Protein AF-A0A956PW01-F1 (afdb_monomer_lite)

Foldseek 3Di:
DPDPVVVVVVVVVVCVVVVVVLVVDPVNVVQQQWWKKKWKWKKKWKDLDPFKIKIKIKTKIKIDSGPFKIKMKIWIKIWMTGHPDIDIWTAWIKIKIKGKDADVPHNQKIKIKMKMKTHQPWAADDDVPDDTRGPNFIKIWMKIKIWGHDPFKIKIKIWTWMATPVNPWIKTKIKIKMWGDDDDPFKIKIWMWMWIATPNPRWIKIKIWIWMWGQDPQQKIKIWGWMWIQTPNRTMIMIMIMMMHMDGPNPPVVVVVVVVVVVVVVVVVVCVVDPDDDDDDDDDDDPDDDPDPPPQDAAEEEEAFEAEPPPDPLRVVLSVLLVVVQVPDPNYHYDDPVLLVVLCVVVVHDRNDDDDLVRQLVSCVVRVGQKYKYKYWPDWDQWDWDFDDDDQFATQTKTKTKTKMWMWIAGNVVSDTPDTDIFMFMFMDGGDGDDDRDDPVVCVPDPCPVVSVVNSVVRSNVRSVVVCCVSCVVVVVVVVVD

pLDDT: mean 70.24, std 18.87, range [26.05, 94.0]

Sequence (482 aa):
MRSCAPLLLLGIAAVLPARERLLNDPVFLNDLHGQRWEFIAQSSQFALSETHTRMEGAAGLTYGLSDHLHFGFGFPFISETIGSQAKAGQGDLEASLCWKSAVPGKSNMSWGARQTLLFPTGFREDLEGFSAFSNQSTRSETLLLLELDQTRFTMDGHVGFSTDDRRTNTYSVWGVGVRGRLWKEWVMLEMELGQELDLGDKLYDYQFYGGLRSNLPFGLTFKAGAEQRLVDNLDHFGVYAGLTWHLQHRDPVTIRSRNLRESIRHTLELRNQNPGYSVEPGNELAPTPQASSWDFEPVRLVILPFADPAGMPVSDVLWDTCLNRFDTDSSLAVIPRLLVDQTRERLGLPLNLQLNAEQQRQLGASLGADFVVSGRILSSEPARRTGLDLAPLLSRTRLSSSLEAQILMLEVGSGALHYKGVISAEARTEPSLRLFNVKQAHRDALLLAPARSRLLTSTLEQWTQQALDELFYEYSVQMVVR

Structure (mmCIF, N/CA/C/O backbone):
data_AF-A0A956PW01-F1
#
_entry.id   AF-A0A956PW01-F1
#
loop_
_atom_site.group_PDB
_atom_site.id
_atom_site.type_symbol
_atom_site.label_atom_id
_atom_site.label_alt_id
_atom_site.label_comp_id
_atom_site.label_asym_id
_atom_site.label_entity_id
_atom_site.label_seq_id
_atom_site.pdbx_PDB_ins_code
_atom_site.Cartn_x
_atom_site.Cartn_y
_atom_site.Cartn_z
_atom_site.occupancy
_atom_site.B_iso_or_equiv
_atom_site.auth_seq_id
_atom_site.auth_comp_id
_atom_site.auth_asym_id
_atom_site.auth_atom_id
_atom_site.pdbx_PDB_model_num
ATOM 1 N N . MET A 1 1 ? 0.919 25.731 -22.236 1.00 29.66 1 MET A N 1
ATOM 2 C CA . MET A 1 1 ? 0.652 24.595 -21.328 1.00 29.66 1 MET A CA 1
ATOM 3 C C . MET A 1 1 ? -0.852 24.356 -21.292 1.00 29.66 1 MET A C 1
ATOM 5 O O . MET A 1 1 ? -1.556 25.077 -20.600 1.00 29.66 1 MET A O 1
ATOM 9 N N . ARG A 1 2 ? -1.378 23.441 -22.116 1.00 26.05 2 ARG A N 1
ATOM 10 C CA . ARG A 1 2 ? -2.767 22.970 -21.984 1.00 26.05 2 ARG A CA 1
ATOM 11 C C . ARG A 1 2 ? -2.710 21.736 -21.085 1.00 26.05 2 ARG A C 1
ATOM 13 O O . ARG A 1 2 ? -1.904 20.851 -21.340 1.00 26.05 2 ARG A O 1
ATOM 20 N N . SER A 1 3 ? -3.443 21.774 -19.980 1.00 28.88 3 SER A N 1
ATOM 21 C CA . SER A 1 3 ? -3.307 20.856 -18.851 1.00 28.88 3 SER A CA 1
ATOM 22 C C . SER A 1 3 ? -3.683 19.418 -19.218 1.00 28.88 3 SER A C 1
ATOM 24 O O . SER A 1 3 ? -4.620 19.191 -19.977 1.00 28.88 3 SER A O 1
ATOM 26 N N . CYS A 1 4 ? -3.014 18.442 -18.596 1.00 29.73 4 CYS A N 1
ATOM 27 C CA . CYS A 1 4 ? -3.424 17.029 -18.554 1.00 29.73 4 CYS A CA 1
ATOM 28 C C . CYS A 1 4 ? -4.706 16.800 -17.721 1.00 29.73 4 CYS A C 1
ATOM 30 O O . CYS A 1 4 ? -5.127 15.664 -17.513 1.00 29.73 4 CYS A O 1
ATOM 32 N N . ALA A 1 5 ? -5.362 17.878 -17.274 1.00 30.36 5 ALA A N 1
ATOM 33 C CA . ALA A 1 5 ? -6.605 17.844 -16.515 1.00 30.36 5 ALA A CA 1
ATOM 34 C C . ALA A 1 5 ? -7.747 17.076 -17.214 1.00 30.36 5 ALA A C 1
ATOM 36 O O . ALA A 1 5 ? -8.450 16.377 -16.500 1.00 30.36 5 ALA A O 1
ATOM 37 N N . PRO A 1 6 ? -7.941 17.106 -18.553 1.00 32.62 6 PRO A N 1
ATOM 38 C CA . PRO A 1 6 ? -9.037 16.378 -19.200 1.00 32.62 6 PRO A CA 1
ATOM 39 C C . PRO A 1 6 ? -8.887 14.850 -19.155 1.00 32.62 6 PRO A C 1
ATOM 41 O O . PRO A 1 6 ? -9.887 14.150 -19.056 1.00 32.62 6 PRO A O 1
ATOM 44 N N . LEU A 1 7 ? -7.655 14.325 -19.201 1.00 35.72 7 LEU A N 1
ATOM 45 C CA . LEU A 1 7 ? -7.381 12.879 -19.136 1.00 35.72 7 LEU A CA 1
ATOM 46 C C . LEU A 1 7 ? -7.424 12.366 -17.694 1.00 35.72 7 LEU A C 1
ATOM 48 O O . LEU A 1 7 ? -7.991 11.311 -17.425 1.00 35.72 7 LEU A O 1
ATOM 52 N N . LEU A 1 8 ? -6.926 13.173 -16.754 1.00 30.91 8 LEU A N 1
ATOM 53 C CA . LEU A 1 8 ? -7.063 12.924 -15.320 1.00 30.91 8 LEU A CA 1
ATOM 54 C C . LEU A 1 8 ? -8.543 13.008 -14.889 1.00 30.91 8 LEU A C 1
ATOM 56 O O . LEU A 1 8 ? -8.995 12.202 -14.083 1.00 30.91 8 LEU A O 1
ATOM 60 N N . LEU A 1 9 ? -9.329 13.901 -15.505 1.00 33.97 9 LEU A N 1
ATOM 61 C CA . LEU A 1 9 ? -10.787 13.976 -15.360 1.00 33.97 9 LEU A CA 1
ATOM 62 C C . LEU A 1 9 ? -11.516 12.800 -16.015 1.00 33.97 9 LEU A C 1
ATOM 64 O O . LEU A 1 9 ? -12.538 12.410 -15.480 1.00 33.97 9 LEU A O 1
ATOM 68 N N . LEU A 1 10 ? -11.020 12.209 -17.107 1.00 37.84 10 LEU A N 1
ATOM 69 C CA . LEU A 1 10 ? -11.588 10.987 -17.702 1.00 37.84 10 LEU A CA 1
ATOM 70 C C . LEU A 1 10 ? -11.324 9.750 -16.832 1.00 37.84 10 LEU A C 1
ATOM 72 O O . LEU A 1 10 ? -12.239 8.959 -16.621 1.00 37.84 10 LEU A O 1
ATOM 76 N N . GLY A 1 11 ? -10.124 9.626 -16.253 1.00 31.61 11 GLY A N 1
ATOM 77 C CA . GLY A 1 11 ? -9.819 8.602 -15.248 1.00 31.61 11 GLY A CA 1
ATOM 78 C C . GLY A 1 11 ? -10.659 8.771 -13.977 1.00 31.61 11 GLY A C 1
ATOM 79 O O . GLY A 1 11 ? -11.277 7.822 -13.506 1.00 31.61 11 GLY A O 1
ATOM 80 N N . ILE A 1 12 ? -10.787 10.002 -13.469 1.00 35.50 12 ILE A N 1
ATOM 81 C CA . ILE A 1 12 ? -11.659 10.323 -12.327 1.00 35.50 12 ILE A CA 1
ATOM 82 C C . ILE A 1 12 ? -13.149 10.133 -12.678 1.00 35.50 12 ILE A C 1
ATOM 84 O O . ILE A 1 12 ? -13.904 9.642 -11.844 1.00 35.50 12 ILE A O 1
ATOM 88 N N . ALA A 1 13 ? -13.586 10.452 -13.900 1.00 35.25 13 ALA A N 1
ATOM 89 C CA . ALA A 1 13 ? -14.971 10.294 -14.361 1.00 35.25 13 ALA A CA 1
ATOM 90 C C . ALA A 1 13 ? -15.344 8.842 -14.689 1.00 35.25 13 ALA A C 1
ATOM 92 O O . ALA A 1 13 ? -16.522 8.510 -14.633 1.00 35.25 13 ALA A O 1
ATOM 93 N N . ALA A 1 14 ? -14.378 7.966 -14.977 1.00 39.19 14 ALA A N 1
ATOM 94 C CA . ALA A 1 14 ? -14.595 6.520 -15.025 1.00 39.19 14 ALA A CA 1
ATOM 95 C C . ALA A 1 14 ? -14.693 5.913 -13.610 1.00 39.19 14 ALA A C 1
ATOM 97 O O . ALA A 1 14 ? -15.450 4.971 -13.385 1.00 39.19 14 ALA A O 1
ATOM 98 N N . VAL A 1 15 ? -13.980 6.496 -12.637 1.00 32.84 15 VAL A N 1
ATOM 99 C CA . VAL A 1 15 ? -13.964 6.066 -11.227 1.00 32.84 15 VAL A CA 1
ATOM 100 C C . VAL A 1 15 ? -15.150 6.622 -10.419 1.00 32.84 15 VAL A C 1
ATOM 102 O O . VAL A 1 15 ? -15.598 5.981 -9.475 1.00 32.84 15 VAL A O 1
ATOM 105 N N . LEU A 1 16 ? -15.715 7.779 -10.774 1.00 34.06 16 LEU A N 1
ATOM 106 C CA . LEU A 1 16 ? -16.807 8.436 -10.032 1.00 34.06 16 LEU A CA 1
ATOM 107 C C . LEU A 1 16 ? -18.151 7.671 -10.040 1.00 34.06 16 LEU A C 1
ATOM 109 O O . LEU A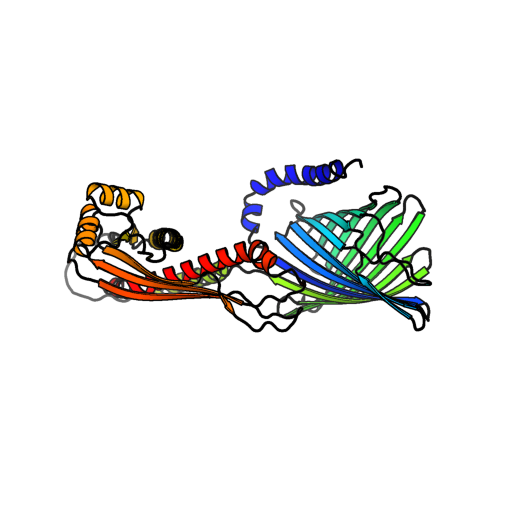 1 16 ? -18.730 7.517 -8.964 1.00 34.06 16 LEU A O 1
ATOM 113 N N . PRO A 1 17 ? -18.639 7.125 -11.172 1.00 38.12 17 PRO A N 1
ATOM 114 C CA . PRO A 1 17 ? -19.832 6.276 -11.194 1.00 38.12 17 PRO A CA 1
ATOM 115 C C . PRO A 1 17 ? -19.612 4.954 -10.449 1.00 38.12 17 PRO A C 1
ATOM 117 O O . PRO A 1 17 ? -20.543 4.404 -9.860 1.00 38.12 17 PRO A O 1
ATOM 120 N N . ALA A 1 18 ? -18.369 4.455 -10.445 1.00 40.69 18 ALA A N 1
ATOM 121 C CA . ALA A 1 18 ? -17.975 3.314 -9.631 1.00 40.69 18 ALA A CA 1
ATOM 122 C C . ALA A 1 18 ? -17.955 3.690 -8.143 1.00 40.69 18 ALA A C 1
ATOM 124 O O . ALA A 1 18 ? -18.453 2.922 -7.343 1.00 40.69 18 ALA A O 1
ATOM 125 N N . ARG A 1 19 ? -17.491 4.884 -7.756 1.00 36.62 19 ARG A N 1
ATOM 126 C CA . ARG A 1 19 ? -17.457 5.366 -6.363 1.00 36.62 19 ARG A CA 1
ATOM 127 C C . ARG A 1 19 ? -18.845 5.440 -5.724 1.00 36.62 19 ARG A C 1
ATOM 129 O O . ARG A 1 19 ? -18.993 4.987 -4.598 1.00 36.62 19 ARG A O 1
ATOM 136 N N . GLU A 1 20 ? -19.856 5.976 -6.409 1.00 36.94 20 GLU A N 1
ATOM 137 C CA . GLU A 1 20 ? -21.224 6.039 -5.856 1.00 36.94 20 GLU A CA 1
ATOM 138 C C . GLU A 1 20 ? -21.896 4.663 -5.756 1.00 36.94 20 GLU A C 1
ATOM 140 O O . GLU A 1 20 ? -22.709 4.447 -4.860 1.00 36.94 20 GLU A O 1
ATOM 145 N N . ARG A 1 21 ? -21.535 3.703 -6.618 1.00 43.41 21 ARG A N 1
ATOM 146 C CA . ARG A 1 21 ? -21.965 2.304 -6.466 1.00 43.41 21 ARG A CA 1
ATOM 147 C C . ARG A 1 21 ? -21.172 1.556 -5.394 1.00 43.41 21 ARG A C 1
ATOM 149 O O . ARG A 1 21 ? -21.783 0.866 -4.597 1.00 43.41 21 ARG A O 1
ATOM 156 N N . LEU A 1 22 ? -19.853 1.732 -5.331 1.00 40.06 22 LEU A N 1
ATOM 157 C CA . LEU A 1 22 ? -18.936 1.068 -4.395 1.00 40.06 22 LEU A CA 1
ATOM 158 C C . LEU A 1 22 ? -19.138 1.550 -2.951 1.00 40.06 22 LEU A C 1
ATOM 160 O O . LEU A 1 22 ? -19.078 0.748 -2.032 1.00 40.06 22 LEU A O 1
ATOM 164 N N . LEU A 1 23 ? -19.435 2.836 -2.731 1.00 39.31 23 LEU A N 1
ATOM 165 C CA . LEU A 1 23 ? -19.757 3.360 -1.394 1.00 39.31 23 LEU A CA 1
ATOM 166 C C . LEU A 1 23 ? -21.134 2.915 -0.882 1.00 39.31 23 LEU A C 1
ATOM 168 O O . LEU A 1 23 ? -21.386 3.010 0.314 1.00 39.31 23 LEU A O 1
ATOM 172 N N . ASN A 1 24 ? -22.009 2.441 -1.772 1.00 39.50 24 ASN A N 1
ATOM 173 C CA . ASN A 1 24 ? -23.339 1.936 -1.432 1.00 39.50 24 ASN A CA 1
ATOM 174 C C . ASN A 1 24 ? -23.435 0.404 -1.527 1.00 39.50 24 ASN A C 1
ATOM 176 O O . ASN A 1 24 ? -24.502 -0.149 -1.264 1.00 39.50 24 ASN A O 1
ATOM 180 N N . ASP A 1 25 ? -22.348 -0.283 -1.898 1.00 44.25 25 ASP A N 1
ATOM 181 C CA . ASP A 1 25 ? -22.297 -1.740 -1.962 1.00 44.25 25 ASP A CA 1
ATOM 182 C C . ASP A 1 25 ? -21.830 -2.295 -0.601 1.00 44.25 25 ASP A C 1
ATOM 184 O O . ASP A 1 25 ? -20.669 -2.105 -0.217 1.00 44.25 25 ASP A O 1
ATOM 188 N N . PRO A 1 26 ? -22.704 -2.980 0.161 1.00 39.62 26 PRO A N 1
ATOM 189 C CA . PRO A 1 26 ? -22.352 -3.540 1.463 1.00 39.62 26 PRO A CA 1
ATOM 190 C C . PRO A 1 26 ? -21.259 -4.619 1.381 1.00 39.62 26 PRO A C 1
ATOM 192 O O . PRO A 1 26 ? -20.664 -4.948 2.406 1.00 39.62 26 PRO A O 1
ATOM 195 N N . VAL A 1 27 ? -20.958 -5.158 0.192 1.00 42.97 27 VAL A N 1
ATOM 196 C CA . VAL A 1 27 ? -19.817 -6.064 -0.021 1.00 42.97 27 VAL A CA 1
ATOM 197 C C . VAL A 1 27 ? -18.499 -5.284 -0.017 1.00 42.97 27 VAL A C 1
ATOM 199 O O . VAL A 1 27 ? -17.562 -5.670 0.672 1.00 42.97 27 VAL A O 1
ATOM 202 N N . PHE A 1 28 ? -18.444 -4.129 -0.687 1.00 38.28 28 PHE A N 1
ATOM 203 C CA . PHE A 1 28 ? -17.231 -3.307 -0.776 1.00 38.28 28 PHE A CA 1
ATOM 204 C C . PHE A 1 28 ? -16.843 -2.667 0.566 1.00 38.28 28 PHE A C 1
ATOM 206 O O . PHE A 1 28 ? -15.663 -2.574 0.898 1.00 38.28 28 PHE A O 1
ATOM 213 N N . LEU A 1 29 ? -17.831 -2.267 1.374 1.00 39.22 29 LEU A N 1
ATOM 214 C CA . LEU A 1 29 ? -17.589 -1.729 2.718 1.00 39.22 29 LEU A CA 1
ATOM 215 C C . LEU A 1 29 ? -17.106 -2.797 3.715 1.00 39.22 29 LEU A C 1
ATOM 217 O O . LEU A 1 29 ? 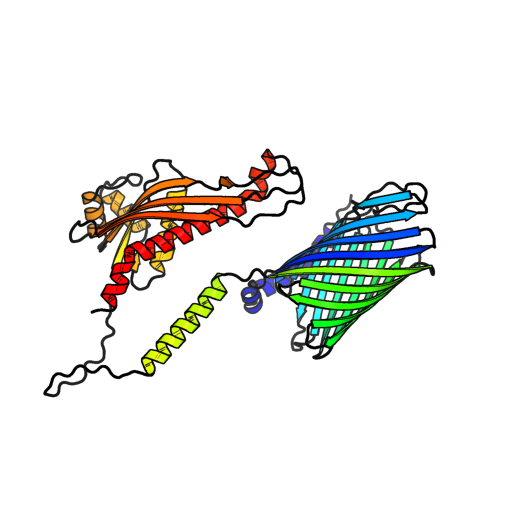-16.366 -2.463 4.638 1.00 39.22 29 LEU A O 1
ATOM 221 N N . ASN A 1 30 ? -17.468 -4.068 3.506 1.00 40.31 30 ASN A N 1
ATOM 222 C CA . ASN A 1 30 ? -16.968 -5.194 4.300 1.00 40.31 30 ASN A CA 1
ATOM 223 C C . ASN A 1 30 ? -15.575 -5.690 3.848 1.00 40.31 30 ASN A C 1
ATOM 225 O O . ASN A 1 30 ? -14.924 -6.397 4.610 1.00 40.31 30 ASN A O 1
ATOM 229 N N . ASP A 1 31 ? -15.082 -5.292 2.668 1.00 42.59 31 ASP A N 1
ATOM 230 C CA . ASP A 1 31 ? -13.766 -5.692 2.127 1.00 42.59 31 ASP A CA 1
ATOM 231 C C . ASP A 1 31 ? -12.637 -4.666 2.365 1.00 42.59 31 ASP A C 1
ATOM 233 O O . ASP A 1 31 ? -11.480 -4.896 2.005 1.00 42.59 31 ASP A O 1
ATOM 237 N N . LEU A 1 32 ? -12.911 -3.557 3.067 1.00 43.41 32 LEU A N 1
ATOM 238 C CA . LEU A 1 32 ? -11.884 -2.597 3.519 1.00 43.41 32 LEU A CA 1
ATOM 239 C C . LEU A 1 32 ? -10.888 -3.187 4.547 1.00 43.41 32 LEU A C 1
ATOM 241 O O . LEU A 1 32 ? -9.939 -2.517 4.959 1.00 43.41 32 LEU A O 1
ATOM 245 N N . HIS A 1 33 ? -11.074 -4.448 4.944 1.00 47.12 33 HIS A N 1
ATOM 246 C CA . HIS A 1 33 ? -10.227 -5.191 5.881 1.00 47.12 33 HIS A CA 1
ATOM 247 C C . HIS A 1 33 ? -8.961 -5.808 5.245 1.00 47.12 33 HIS A C 1
ATOM 249 O O . HIS A 1 33 ? -8.184 -6.464 5.938 1.00 47.12 33 HIS A O 1
ATOM 255 N N . GLY A 1 34 ? -8.732 -5.597 3.944 1.00 51.03 34 GLY A N 1
ATOM 256 C CA . GLY A 1 34 ? -7.655 -6.218 3.163 1.00 51.03 34 GLY A CA 1
ATOM 257 C C . GLY A 1 34 ? -6.400 -5.369 2.931 1.00 51.03 34 GLY A C 1
ATOM 258 O O . GLY A 1 34 ? -5.728 -5.571 1.921 1.00 51.03 34 GLY A O 1
ATOM 259 N N . GLN A 1 35 ? -6.062 -4.411 3.805 1.00 63.44 35 GLN A N 1
ATOM 260 C CA . GLN A 1 35 ? -4.898 -3.544 3.567 1.00 63.44 35 GLN A CA 1
ATOM 261 C C . GLN A 1 35 ? -3.597 -4.355 3.474 1.00 63.44 35 GLN A C 1
ATOM 263 O O . GLN A 1 35 ? -3.172 -5.026 4.424 1.00 63.44 35 GLN A O 1
ATOM 268 N N . ARG A 1 36 ? -2.935 -4.264 2.318 1.00 70.19 36 ARG A N 1
ATOM 269 C CA . ARG A 1 36 ? -1.703 -4.999 2.022 1.00 70.19 36 ARG A CA 1
ATOM 270 C C . ARG A 1 36 ? -0.634 -4.048 1.521 1.00 70.19 36 ARG A C 1
ATOM 272 O O . ARG A 1 36 ? -0.875 -3.254 0.618 1.00 70.19 36 ARG A O 1
ATOM 279 N N . TRP A 1 37 ? 0.558 -4.174 2.087 1.00 72.12 37 TRP A N 1
ATOM 280 C CA . TRP A 1 37 ? 1.762 -3.572 1.535 1.00 72.12 37 TRP A CA 1
ATOM 281 C C . TRP A 1 37 ? 2.553 -4.635 0.791 1.00 72.12 37 TRP A C 1
ATOM 283 O O . TRP A 1 37 ? 2.777 -5.734 1.305 1.00 72.12 37 TRP A O 1
ATOM 293 N N . GLU A 1 38 ? 2.991 -4.305 -0.414 1.00 75.50 38 GLU A N 1
ATOM 294 C CA . GLU A 1 38 ? 3.881 -5.145 -1.200 1.00 75.50 38 GLU A CA 1
ATOM 295 C C . GLU A 1 38 ? 5.148 -4.368 -1.518 1.00 75.50 38 GLU A C 1
ATOM 297 O O . GLU A 1 38 ? 5.108 -3.310 -2.144 1.00 75.50 38 GLU A O 1
ATOM 302 N N . PHE A 1 39 ? 6.277 -4.904 -1.074 1.00 71.31 39 PHE A N 1
ATOM 303 C CA . PHE A 1 39 ? 7.593 -4.413 -1.443 1.00 71.31 39 PHE A CA 1
ATOM 304 C C . PHE A 1 39 ? 8.108 -5.293 -2.562 1.00 71.31 39 PHE A C 1
ATOM 306 O O . PHE A 1 39 ? 8.193 -6.506 -2.394 1.00 71.31 39 PHE A O 1
ATOM 313 N N . ILE A 1 40 ? 8.435 -4.698 -3.697 1.00 74.38 40 ILE A N 1
ATOM 314 C CA . ILE A 1 40 ? 8.926 -5.413 -4.870 1.00 74.38 40 ILE A CA 1
ATOM 315 C C . ILE A 1 40 ? 10.368 -4.978 -5.085 1.00 74.38 40 ILE A C 1
ATOM 317 O O . ILE A 1 40 ? 10.665 -3.790 -5.056 1.00 74.38 40 ILE A O 1
ATOM 321 N N . ALA A 1 41 ? 11.269 -5.927 -5.277 1.00 67.62 41 ALA A N 1
ATOM 322 C CA . ALA A 1 41 ? 12.620 -5.669 -5.740 1.00 67.62 41 ALA A CA 1
ATOM 323 C C . ALA A 1 41 ? 12.919 -6.667 -6.850 1.00 67.62 41 ALA A C 1
ATOM 325 O O . ALA A 1 41 ? 12.940 -7.867 -6.601 1.00 67.62 41 ALA A O 1
ATOM 326 N N . GLN A 1 42 ? 13.126 -6.191 -8.067 1.00 73.62 42 GLN A N 1
ATOM 327 C CA . GLN A 1 42 ? 13.461 -7.021 -9.216 1.00 73.62 42 GLN A CA 1
ATOM 328 C C . GLN A 1 42 ? 14.690 -6.452 -9.901 1.00 73.62 42 GLN A C 1
ATOM 330 O O . GLN A 1 42 ? 14.913 -5.247 -9.892 1.00 73.62 42 GLN A O 1
ATOM 335 N N . SER A 1 43 ? 15.494 -7.327 -10.481 1.00 60.53 43 SER A N 1
ATOM 336 C CA . SER A 1 43 ? 16.607 -6.966 -11.338 1.00 60.53 43 SER A CA 1
ATOM 337 C C . SER A 1 43 ? 16.615 -7.865 -12.560 1.00 60.53 43 SER A C 1
ATOM 339 O O . SER A 1 43 ? 16.522 -9.083 -12.411 1.00 60.53 43 SER A O 1
ATOM 341 N N . SER A 1 44 ? 16.771 -7.264 -13.728 1.00 68.88 44 SER A N 1
ATOM 342 C CA . SER A 1 44 ? 17.016 -7.900 -15.012 1.00 68.88 44 SER A CA 1
ATOM 343 C C . SER A 1 44 ? 18.416 -7.513 -15.492 1.00 68.88 44 SER A C 1
ATOM 345 O O . SER A 1 44 ? 18.849 -6.375 -15.324 1.00 68.88 44 SER A O 1
ATOM 347 N N . GLN A 1 45 ? 19.150 -8.454 -16.070 1.00 73.62 45 GLN A N 1
ATOM 348 C CA . GLN A 1 45 ? 20.435 -8.220 -16.719 1.00 73.62 45 GLN A CA 1
ATOM 349 C C . GLN A 1 45 ? 20.322 -8.650 -18.174 1.00 73.62 45 GLN A C 1
ATOM 351 O O . GLN A 1 45 ? 20.032 -9.811 -18.438 1.00 73.62 45 GLN A O 1
ATOM 356 N N . PHE A 1 46 ? 20.609 -7.732 -19.088 1.00 72.06 46 PHE A N 1
ATOM 357 C CA . PHE A 1 46 ? 20.572 -7.904 -20.531 1.00 72.06 46 PHE A CA 1
ATOM 358 C C . PHE A 1 46 ? 21.987 -7.848 -21.105 1.00 72.06 46 PHE A C 1
ATOM 360 O O . PHE A 1 46 ? 22.751 -6.913 -20.836 1.00 72.06 46 PHE A O 1
ATOM 367 N N . ALA A 1 47 ? 22.333 -8.842 -21.920 1.00 71.12 47 ALA A N 1
ATOM 368 C CA . ALA A 1 47 ? 23.526 -8.796 -22.755 1.00 71.12 47 ALA A CA 1
ATOM 369 C C . ALA A 1 47 ? 23.134 -8.186 -24.107 1.00 71.12 47 ALA A C 1
ATOM 371 O O . ALA A 1 47 ? 22.429 -8.816 -24.891 1.00 71.12 47 ALA A O 1
ATOM 372 N N . LEU A 1 48 ? 23.552 -6.943 -24.357 1.00 67.44 48 LEU A N 1
ATOM 373 C CA . LEU A 1 48 ? 23.219 -6.215 -25.587 1.00 67.44 48 LEU A CA 1
ATOM 374 C C . LEU A 1 48 ? 24.264 -6.465 -26.687 1.00 67.44 48 LEU A C 1
ATOM 376 O O . LEU A 1 48 ? 23.945 -6.424 -27.872 1.00 67.44 48 LEU A O 1
ATOM 380 N N . SER A 1 49 ? 25.514 -6.732 -26.298 1.00 69.50 49 SER A N 1
ATOM 381 C CA . SER A 1 49 ? 26.600 -7.215 -27.159 1.00 69.50 49 SER A CA 1
ATOM 382 C C . SER A 1 49 ? 27.692 -7.885 -26.307 1.00 69.50 49 SER A C 1
ATOM 384 O O . SER A 1 49 ? 27.583 -7.924 -25.082 1.00 69.50 49 SER A O 1
ATOM 386 N N . GLU A 1 50 ? 28.779 -8.372 -26.920 1.00 68.50 50 GLU A N 1
ATOM 387 C CA . GLU A 1 50 ? 29.929 -8.945 -26.188 1.00 68.50 50 GLU A CA 1
ATOM 388 C C . GLU A 1 50 ? 30.570 -7.972 -25.185 1.00 68.50 50 GLU A C 1
ATOM 390 O O . GLU A 1 50 ? 31.152 -8.395 -24.188 1.00 68.50 50 GLU A O 1
ATOM 395 N N . THR A 1 51 ? 30.473 -6.666 -25.438 1.00 72.25 51 THR A N 1
ATOM 396 C CA . THR A 1 51 ? 31.104 -5.619 -24.622 1.00 72.25 51 THR A CA 1
ATOM 397 C C . THR A 1 51 ? 30.099 -4.684 -23.962 1.00 72.25 51 THR A C 1
ATOM 399 O O . THR A 1 51 ? 30.522 -3.804 -23.213 1.00 72.25 51 THR A O 1
ATOM 402 N N . HIS A 1 52 ? 28.797 -4.863 -24.213 1.00 78.88 52 HIS A N 1
ATOM 403 C CA . HIS A 1 52 ? 27.730 -4.020 -23.684 1.00 78.88 52 HIS A CA 1
ATOM 404 C C . HIS A 1 52 ? 26.753 -4.846 -22.846 1.00 78.88 52 HIS A C 1
ATOM 406 O O . HIS A 1 52 ? 26.006 -5.682 -23.355 1.00 78.88 52 HIS A O 1
ATOM 412 N N . THR A 1 53 ? 26.744 -4.582 -21.542 1.00 77.62 53 THR A N 1
ATOM 413 C CA . THR A 1 53 ? 25.791 -5.163 -20.592 1.00 77.62 53 THR A CA 1
ATOM 414 C C . THR A 1 53 ? 24.945 -4.062 -19.975 1.00 77.62 53 THR A C 1
ATOM 416 O O . THR A 1 53 ? 25.475 -3.034 -19.552 1.00 77.62 53 THR A O 1
ATOM 419 N N . ARG A 1 54 ? 23.640 -4.301 -19.869 1.00 80.44 54 ARG A N 1
ATOM 420 C CA . ARG A 1 54 ? 22.699 -3.408 -19.199 1.00 80.44 54 ARG A CA 1
ATOM 421 C C . ARG A 1 54 ? 21.975 -4.162 -18.098 1.00 80.44 54 ARG A C 1
ATOM 423 O O . ARG A 1 54 ? 21.411 -5.221 -18.329 1.00 80.44 54 ARG A O 1
ATOM 430 N N . MET A 1 55 ? 22.006 -3.628 -16.892 1.00 77.50 55 MET A N 1
ATOM 431 C CA . MET A 1 55 ? 21.276 -4.131 -15.741 1.00 77.50 55 MET A CA 1
ATOM 432 C C . MET A 1 55 ? 20.187 -3.129 -15.381 1.00 77.50 55 MET A C 1
ATOM 434 O O . MET A 1 55 ? 20.462 -1.955 -15.144 1.00 77.50 55 MET A O 1
ATOM 438 N N . GLU A 1 56 ? 18.954 -3.602 -15.314 1.00 79.81 56 GLU A N 1
ATOM 439 C CA . GLU A 1 56 ? 17.786 -2.822 -14.933 1.00 79.81 56 GLU A CA 1
ATOM 440 C C . GLU A 1 56 ? 17.211 -3.403 -13.648 1.00 79.81 56 GLU A C 1
ATOM 442 O O . GLU A 1 56 ? 16.747 -4.534 -13.603 1.00 79.81 56 GLU A O 1
ATOM 447 N N . GLY A 1 57 ? 17.283 -2.642 -12.568 1.00 75.06 57 GLY A N 1
ATOM 448 C CA . GLY A 1 57 ? 16.620 -2.921 -11.308 1.00 75.06 57 GLY A CA 1
ATOM 449 C C . GLY A 1 57 ? 15.365 -2.077 -11.152 1.00 75.06 57 GLY A C 1
ATOM 450 O O . GLY A 1 57 ? 15.307 -0.944 -11.614 1.00 75.06 57 GLY A O 1
ATOM 451 N N . ALA A 1 58 ? 14.379 -2.586 -10.432 1.00 74.44 58 ALA A N 1
ATOM 452 C CA . ALA A 1 58 ? 13.245 -1.819 -9.955 1.00 74.44 58 ALA A CA 1
ATOM 453 C C . ALA A 1 58 ? 12.971 -2.186 -8.501 1.00 74.44 58 ALA A C 1
ATOM 455 O O . ALA A 1 58 ? 12.788 -3.356 -8.164 1.00 74.44 58 ALA A O 1
ATOM 456 N N . ALA A 1 59 ? 12.940 -1.176 -7.636 1.00 74.38 59 ALA A N 1
ATOM 457 C CA . ALA A 1 59 ? 12.334 -1.289 -6.319 1.00 74.38 59 ALA A CA 1
ATOM 458 C C . ALA A 1 59 ? 10.946 -0.653 -6.378 1.00 74.38 59 ALA A C 1
ATOM 460 O O . ALA A 1 59 ? 10.775 0.381 -7.009 1.00 74.38 59 ALA A O 1
ATOM 461 N N . GLY A 1 60 ? 9.952 -1.233 -5.724 1.00 75.81 60 GLY A N 1
ATOM 462 C CA . GLY A 1 60 ? 8.591 -0.729 -5.762 1.00 75.81 60 GLY A CA 1
ATOM 463 C C . GLY A 1 60 ? 7.858 -0.925 -4.450 1.00 75.81 60 GLY A C 1
ATOM 464 O O . GLY A 1 60 ? 8.163 -1.830 -3.671 1.00 75.81 60 GLY A O 1
ATOM 465 N N . LEU A 1 61 ? 6.886 -0.053 -4.217 1.00 78.94 61 LEU A N 1
ATOM 466 C CA . LEU A 1 61 ? 5.967 -0.119 -3.095 1.00 78.94 61 LEU A CA 1
ATOM 467 C C . LEU A 1 61 ? 4.545 -0.089 -3.633 1.00 78.94 61 LEU A C 1
ATOM 469 O O . LEU A 1 61 ? 4.148 0.896 -4.247 1.00 78.94 61 LEU A O 1
ATOM 473 N N . THR A 1 62 ? 3.778 -1.137 -3.361 1.00 83.19 62 THR A N 1
ATOM 474 C CA . THR A 1 62 ? 2.354 -1.196 -3.692 1.00 83.19 62 THR A CA 1
ATOM 475 C C . THR A 1 62 ? 1.530 -1.236 -2.418 1.00 83.19 62 THR A C 1
ATOM 477 O O . THR A 1 62 ? 1.853 -1.953 -1.472 1.00 83.19 62 THR A O 1
ATOM 480 N N . TYR A 1 63 ? 0.465 -0.450 -2.396 1.00 76.94 63 TYR A N 1
ATOM 481 C CA . TYR A 1 63 ? -0.535 -0.410 -1.349 1.00 76.94 63 TYR A CA 1
ATOM 482 C C . TYR A 1 63 ? -1.887 -0.837 -1.918 1.00 76.94 63 TYR A C 1
ATOM 484 O O . TYR A 1 63 ? -2.452 -0.166 -2.784 1.00 76.94 63 TYR A O 1
ATOM 492 N N . GLY A 1 64 ? -2.400 -1.959 -1.425 1.00 79.00 64 GLY A N 1
ATOM 493 C CA . GLY A 1 64 ? -3.755 -2.420 -1.694 1.00 79.00 64 GLY A CA 1
ATOM 494 C C . GLY A 1 64 ? -4.733 -1.766 -0.725 1.00 79.00 64 GLY A C 1
ATOM 495 O O . GLY A 1 64 ? -4.641 -1.985 0.483 1.00 79.00 64 GLY A O 1
ATOM 496 N N . LEU A 1 65 ? -5.667 -0.971 -1.253 1.00 73.31 65 LEU A N 1
ATOM 497 C CA . LEU A 1 65 ? -6.810 -0.440 -0.496 1.00 73.31 65 LEU A CA 1
ATOM 498 C C . LEU A 1 65 ? -7.882 -1.517 -0.281 1.00 73.31 65 LEU A C 1
ATOM 500 O O . LEU A 1 65 ? -8.591 -1.501 0.718 1.00 73.31 65 LEU A O 1
ATOM 504 N N . SER A 1 66 ? -7.997 -2.430 -1.243 1.00 76.50 66 SER A N 1
ATOM 505 C CA . SER A 1 66 ? -8.846 -3.623 -1.224 1.00 76.50 66 SER A CA 1
ATOM 506 C C . SER A 1 66 ? -8.240 -4.657 -2.174 1.00 76.50 66 SER A C 1
ATOM 508 O O . SER A 1 66 ? -7.310 -4.336 -2.920 1.00 76.50 66 SER A O 1
ATOM 510 N N . ASP A 1 67 ? -8.817 -5.854 -2.248 1.00 70.12 67 ASP A N 1
ATOM 511 C CA . ASP A 1 67 ? -8.450 -6.837 -3.278 1.00 70.12 67 ASP A CA 1
ATOM 512 C C . ASP A 1 67 ? -8.671 -6.296 -4.706 1.00 70.12 67 ASP A C 1
ATOM 514 O O . ASP A 1 67 ? -8.035 -6.741 -5.666 1.00 70.12 67 ASP A O 1
ATOM 518 N N . HIS A 1 68 ? -9.511 -5.266 -4.839 1.00 80.12 68 HIS A N 1
ATOM 519 C CA . HIS A 1 68 ? -9.915 -4.671 -6.105 1.00 80.12 68 HIS A CA 1
ATOM 520 C C . HIS A 1 68 ? -9.158 -3.410 -6.503 1.00 80.12 68 HIS A C 1
ATOM 522 O O . HIS A 1 68 ? -9.255 -3.016 -7.660 1.00 80.12 68 HIS A O 1
ATOM 528 N N . LEU A 1 69 ? -8.452 -2.741 -5.591 1.00 84.56 69 LEU A N 1
ATOM 529 C CA . LEU A 1 69 ? -7.845 -1.437 -5.863 1.00 84.56 69 LEU A CA 1
ATOM 530 C C . LEU A 1 69 ? -6.457 -1.335 -5.241 1.00 84.56 69 LEU A C 1
ATOM 532 O O . LEU A 1 69 ? -6.308 -1.389 -4.020 1.00 84.56 69 LEU A O 1
ATOM 536 N N . HIS A 1 70 ? -5.469 -1.102 -6.098 1.00 85.56 70 HIS A N 1
ATOM 537 C CA . HIS A 1 70 ? -4.053 -1.072 -5.759 1.00 85.56 70 HIS A CA 1
ATOM 538 C C . HIS A 1 70 ? -3.415 0.207 -6.272 1.00 85.56 70 HIS A C 1
ATOM 540 O O . HIS A 1 70 ? -3.708 0.665 -7.378 1.00 85.56 70 HIS A O 1
ATOM 546 N N . PHE A 1 71 ? -2.515 0.762 -5.476 1.00 87.38 71 PHE A N 1
ATOM 547 C CA . PHE A 1 71 ? -1.729 1.930 -5.826 1.00 87.38 71 PHE A CA 1
ATOM 548 C C . PHE A 1 71 ? -0.246 1.623 -5.655 1.00 87.38 71 PHE A C 1
ATOM 550 O O . PHE A 1 71 ? 0.163 1.175 -4.588 1.00 87.38 71 PHE A O 1
ATOM 557 N N . GLY A 1 72 ? 0.550 1.835 -6.696 1.00 86.94 72 GLY A N 1
ATOM 558 C CA . GLY A 1 72 ? 1.957 1.462 -6.746 1.00 86.94 72 GLY A CA 1
ATOM 559 C C . GLY A 1 72 ? 2.873 2.641 -7.032 1.00 86.94 72 GLY A C 1
ATOM 560 O O . GLY A 1 72 ? 2.504 3.570 -7.748 1.00 86.94 72 GLY A O 1
ATOM 561 N N . PHE A 1 73 ? 4.091 2.570 -6.505 1.00 85.38 73 PHE A N 1
ATOM 562 C CA . PHE A 1 73 ? 5.216 3.400 -6.918 1.00 85.38 73 PHE A CA 1
ATOM 563 C C . PHE A 1 73 ? 6.411 2.532 -7.275 1.00 85.38 73 PHE A C 1
ATOM 565 O O . PHE A 1 73 ? 6.742 1.612 -6.526 1.00 85.38 73 PHE A O 1
ATOM 572 N N . GLY A 1 74 ? 7.076 2.865 -8.375 1.00 83.62 74 GLY A N 1
ATOM 573 C CA . GLY A 1 74 ? 8.288 2.214 -8.854 1.00 83.62 74 GLY A CA 1
ATOM 574 C C . GLY A 1 74 ? 9.474 3.174 -8.875 1.00 83.62 74 GLY A C 1
ATOM 575 O O . GLY A 1 74 ? 9.366 4.338 -9.262 1.00 83.62 74 GLY A O 1
ATOM 576 N N . PHE A 1 75 ? 10.620 2.657 -8.457 1.00 84.75 75 PHE A N 1
ATOM 577 C CA . PHE A 1 75 ? 11.913 3.320 -8.385 1.00 84.75 75 PHE A CA 1
ATOM 578 C C . PHE A 1 75 ? 12.912 2.485 -9.193 1.00 84.75 75 PHE A C 1
ATOM 580 O O . PHE A 1 75 ? 13.598 1.625 -8.626 1.00 84.75 75 PHE A O 1
ATOM 587 N N . PRO A 1 76 ? 12.973 2.678 -10.519 1.00 83.56 76 PRO A N 1
ATOM 588 C CA . PRO A 1 76 ? 13.938 1.972 -11.335 1.00 83.56 76 PRO A CA 1
ATOM 589 C C . PRO A 1 76 ? 15.353 2.501 -11.102 1.00 83.56 76 PRO A C 1
ATOM 591 O O . PRO A 1 76 ? 15.590 3.695 -10.895 1.00 83.56 76 PRO A O 1
ATOM 594 N N . PHE A 1 77 ? 16.303 1.586 -11.162 1.00 81.31 77 PHE A N 1
ATOM 595 C CA . PHE A 1 77 ? 17.733 1.818 -11.119 1.00 81.31 77 PHE A CA 1
ATOM 596 C C . PHE A 1 77 ? 18.352 1.123 -12.323 1.00 81.31 77 PHE A C 1
ATOM 598 O O . PHE A 1 77 ? 18.125 -0.060 -12.534 1.00 81.31 77 PHE A O 1
ATOM 605 N N . ILE A 1 78 ? 19.140 1.840 -13.108 1.00 82.56 78 ILE A N 1
ATOM 606 C CA . ILE A 1 78 ? 19.750 1.311 -14.323 1.00 82.56 78 ILE A CA 1
ATOM 607 C C . ILE A 1 78 ? 21.262 1.406 -14.165 1.00 82.56 78 ILE A C 1
ATOM 609 O O . ILE A 1 78 ? 21.792 2.410 -13.685 1.00 82.56 78 ILE A O 1
ATOM 613 N N . SER A 1 79 ? 21.954 0.346 -14.562 1.00 82.44 79 SER A N 1
ATOM 614 C CA . SER A 1 79 ? 23.403 0.307 -14.676 1.00 82.44 79 SER A CA 1
ATOM 615 C C . SER A 1 79 ? 23.787 -0.219 -16.050 1.00 82.44 79 SER A C 1
ATOM 617 O O . SER A 1 79 ? 23.387 -1.307 -16.437 1.00 82.44 79 SER A O 1
ATOM 619 N N . GLU A 1 80 ? 24.609 0.522 -16.772 1.00 83.44 80 GLU A N 1
ATOM 620 C CA . GLU A 1 80 ? 25.173 0.125 -18.058 1.00 83.44 80 GLU A CA 1
ATOM 621 C C . GLU A 1 80 ? 26.682 -0.030 -17.932 1.00 83.44 80 GLU A C 1
ATOM 623 O O . GLU A 1 80 ? 27.348 0.699 -17.195 1.00 83.44 80 GLU A O 1
ATOM 628 N N . THR A 1 81 ? 27.234 -1.005 -18.642 1.00 82.38 81 THR A N 1
ATOM 629 C CA . THR A 1 81 ? 28.674 -1.242 -18.736 1.00 82.38 81 THR A CA 1
ATOM 630 C C . THR A 1 81 ? 29.043 -1.454 -20.193 1.00 82.38 81 THR A C 1
ATOM 632 O O . THR A 1 81 ? 28.487 -2.340 -20.843 1.00 82.38 81 THR A O 1
ATOM 635 N N . ILE A 1 82 ? 29.973 -0.638 -20.693 1.00 83.88 82 ILE A N 1
ATOM 636 C CA . ILE A 1 82 ? 30.471 -0.672 -22.071 1.00 83.88 82 ILE A CA 1
ATOM 637 C C . ILE A 1 82 ? 31.995 -0.751 -22.022 1.00 83.88 82 ILE A C 1
ATOM 639 O O . ILE A 1 82 ? 32.675 0.194 -21.613 1.00 83.88 82 ILE A O 1
ATOM 643 N N . GLY A 1 83 ? 32.548 -1.900 -22.409 1.00 83.62 83 GLY A N 1
ATOM 644 C CA . GLY A 1 83 ? 33.977 -2.174 -22.269 1.00 83.62 83 GLY A CA 1
ATOM 645 C C . GLY A 1 83 ? 34.427 -2.068 -20.806 1.00 83.62 83 GLY A C 1
ATOM 646 O O . GLY A 1 83 ? 34.033 -2.879 -19.975 1.00 83.62 83 GLY A O 1
ATOM 647 N N . SER A 1 84 ? 35.264 -1.074 -20.490 1.00 80.50 84 SER A N 1
ATOM 648 C CA . SER A 1 84 ? 35.761 -0.804 -19.128 1.00 80.50 84 SER A CA 1
ATOM 649 C C . SER A 1 84 ? 35.023 0.321 -18.394 1.00 80.50 84 SER A C 1
ATOM 651 O O . SER A 1 84 ? 35.339 0.603 -17.237 1.00 80.50 84 SER A O 1
ATOM 653 N N . GLN A 1 85 ? 34.072 0.988 -19.049 1.00 80.88 85 GLN A N 1
ATOM 654 C CA . GLN A 1 85 ? 33.329 2.105 -18.475 1.00 80.88 85 GLN A CA 1
ATOM 655 C C . GLN A 1 85 ? 31.988 1.619 -17.918 1.00 80.88 85 GLN A C 1
ATOM 657 O O . GLN A 1 85 ? 31.339 0.761 -18.515 1.00 80.88 85 GLN A O 1
ATOM 662 N N . ALA A 1 86 ? 31.549 2.198 -16.797 1.00 82.56 86 ALA A N 1
ATOM 663 C CA . ALA A 1 86 ? 30.259 1.898 -16.185 1.00 82.56 86 ALA A CA 1
ATOM 664 C C . ALA A 1 86 ? 29.520 3.182 -15.793 1.00 82.56 86 ALA A C 1
ATOM 666 O O . ALA A 1 86 ? 30.121 4.127 -15.277 1.00 82.56 86 ALA A O 1
ATOM 667 N N . LYS A 1 87 ? 28.205 3.186 -16.004 1.00 82.44 87 LYS A N 1
ATOM 668 C CA . LYS A 1 87 ? 27.282 4.261 -15.636 1.00 82.44 87 LYS A CA 1
ATOM 669 C C . LYS A 1 87 ? 26.144 3.649 -14.841 1.00 82.44 87 LYS A C 1
ATOM 671 O O . LYS A 1 87 ? 25.529 2.698 -15.301 1.00 82.44 87 LYS A O 1
ATOM 676 N N . ALA A 1 88 ? 25.841 4.206 -13.677 1.00 82.19 88 ALA A N 1
ATOM 677 C CA . ALA A 1 88 ? 24.748 3.745 -12.834 1.00 82.19 88 ALA A CA 1
ATOM 678 C C . ALA A 1 88 ? 23.934 4.933 -12.333 1.00 82.19 88 ALA A C 1
ATOM 680 O O . ALA A 1 88 ? 24.491 5.985 -12.014 1.00 82.19 88 ALA A O 1
ATOM 681 N N . GLY A 1 89 ? 22.616 4.784 -12.269 1.00 81.62 89 GLY A N 1
ATOM 682 C CA . GLY A 1 89 ? 21.744 5.896 -11.939 1.00 81.62 89 GLY A CA 1
ATOM 683 C C . GLY A 1 89 ? 20.285 5.503 -11.808 1.00 81.62 89 GLY A C 1
ATOM 684 O O . GLY A 1 89 ? 19.889 4.359 -12.006 1.00 81.62 89 GLY A O 1
ATOM 685 N N . GLN A 1 90 ? 19.480 6.487 -11.435 1.00 84.19 90 GLN A N 1
ATOM 686 C CA . GLN A 1 90 ? 18.039 6.326 -11.338 1.00 84.19 90 GLN A CA 1
ATOM 687 C C . GLN A 1 90 ? 17.408 6.387 -12.735 1.00 84.19 90 GLN A C 1
ATOM 689 O O . GLN A 1 90 ? 17.834 7.196 -13.566 1.00 84.19 90 GLN A O 1
ATOM 694 N N . GLY A 1 91 ? 16.392 5.556 -12.961 1.00 85.44 91 GLY A N 1
ATOM 695 C CA . GLY A 1 91 ? 15.487 5.677 -14.101 1.00 85.44 91 GLY A CA 1
ATOM 696 C C . GLY A 1 91 ? 14.304 6.613 -13.821 1.00 85.44 91 GLY A C 1
ATOM 697 O O . GLY A 1 91 ? 14.259 7.335 -12.817 1.00 85.44 91 GLY A O 1
ATOM 698 N N . ASP A 1 92 ? 13.318 6.590 -14.708 1.00 87.31 92 ASP A N 1
ATOM 699 C CA . ASP A 1 92 ? 12.081 7.361 -14.562 1.00 87.31 92 ASP A CA 1
ATOM 700 C C . ASP A 1 92 ? 11.160 6.770 -13.485 1.00 87.31 92 ASP A C 1
ATOM 702 O O . ASP A 1 92 ? 10.859 5.581 -13.492 1.00 87.31 92 ASP A O 1
ATOM 706 N N . LEU A 1 93 ? 10.712 7.592 -12.532 1.00 86.88 93 LEU A N 1
ATOM 707 C CA . LEU A 1 93 ? 9.809 7.142 -11.469 1.00 86.88 93 LEU A CA 1
ATOM 708 C C . LEU A 1 93 ? 8.465 6.700 -12.039 1.00 86.88 93 LEU A C 1
ATOM 710 O O . LEU A 1 93 ? 7.902 7.372 -12.897 1.00 86.88 93 LEU A O 1
ATOM 714 N N . GLU A 1 94 ? 7.900 5.642 -11.474 1.00 91.19 94 GLU A N 1
ATOM 715 C CA . GLU A 1 94 ? 6.588 5.131 -11.857 1.00 91.19 94 GLU A CA 1
ATOM 716 C C . GLU A 1 94 ? 5.571 5.374 -10.737 1.00 91.19 94 GLU A C 1
ATOM 718 O O . GLU A 1 94 ? 5.867 5.154 -9.562 1.00 91.19 94 GLU A O 1
ATOM 723 N N . ALA A 1 95 ? 4.357 5.792 -11.090 1.00 89.88 95 ALA A N 1
ATOM 724 C CA . ALA A 1 95 ? 3.186 5.696 -10.228 1.00 89.88 95 ALA A CA 1
ATOM 725 C C . ALA A 1 95 ? 2.062 4.978 -10.971 1.00 89.88 95 ALA A C 1
ATOM 727 O O . ALA A 1 95 ? 1.744 5.335 -12.104 1.00 89.88 95 ALA A O 1
ATOM 728 N N . SER A 1 96 ? 1.427 4.003 -10.332 1.00 93.00 96 SER A N 1
ATOM 729 C CA . SER A 1 96 ? 0.376 3.202 -10.948 1.00 93.00 96 SER A CA 1
ATOM 730 C C . SER A 1 96 ? -0.863 3.101 -10.067 1.00 93.00 96 SER A C 1
ATOM 732 O O . SER A 1 96 ? -0.795 3.065 -8.842 1.00 93.00 96 SER A O 1
ATOM 734 N N . LEU A 1 97 ? -2.026 3.067 -10.706 1.00 92.19 97 LEU A N 1
ATOM 735 C CA . LEU A 1 97 ? -3.318 2.793 -10.098 1.00 92.19 97 LEU A CA 1
ATOM 736 C C . LEU A 1 97 ? -3.934 1.623 -10.854 1.00 92.19 97 LEU A C 1
ATOM 738 O O . LEU A 1 97 ? -4.175 1.719 -12.056 1.00 92.19 97 LEU A O 1
ATOM 742 N N . CYS A 1 98 ? -4.193 0.523 -10.163 1.00 93.25 98 CYS A N 1
ATOM 743 C CA . CYS A 1 98 ? -4.797 -0.665 -10.743 1.00 93.25 98 CYS A CA 1
ATOM 744 C C . CYS A 1 98 ? -6.118 -0.967 -10.049 1.00 93.25 98 CYS A C 1
ATOM 746 O O . CYS A 1 98 ? -6.175 -1.084 -8.828 1.00 93.25 98 CYS A O 1
ATOM 748 N N . TRP A 1 99 ? -7.169 -1.122 -10.842 1.00 92.50 99 TRP A N 1
ATOM 749 C CA . TRP A 1 99 ? -8.463 -1.605 -10.400 1.00 92.50 99 TRP A CA 1
ATOM 750 C C . TRP A 1 99 ? -8.780 -2.936 -11.086 1.00 92.50 99 TRP A C 1
ATOM 752 O O . TRP A 1 99 ? -8.606 -3.054 -12.297 1.00 92.50 99 TRP A O 1
ATOM 762 N N . LYS A 1 100 ? -9.250 -3.933 -10.338 1.00 89.38 100 LYS A N 1
ATOM 763 C CA . LYS A 1 100 ? -9.693 -5.239 -10.846 1.00 89.38 100 LYS A CA 1
ATOM 764 C C . LYS A 1 100 ? -10.954 -5.679 -10.113 1.00 89.38 100 LYS A C 1
ATOM 766 O O . LYS A 1 100 ? -11.049 -5.518 -8.905 1.00 89.38 100 LYS A O 1
ATOM 771 N N . SER A 1 101 ? -11.903 -6.295 -10.804 1.00 87.00 101 SER A N 1
ATOM 772 C CA . SER A 1 101 ? -13.128 -6.832 -10.209 1.00 87.00 101 SER A CA 1
ATOM 773 C C . SER A 1 101 ? -13.533 -8.148 -10.865 1.00 87.00 101 SER A C 1
ATOM 775 O O . SER A 1 101 ? -13.241 -8.389 -12.039 1.00 87.00 101 SER A O 1
ATOM 777 N N . ALA A 1 102 ? -14.201 -9.017 -10.106 1.00 87.25 102 ALA A N 1
ATOM 778 C CA . ALA A 1 102 ? -14.757 -10.253 -10.640 1.00 87.25 102 ALA A CA 1
ATOM 779 C C . ALA A 1 102 ? -15.858 -9.948 -11.669 1.00 87.25 102 ALA A C 1
ATOM 781 O O . ALA A 1 102 ? -16.629 -8.996 -11.533 1.00 87.25 102 ALA A O 1
ATOM 782 N N . VAL A 1 103 ? -15.955 -10.770 -12.711 1.00 85.81 103 VAL A N 1
ATOM 783 C CA . VAL A 1 103 ? -17.043 -10.669 -13.685 1.00 85.81 103 VAL A CA 1
ATOM 784 C C . VAL A 1 103 ? -18.328 -11.209 -13.038 1.00 85.81 103 VAL A C 1
ATOM 786 O O . VAL A 1 103 ? -18.327 -12.344 -12.551 1.00 85.81 103 VAL A O 1
ATOM 789 N N . PRO A 1 104 ? -19.446 -10.455 -13.037 1.00 78.25 104 PRO A N 1
ATOM 790 C CA . PRO A 1 104 ? -20.700 -10.919 -12.447 1.00 78.25 104 PRO A CA 1
ATOM 791 C C . PRO A 1 104 ? -21.124 -12.290 -12.988 1.00 78.25 104 PRO A C 1
ATOM 793 O O . PRO A 1 104 ? -21.179 -12.508 -14.198 1.00 78.25 104 PRO A O 1
ATOM 796 N N . GLY A 1 105 ? -21.403 -13.230 -12.082 1.00 82.62 105 GLY A N 1
ATOM 797 C CA . GLY A 1 105 ? -21.775 -14.607 -12.429 1.00 82.62 105 GLY A CA 1
ATOM 798 C C . GLY A 1 105 ? -20.614 -15.519 -12.853 1.00 82.62 105 GLY A C 1
ATOM 799 O O . GLY A 1 105 ? -20.856 -16.684 -13.160 1.00 82.62 105 GLY A O 1
ATOM 800 N N . LYS A 1 106 ? -19.364 -15.034 -12.853 1.00 86.12 106 LYS A N 1
ATOM 801 C CA . LYS A 1 106 ? -18.159 -15.822 -13.155 1.00 86.12 106 LYS A CA 1
ATOM 802 C C . LYS A 1 106 ? -17.077 -15.574 -12.104 1.00 86.12 106 LYS A C 1
ATOM 804 O O . LYS A 1 106 ? -16.231 -14.702 -12.259 1.00 86.12 106 LYS A O 1
ATOM 809 N N . SER A 1 107 ? -17.075 -16.382 -11.045 1.00 82.94 107 SER A N 1
ATOM 810 C CA . SER A 1 107 ? -16.118 -16.258 -9.931 1.00 82.94 107 SER A CA 1
ATOM 811 C C . SER A 1 107 ? -14.659 -16.491 -10.327 1.00 82.94 107 SER A C 1
ATOM 813 O O . SER A 1 107 ? -13.754 -16.120 -9.593 1.00 82.94 107 SER A O 1
ATOM 815 N N . ASN A 1 108 ? -14.429 -17.130 -11.469 1.00 87.75 108 ASN A N 1
ATOM 816 C CA . ASN A 1 108 ? -13.112 -17.497 -11.963 1.00 87.75 108 ASN A CA 1
ATOM 817 C C . ASN A 1 108 ? -12.594 -16.531 -13.042 1.00 87.75 108 ASN A C 1
ATOM 819 O O . ASN A 1 108 ? -11.610 -16.823 -13.708 1.00 87.75 108 ASN A O 1
ATOM 823 N N . MET A 1 109 ? -13.284 -15.415 -13.272 1.00 91.19 109 MET A N 1
ATOM 824 C CA . MET A 1 109 ? -12.913 -14.428 -14.276 1.00 91.19 109 MET A CA 1
ATOM 825 C C . MET A 1 109 ? -12.908 -13.047 -13.635 1.00 91.19 109 MET A C 1
ATOM 827 O O . MET A 1 109 ? -13.859 -12.675 -12.948 1.00 91.19 109 MET A O 1
ATOM 831 N N . SER A 1 110 ? -11.861 -12.270 -13.882 1.00 90.75 110 SER A N 1
ATOM 832 C CA . SER A 1 110 ? -11.792 -10.872 -13.473 1.00 90.75 110 SER A CA 1
ATOM 833 C C . SER A 1 110 ? -11.421 -9.977 -14.646 1.00 90.75 110 SER A C 1
ATOM 835 O O . SER A 1 110 ? -10.830 -10.410 -15.637 1.00 90.75 110 SER A O 1
ATOM 837 N N . TRP A 1 111 ? -11.827 -8.721 -14.546 1.00 93.81 111 TRP A N 1
ATOM 838 C CA . TRP A 1 111 ? -11.488 -7.675 -15.494 1.00 93.81 111 TRP A CA 1
ATOM 839 C C . TRP A 1 111 ? -11.070 -6.432 -14.726 1.00 93.81 111 TRP A C 1
ATOM 841 O O . TRP A 1 111 ? -11.410 -6.264 -13.555 1.00 93.81 111 TRP A O 1
ATOM 851 N N . GLY A 1 112 ? -10.312 -5.559 -15.365 1.00 93.12 112 GLY A N 1
ATOM 852 C CA . GLY A 1 112 ? -9.795 -4.390 -14.686 1.00 93.12 112 GLY A CA 1
ATOM 853 C C . GLY A 1 112 ? -9.214 -3.356 -15.618 1.00 93.12 112 GLY A C 1
ATOM 854 O O . GLY A 1 112 ? -9.228 -3.503 -16.839 1.00 93.12 112 GLY A O 1
ATOM 855 N N . ALA A 1 113 ? -8.675 -2.314 -15.009 1.00 93.56 113 ALA A N 1
ATOM 856 C CA . ALA A 1 113 ? -7.917 -1.286 -15.684 1.00 93.56 113 ALA A CA 1
ATOM 857 C C . ALA A 1 113 ? -6.687 -0.920 -14.853 1.00 93.56 113 ALA A C 1
ATOM 859 O O . ALA A 1 113 ? -6.724 -0.930 -13.621 1.00 93.56 113 ALA A O 1
ATOM 860 N N . ARG A 1 114 ? -5.595 -0.574 -15.528 1.00 94.00 114 ARG A N 1
ATOM 861 C CA . ARG A 1 114 ? -4.397 -0.011 -14.912 1.00 94.00 114 ARG A CA 1
ATOM 862 C C . ARG A 1 114 ? -4.050 1.293 -15.600 1.00 94.00 114 ARG A C 1
ATOM 864 O O . ARG A 1 114 ? -3.969 1.342 -16.821 1.00 94.00 114 ARG A O 1
ATOM 871 N N . GLN A 1 115 ? -3.828 2.324 -14.802 1.00 93.50 115 GLN A N 1
ATOM 872 C CA . GLN A 1 115 ? -3.244 3.577 -15.239 1.00 93.50 115 GLN A CA 1
ATOM 873 C C . GLN A 1 115 ? -1.850 3.685 -14.636 1.00 93.50 115 GLN A C 1
ATOM 875 O O . GLN A 1 115 ? -1.715 3.649 -13.416 1.00 93.50 115 GLN A O 1
ATOM 880 N N . THR A 1 116 ? -0.841 3.873 -15.473 1.00 93.50 116 THR A N 1
ATOM 881 C CA . THR A 1 116 ? 0.539 4.110 -15.056 1.00 93.50 116 THR A CA 1
ATOM 882 C C . THR A 1 116 ? 1.001 5.474 -15.564 1.00 93.50 116 THR A C 1
ATOM 884 O O . THR A 1 116 ? 0.652 5.893 -16.668 1.00 93.50 116 THR A O 1
ATOM 887 N N . LEU A 1 117 ? 1.747 6.195 -14.733 1.00 90.88 117 LEU A N 1
ATOM 888 C CA . LEU A 1 117 ? 2.411 7.455 -15.043 1.00 90.88 117 LEU A CA 1
ATOM 889 C C . LEU A 1 117 ? 3.908 7.290 -14.789 1.00 90.88 117 LEU A C 1
ATOM 891 O O . LEU A 1 117 ? 4.315 6.920 -13.690 1.00 90.88 117 LEU A O 1
ATOM 895 N N . LEU A 1 118 ? 4.712 7.591 -15.800 1.00 89.56 118 LEU A N 1
ATOM 896 C CA . LEU A 1 118 ? 6.169 7.580 -15.752 1.00 89.56 118 LEU A CA 1
ATOM 897 C C . LEU A 1 118 ? 6.659 9.022 -15.741 1.00 89.56 118 LEU A C 1
ATOM 899 O O . LEU A 1 118 ? 6.363 9.774 -16.667 1.00 89.56 118 LEU A O 1
ATOM 903 N N . PHE A 1 119 ? 7.390 9.415 -14.705 1.00 88.56 119 PHE A N 1
ATOM 904 C CA . PHE A 1 119 ? 7.905 10.768 -14.523 1.00 88.56 119 PHE A CA 1
ATOM 905 C C . PHE A 1 119 ? 9.370 10.854 -14.966 1.00 88.56 119 PHE A C 1
ATOM 907 O O . PHE A 1 119 ? 10.170 10.025 -14.532 1.00 88.56 119 PHE A O 1
ATOM 914 N N . PRO A 1 120 ? 9.762 11.885 -15.743 1.00 86.69 120 PRO A N 1
ATOM 915 C CA . PRO A 1 120 ? 11.087 11.987 -16.356 1.00 86.69 120 PRO A CA 1
ATOM 916 C C . PRO A 1 120 ? 12.166 12.453 -15.363 1.00 86.69 120 PRO A C 1
ATOM 918 O O . PRO A 1 120 ? 12.699 13.569 -15.468 1.00 86.69 120 PRO A O 1
ATOM 921 N N . THR A 1 121 ? 12.430 11.621 -14.358 1.00 85.38 121 THR A N 1
ATOM 922 C CA . THR A 1 121 ? 13.364 11.853 -13.247 1.00 85.38 121 THR A CA 1
ATOM 923 C C . THR A 1 121 ? 14.714 11.182 -13.440 1.00 85.38 121 THR A C 1
ATOM 925 O O . THR A 1 121 ? 15.627 11.458 -12.662 1.00 85.38 121 THR A O 1
ATOM 928 N N . GLY A 1 122 ? 14.836 10.289 -14.422 1.00 81.12 122 GLY A N 1
ATOM 929 C CA . GLY A 1 122 ? 16.061 9.544 -14.651 1.00 81.12 122 GLY A CA 1
ATOM 930 C C . GLY A 1 122 ? 17.228 10.424 -15.102 1.00 81.12 122 GLY A C 1
ATOM 931 O O . GLY A 1 122 ? 17.075 11.598 -15.459 1.00 81.12 122 GLY A O 1
ATOM 932 N N . PHE A 1 123 ? 18.424 9.842 -15.099 1.00 79.69 123 PHE A N 1
ATOM 933 C CA . PHE A 1 123 ? 19.638 10.532 -15.530 1.00 79.69 123 PHE A CA 1
ATOM 934 C C . PHE A 1 123 ? 19.561 10.921 -17.020 1.00 79.69 123 PHE A C 1
ATOM 936 O O . PHE A 1 123 ? 19.358 10.064 -17.880 1.00 79.69 123 PHE A O 1
ATOM 943 N N . ARG A 1 124 ? 19.710 12.220 -17.317 1.00 73.38 124 ARG A N 1
ATOM 944 C CA . ARG A 1 124 ? 19.413 12.808 -18.641 1.00 73.38 124 ARG A CA 1
ATOM 945 C C . ARG A 1 124 ? 20.602 12.942 -19.584 1.00 73.38 124 ARG A C 1
ATOM 947 O O . ARG A 1 124 ? 20.382 13.163 -20.767 1.00 73.38 124 ARG A O 1
ATOM 954 N N . GLU A 1 125 ? 21.828 12.896 -19.073 1.00 70.38 125 GLU A N 1
ATOM 955 C CA . GLU A 1 125 ? 23.006 13.121 -19.911 1.00 70.38 125 GLU A CA 1
ATOM 956 C C . GLU A 1 125 ? 23.372 11.840 -20.661 1.00 70.38 125 GLU A C 1
ATOM 958 O O . GLU A 1 125 ? 23.630 10.792 -20.049 1.00 70.38 125 GLU A O 1
ATOM 963 N N . ASP A 1 126 ? 23.410 11.954 -21.986 1.00 64.25 126 ASP A N 1
ATOM 964 C CA . ASP A 1 126 ? 24.104 11.012 -22.852 1.00 64.25 126 ASP A CA 1
ATOM 965 C C . ASP A 1 126 ? 25.606 11.238 -22.645 1.00 64.25 126 ASP A C 1
ATOM 967 O O . ASP A 1 126 ? 26.145 12.310 -22.923 1.00 64.25 126 ASP A O 1
ATOM 971 N N . LEU A 1 127 ? 26.278 10.233 -22.092 1.00 68.50 127 LEU A N 1
ATOM 972 C CA . LEU A 1 127 ? 27.737 10.161 -22.115 1.00 68.50 127 LEU A CA 1
ATOM 973 C C . LEU A 1 127 ? 28.108 9.377 -23.374 1.00 68.50 127 LEU A C 1
ATOM 975 O O . LEU A 1 127 ? 27.332 8.517 -23.782 1.00 68.50 127 LEU A O 1
ATOM 979 N N . GLU A 1 128 ? 29.260 9.646 -23.995 1.00 70.38 128 GLU A N 1
ATOM 980 C CA . GLU A 1 128 ? 29.670 8.929 -25.214 1.00 70.38 128 GLU A CA 1
ATOM 981 C C . GLU A 1 128 ? 29.535 7.406 -25.029 1.00 70.38 128 GLU A C 1
ATOM 983 O O . GLU A 1 128 ? 30.199 6.805 -24.188 1.00 70.38 128 GLU A O 1
ATOM 988 N N . GLY A 1 129 ? 28.624 6.799 -25.796 1.00 70.00 129 GLY A N 1
ATOM 989 C CA . GLY A 1 129 ? 28.320 5.368 -25.756 1.00 70.00 129 GLY A CA 1
ATOM 990 C C . GLY A 1 129 ? 27.207 4.936 -24.792 1.00 70.00 129 GLY A C 1
ATOM 991 O O . GLY A 1 129 ? 26.603 3.901 -25.047 1.00 70.00 129 GLY A O 1
ATOM 992 N N . PHE A 1 130 ? 26.879 5.699 -23.746 1.00 75.62 130 PHE A N 1
ATOM 993 C CA . PHE A 1 130 ? 25.855 5.333 -22.754 1.00 75.62 130 PHE A CA 1
ATOM 994 C C . PHE A 1 130 ? 24.489 5.934 -23.064 1.00 75.62 130 PHE A C 1
ATOM 996 O O . PHE A 1 130 ? 24.393 7.118 -23.387 1.00 75.62 130 PHE A O 1
ATOM 1003 N N . SER A 1 131 ? 23.424 5.165 -22.839 1.00 76.00 131 SER A N 1
ATOM 1004 C CA . SER A 1 131 ? 22.064 5.658 -23.048 1.00 76.00 131 SER A CA 1
ATOM 1005 C C . SER A 1 131 ? 21.599 6.579 -21.912 1.00 76.00 131 SER A C 1
ATOM 1007 O O . SER A 1 131 ? 22.063 6.496 -20.763 1.00 76.00 131 SER A O 1
ATOM 1009 N N . ALA A 1 132 ? 20.669 7.487 -22.210 1.00 80.81 132 ALA A N 1
ATOM 1010 C CA . ALA A 1 132 ? 19.903 8.184 -21.186 1.00 80.81 132 ALA A CA 1
ATOM 1011 C C . ALA A 1 132 ? 19.040 7.194 -20.385 1.00 80.81 132 ALA A C 1
ATOM 1013 O O . ALA A 1 132 ? 18.441 6.269 -20.928 1.00 80.81 132 ALA A O 1
ATOM 1014 N N . PHE A 1 133 ? 18.921 7.431 -19.078 1.00 84.81 133 PHE A N 1
ATOM 1015 C CA . PHE A 1 133 ? 18.035 6.658 -18.196 1.00 84.81 133 PHE A CA 1
ATOM 1016 C C . PHE A 1 133 ? 16.654 7.313 -18.050 1.00 84.81 133 PHE A C 1
ATOM 1018 O O . PHE A 1 133 ? 15.839 6.866 -17.246 1.00 84.81 133 PHE A O 1
ATOM 1025 N N . SER A 1 134 ? 16.406 8.395 -18.794 1.00 83.94 134 SER A N 1
ATOM 1026 C CA . SER A 1 134 ? 15.141 9.122 -18.806 1.00 83.94 134 SER A CA 1
ATOM 1027 C C . SER A 1 134 ? 14.629 9.331 -20.218 1.00 83.94 134 SER A C 1
ATOM 1029 O O . SER A 1 134 ? 15.373 9.770 -21.094 1.00 83.94 134 SER A O 1
ATOM 1031 N N . ASN A 1 135 ? 13.321 9.162 -20.387 1.00 74.38 135 ASN A N 1
ATOM 1032 C CA . ASN A 1 135 ? 12.606 9.430 -21.632 1.00 74.38 135 ASN A CA 1
ATOM 1033 C C . ASN A 1 135 ? 12.291 10.925 -21.835 1.00 74.38 135 ASN A C 1
ATOM 1035 O O . ASN A 1 135 ? 11.589 11.300 -22.775 1.00 74.38 135 ASN A O 1
ATOM 1039 N N . GLN A 1 136 ? 12.777 11.801 -20.942 1.00 80.81 136 GLN A N 1
ATOM 1040 C CA . GLN A 1 136 ? 12.674 13.271 -21.005 1.00 80.81 136 GLN A CA 1
ATOM 1041 C C . GLN A 1 136 ? 11.245 13.850 -21.109 1.00 80.81 136 GLN A C 1
ATOM 1043 O O . GLN A 1 136 ? 11.063 15.062 -21.282 1.00 80.81 136 GLN A O 1
ATOM 1048 N N . SER A 1 137 ? 10.229 13.005 -20.986 1.00 83.88 137 SER A N 1
ATOM 1049 C CA . SER A 1 137 ? 8.810 13.326 -21.075 1.00 83.88 137 SER A CA 1
ATOM 1050 C C . SER A 1 137 ? 8.045 12.484 -20.060 1.00 83.88 137 SER A C 1
ATOM 1052 O O . SER A 1 137 ? 8.467 11.373 -19.738 1.00 83.88 137 SER A O 1
ATOM 1054 N N . THR A 1 138 ? 6.944 13.014 -19.521 1.00 85.50 138 THR A N 1
ATOM 1055 C CA . THR A 1 138 ? 6.036 12.154 -18.757 1.00 85.50 138 THR A CA 1
ATOM 1056 C C . THR A 1 138 ? 5.313 11.265 -19.755 1.00 85.50 138 THR A C 1
ATOM 1058 O O . THR A 1 138 ? 4.887 11.729 -20.817 1.00 85.50 138 THR A O 1
ATOM 1061 N N . ARG A 1 139 ? 5.198 9.984 -19.423 1.00 87.50 139 ARG A N 1
ATOM 1062 C CA . ARG A 1 139 ? 4.476 8.997 -20.223 1.00 87.50 139 ARG A CA 1
ATOM 1063 C C . ARG A 1 139 ? 3.299 8.477 -19.409 1.00 87.50 139 ARG A C 1
ATOM 1065 O O . ARG A 1 139 ? 3.409 8.253 -18.208 1.00 87.50 139 ARG A O 1
ATOM 1072 N N . SER A 1 140 ? 2.160 8.326 -20.067 1.00 89.19 140 SER A N 1
ATOM 1073 C CA . SER A 1 140 ? 0.911 7.852 -19.483 1.00 89.19 140 SER A CA 1
ATOM 1074 C C . SER A 1 140 ? 0.491 6.582 -20.200 1.00 89.19 140 SER A C 1
ATOM 1076 O O . SER A 1 140 ? 0.271 6.613 -21.406 1.00 89.19 140 SER A O 1
ATOM 1078 N N . GLU A 1 141 ? 0.372 5.479 -19.469 1.00 91.25 141 GLU A N 1
ATOM 1079 C CA . GLU A 1 141 ? -0.073 4.185 -19.980 1.00 91.25 141 GLU A CA 1
ATOM 1080 C C . GLU A 1 141 ? -1.426 3.811 -19.382 1.00 91.25 141 GLU A C 1
ATOM 1082 O O . GLU A 1 141 ? -1.607 3.834 -18.168 1.00 91.25 141 GLU A O 1
ATOM 1087 N N . THR A 1 142 ? -2.373 3.440 -20.239 1.00 91.94 142 THR A N 1
ATOM 1088 C CA . THR A 1 142 ? -3.683 2.921 -19.840 1.00 91.94 142 THR A CA 1
ATOM 1089 C C . THR A 1 142 ? -3.852 1.520 -20.395 1.00 91.94 142 THR A C 1
ATOM 1091 O O . THR A 1 142 ? -3.860 1.351 -21.612 1.00 91.94 142 THR A O 1
ATOM 1094 N N . LEU A 1 143 ? -4.045 0.533 -19.523 1.00 92.75 143 LEU A N 1
ATOM 1095 C CA . LEU A 1 143 ? -4.311 -0.854 -19.894 1.00 92.75 143 LEU A CA 1
ATOM 1096 C C . LEU A 1 143 ? -5.678 -1.307 -19.392 1.00 92.75 143 LEU A C 1
ATOM 1098 O O . LEU A 1 143 ? -6.076 -1.002 -18.270 1.00 92.75 143 LEU A O 1
ATOM 1102 N N . LEU A 1 144 ? -6.355 -2.108 -20.202 1.00 93.00 144 LEU A N 1
ATOM 1103 C CA . LEU A 1 144 ? -7.444 -2.985 -19.804 1.00 93.00 144 LEU A CA 1
ATOM 1104 C C . LEU A 1 144 ? -6.865 -4.352 -19.476 1.00 93.00 144 LEU A C 1
ATOM 1106 O O . LEU A 1 144 ? -6.007 -4.850 -20.199 1.00 93.00 144 LEU A O 1
ATOM 1110 N N . LEU A 1 145 ? -7.342 -4.947 -18.391 1.00 94.00 145 LEU A N 1
ATOM 1111 C CA . LEU A 1 145 ? -6.854 -6.212 -17.861 1.00 94.00 145 LEU A CA 1
ATOM 1112 C C . LEU A 1 145 ? -7.970 -7.250 -17.911 1.00 94.00 145 LEU A C 1
ATOM 1114 O O . LEU A 1 145 ? -9.124 -6.947 -17.601 1.00 94.00 145 LEU A O 1
ATOM 1118 N N . LEU A 1 146 ? -7.607 -8.483 -18.234 1.00 93.31 146 LEU A N 1
ATOM 1119 C CA . LEU A 1 146 ? -8.465 -9.650 -18.160 1.00 93.31 146 LEU A CA 1
ATOM 1120 C C . LEU A 1 146 ? -7.696 -10.790 -17.504 1.00 93.31 146 LEU A C 1
ATOM 1122 O O . LEU A 1 146 ? -6.543 -11.035 -17.835 1.00 93.31 146 LEU A O 1
ATOM 1126 N N . GLU A 1 147 ? -8.344 -11.502 -16.593 1.00 92.62 147 GLU A N 1
ATOM 1127 C CA . GLU A 1 147 ? -7.766 -12.667 -15.937 1.00 92.62 147 GLU A CA 1
ATOM 1128 C C . GLU A 1 147 ? -8.808 -13.785 -15.877 1.00 92.62 147 GLU A C 1
ATOM 1130 O O . GLU A 1 147 ? -9.972 -13.556 -15.544 1.00 92.62 147 GLU A O 1
ATOM 1135 N N . LEU A 1 148 ? -8.391 -14.999 -16.214 1.00 91.12 148 LEU A N 1
ATOM 1136 C CA . LEU A 1 148 ? -9.175 -16.220 -16.127 1.00 91.12 148 LEU A CA 1
ATOM 1137 C C . LEU A 1 148 ? -8.419 -17.198 -15.235 1.00 91.12 148 LEU A C 1
ATOM 1139 O O . LEU A 1 148 ? -7.415 -17.780 -15.646 1.00 91.12 148 LEU A O 1
ATOM 1143 N N . ASP A 1 149 ? -8.925 -17.398 -14.029 1.00 87.88 149 ASP A N 1
ATOM 1144 C CA . ASP A 1 149 ? -8.364 -18.344 -13.083 1.00 87.88 149 ASP A CA 1
ATOM 1145 C C . ASP A 1 149 ? -8.989 -19.733 -13.274 1.00 87.88 149 ASP A C 1
ATOM 1147 O O . ASP A 1 149 ? -10.199 -19.903 -13.444 1.00 87.88 149 ASP A O 1
ATOM 1151 N N . GLN A 1 150 ? -8.151 -20.758 -13.295 1.00 85.44 150 GLN A N 1
ATOM 1152 C CA . GLN A 1 150 ? -8.536 -22.163 -13.360 1.00 85.44 150 GLN A CA 1
ATOM 1153 C C . GLN A 1 150 ? -7.777 -22.907 -12.267 1.00 85.44 150 GLN A C 1
ATOM 1155 O O . GLN A 1 150 ? -6.711 -22.499 -11.816 1.00 85.44 150 GLN A O 1
ATOM 1160 N N . THR A 1 151 ? -8.277 -24.072 -11.858 1.00 80.81 151 THR A N 1
ATOM 1161 C CA . THR A 1 151 ? -7.715 -24.816 -10.716 1.00 80.81 151 THR A CA 1
ATOM 1162 C C . THR A 1 151 ? -6.204 -25.079 -10.822 1.00 80.81 151 THR A C 1
ATOM 1164 O O . THR A 1 151 ? -5.521 -25.195 -9.805 1.00 80.81 151 THR A O 1
ATOM 1167 N N . ARG A 1 152 ? -5.669 -25.206 -12.043 1.00 81.19 152 ARG A N 1
ATOM 1168 C CA . ARG A 1 152 ? -4.256 -25.537 -12.294 1.00 81.19 152 ARG A CA 1
ATOM 1169 C C . ARG A 1 152 ? -3.454 -24.421 -12.948 1.00 81.19 152 ARG A C 1
ATOM 1171 O O . ARG A 1 152 ? -2.226 -24.492 -12.925 1.00 81.19 152 ARG A O 1
ATOM 1178 N N . PHE A 1 153 ? -4.119 -23.437 -13.536 1.00 84.75 153 PHE A N 1
ATOM 1179 C CA . PHE A 1 153 ? -3.453 -22.355 -14.238 1.00 84.75 153 PHE A CA 1
ATOM 1180 C C . PHE A 1 153 ? -4.307 -21.092 -14.236 1.00 84.75 153 PHE A C 1
ATOM 1182 O O . PHE A 1 153 ? -5.526 -21.166 -14.177 1.00 84.75 153 PHE A O 1
ATOM 1189 N N . THR A 1 154 ? -3.664 -19.950 -14.378 1.00 86.19 154 THR A N 1
ATOM 1190 C CA . THR A 1 154 ? -4.300 -18.654 -14.571 1.00 86.19 154 THR A CA 1
ATOM 1191 C C . THR A 1 154 ? -3.856 -18.138 -15.931 1.00 86.19 154 THR A C 1
ATOM 1193 O O . THR A 1 154 ? -2.673 -18.203 -16.256 1.00 86.19 154 THR A O 1
ATOM 1196 N N . MET A 1 155 ? -4.792 -17.676 -16.748 1.00 88.31 155 MET A N 1
ATOM 1197 C CA . MET A 1 155 ? -4.488 -16.934 -17.969 1.00 88.31 155 MET A CA 1
ATOM 1198 C C . MET A 1 155 ? -4.744 -15.463 -17.699 1.00 88.31 155 MET A C 1
ATOM 1200 O O . MET A 1 155 ? -5.755 -15.118 -17.089 1.00 88.31 155 MET A O 1
ATOM 1204 N N . ASP A 1 156 ? -3.865 -14.599 -18.170 1.00 90.69 156 ASP A N 1
ATOM 1205 C CA . ASP A 1 156 ? -4.064 -13.162 -18.119 1.00 90.69 156 ASP A CA 1
ATOM 1206 C C . ASP A 1 156 ? -3.807 -12.537 -19.483 1.00 90.69 156 ASP A C 1
ATOM 1208 O O . ASP A 1 156 ? -3.118 -13.085 -20.338 1.00 90.69 156 ASP A O 1
ATOM 1212 N N . GLY A 1 157 ? -4.469 -11.419 -19.724 1.00 90.19 157 GLY A N 1
ATOM 1213 C CA . GLY A 1 157 ? -4.339 -10.664 -20.949 1.00 90.19 157 GLY A CA 1
ATOM 1214 C C . GLY A 1 157 ? -4.522 -9.192 -20.659 1.00 90.19 157 GLY A C 1
ATOM 1215 O O . GLY A 1 157 ? -5.305 -8.807 -19.786 1.00 90.19 157 GLY A O 1
ATOM 1216 N N . HIS A 1 158 ? -3.804 -8.363 -21.396 1.00 91.44 158 HIS A N 1
ATOM 1217 C CA . HIS A 1 158 ? -3.951 -6.928 -21.308 1.00 91.44 158 HIS A CA 1
ATOM 1218 C C . HIS A 1 158 ? -3.842 -6.275 -22.678 1.00 91.44 158 HIS A C 1
ATOM 1220 O O . HIS A 1 158 ? -3.185 -6.779 -23.586 1.00 91.44 158 HIS A O 1
ATOM 1226 N N . VAL A 1 159 ? -4.527 -5.149 -22.830 1.00 91.94 159 VAL A N 1
ATOM 1227 C CA . VAL A 1 159 ? -4.496 -4.334 -24.045 1.00 91.94 159 VAL A CA 1
ATOM 1228 C C . VAL A 1 159 ? -4.681 -2.877 -23.673 1.00 91.94 159 VAL A C 1
ATOM 1230 O O . VAL A 1 159 ? -5.444 -2.556 -22.764 1.00 91.94 159 VAL A O 1
ATOM 1233 N N . GLY A 1 160 ? -4.012 -1.976 -24.370 1.00 91.75 160 GLY A N 1
ATOM 1234 C CA . GLY A 1 160 ? -4.085 -0.569 -24.053 1.00 91.7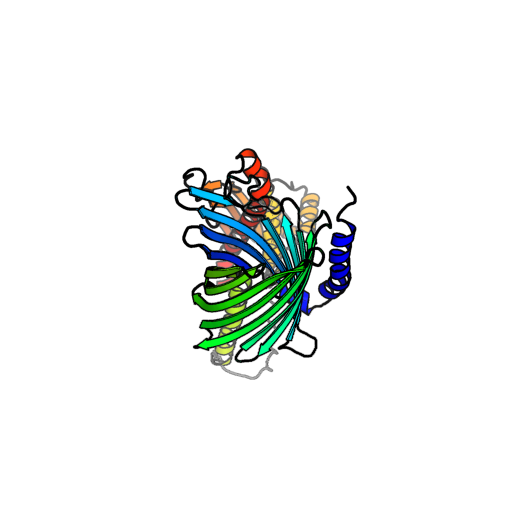5 160 GLY A CA 1
ATOM 1235 C C . GLY A 1 160 ? -3.212 0.296 -24.933 1.00 91.75 160 GLY A C 1
ATOM 1236 O O . GLY A 1 160 ? -2.825 -0.078 -26.040 1.00 91.75 160 GLY A O 1
ATOM 1237 N N . PHE A 1 161 ? -2.940 1.490 -24.432 1.00 88.44 161 PHE A N 1
ATOM 1238 C CA . PHE A 1 161 ? -2.145 2.480 -25.130 1.00 88.44 161 PHE A CA 1
ATOM 1239 C C . PHE A 1 161 ? -1.248 3.232 -24.161 1.00 88.44 161 PHE A C 1
ATOM 1241 O O . PHE A 1 161 ? -1.559 3.379 -22.976 1.00 88.44 161 PHE A O 1
ATOM 1248 N N . SER A 1 162 ? -0.152 3.754 -24.691 1.00 87.38 162 SER A N 1
ATOM 1249 C CA . SER A 1 162 ? 0.737 4.642 -23.969 1.00 87.38 162 SER A CA 1
ATOM 1250 C C . SER A 1 162 ? 1.021 5.893 -24.781 1.00 87.38 162 SER A C 1
ATOM 1252 O O . SER A 1 162 ? 1.158 5.832 -25.998 1.00 87.38 162 SER A O 1
ATOM 1254 N N . THR A 1 163 ? 1.069 7.044 -24.126 1.00 85.50 163 THR A N 1
ATOM 1255 C CA . THR A 1 163 ? 1.270 8.342 -24.782 1.00 85.50 163 THR A CA 1
ATOM 1256 C C . THR A 1 163 ? 2.251 9.180 -23.990 1.00 85.50 163 THR A C 1
ATOM 1258 O O . THR A 1 163 ? 2.148 9.231 -22.761 1.00 85.50 163 THR A O 1
ATOM 1261 N N . ASP A 1 164 ? 3.142 9.887 -24.677 1.00 82.56 164 ASP A N 1
ATOM 1262 C CA . ASP A 1 164 ? 3.981 10.912 -24.058 1.00 82.56 164 ASP A CA 1
ATOM 1263 C C . ASP A 1 164 ? 3.261 12.277 -23.960 1.00 82.56 164 ASP A C 1
ATOM 1265 O O . ASP A 1 164 ? 2.311 12.585 -24.686 1.00 82.56 164 ASP A O 1
ATOM 1269 N N . ASP A 1 165 ? 3.714 13.136 -23.043 1.00 75.81 165 ASP A N 1
ATOM 1270 C CA . ASP A 1 165 ? 3.180 14.497 -22.859 1.00 75.81 165 ASP A CA 1
ATOM 1271 C C . ASP A 1 165 ? 3.324 15.382 -24.099 1.00 75.81 165 ASP A C 1
ATOM 1273 O O . ASP A 1 165 ? 2.577 16.349 -24.289 1.00 75.81 165 ASP A O 1
ATOM 1277 N N . ARG A 1 166 ? 4.323 15.081 -24.931 1.00 65.50 166 ARG A N 1
ATOM 1278 C CA . ARG A 1 166 ? 4.587 15.793 -26.182 1.00 65.50 166 ARG A CA 1
ATOM 1279 C C . ARG A 1 166 ? 3.627 15.352 -27.294 1.00 65.50 166 ARG A C 1
ATOM 1281 O O . ARG A 1 166 ? 3.545 16.041 -28.309 1.00 65.50 166 ARG A O 1
ATOM 1288 N N . ARG A 1 167 ? 2.852 14.281 -27.060 1.00 60.03 167 ARG A N 1
ATOM 1289 C CA . ARG A 1 167 ? 1.987 13.563 -28.011 1.00 60.03 167 ARG A CA 1
ATOM 1290 C C . ARG A 1 167 ? 2.691 13.229 -29.320 1.00 60.03 167 ARG A C 1
ATOM 1292 O O . ARG A 1 167 ? 2.044 13.133 -30.360 1.00 60.03 167 ARG A O 1
ATOM 1299 N N . THR A 1 168 ? 4.007 13.122 -29.262 1.00 62.62 168 THR A N 1
ATOM 1300 C CA . THR A 1 168 ? 4.847 12.783 -30.399 1.00 62.62 168 THR A CA 1
ATOM 1301 C C . THR A 1 168 ? 4.727 11.299 -30.676 1.00 62.62 168 THR A C 1
ATOM 1303 O O . THR A 1 168 ? 4.506 10.927 -31.825 1.00 62.62 168 THR A O 1
ATOM 1306 N N . ASN A 1 169 ? 4.715 10.483 -29.619 1.00 69.31 169 ASN A N 1
ATOM 1307 C CA . ASN A 1 169 ? 4.673 9.036 -29.753 1.00 69.31 169 ASN A CA 1
ATOM 1308 C C . ASN A 1 169 ? 3.443 8.475 -29.032 1.00 69.31 169 ASN A C 1
ATOM 1310 O O . ASN A 1 169 ? 3.161 8.789 -27.869 1.00 69.31 169 ASN A O 1
ATOM 1314 N N . THR A 1 170 ? 2.678 7.659 -29.757 1.00 79.06 170 THR A N 1
ATOM 1315 C CA . THR A 1 170 ? 1.562 6.881 -29.215 1.00 79.06 170 THR A CA 1
ATOM 1316 C C . THR A 1 170 ? 1.844 5.420 -29.481 1.00 79.06 170 THR A C 1
ATOM 1318 O O . THR A 1 170 ? 2.020 5.023 -30.630 1.00 79.06 170 THR A O 1
ATOM 1321 N N . TYR A 1 171 ? 1.840 4.633 -28.419 1.00 81.75 171 TYR A N 1
ATOM 1322 C CA . TYR A 1 171 ? 2.138 3.217 -28.458 1.00 81.75 171 TYR A CA 1
ATOM 1323 C C . TYR A 1 171 ? 0.859 2.421 -28.237 1.00 81.75 171 TYR A C 1
ATOM 1325 O O . TYR A 1 171 ? 0.097 2.739 -27.322 1.00 81.75 171 TYR A O 1
ATOM 1333 N N . SER A 1 172 ? 0.614 1.383 -29.033 1.00 84.88 172 SER A N 1
ATOM 1334 C CA . SER A 1 172 ? -0.345 0.342 -28.647 1.00 84.88 172 SER A CA 1
ATOM 1335 C C . SER A 1 172 ? 0.388 -0.743 -27.873 1.00 84.88 172 SER A C 1
ATOM 1337 O O . SER A 1 172 ? 1.417 -1.225 -28.345 1.00 84.88 172 SER A O 1
ATOM 1339 N N . VAL A 1 173 ? -0.155 -1.129 -26.721 1.00 87.19 173 VAL A N 1
ATOM 1340 C CA . VAL A 1 173 ? 0.442 -2.121 -25.820 1.00 87.19 173 VAL A CA 1
ATOM 1341 C C . VAL A 1 173 ? -0.524 -3.287 -25.680 1.00 87.19 173 VAL A C 1
ATOM 1343 O O . VAL A 1 173 ? -1.706 -3.074 -25.407 1.00 87.19 173 VAL A O 1
ATOM 1346 N N . TRP A 1 174 ? -0.055 -4.516 -25.851 1.00 87.69 174 TRP A N 1
ATOM 1347 C CA . TRP A 1 174 ? -0.833 -5.702 -25.507 1.00 87.69 174 TRP A CA 1
ATOM 1348 C C . TRP A 1 174 ? 0.063 -6.819 -25.003 1.00 87.69 174 TRP A C 1
ATOM 1350 O O . TRP A 1 174 ? 1.244 -6.870 -25.330 1.00 87.69 174 TRP A O 1
ATOM 1360 N N . GLY A 1 175 ? -0.521 -7.742 -24.251 1.00 87.19 175 GLY A N 1
ATOM 1361 C CA . GLY A 1 175 ? 0.172 -8.946 -23.840 1.00 87.19 175 GLY A CA 1
ATOM 1362 C C . GLY A 1 175 ? -0.767 -10.030 -23.347 1.00 87.19 175 GLY A C 1
ATOM 1363 O O . GLY A 1 175 ? -1.925 -9.773 -23.006 1.00 87.19 175 GLY A O 1
ATOM 1364 N N . VAL A 1 176 ? -0.273 -11.262 -23.360 1.00 82.81 176 VAL A N 1
ATOM 1365 C CA . VAL A 1 176 ? -0.982 -12.455 -22.898 1.00 82.81 176 VAL A CA 1
ATOM 1366 C C . VAL A 1 176 ? -0.024 -13.312 -22.088 1.00 82.81 176 VAL A C 1
ATOM 1368 O O . VAL A 1 176 ? 1.062 -13.651 -22.559 1.00 82.81 176 VAL A O 1
ATOM 1371 N N . GLY A 1 177 ? -0.459 -13.691 -20.893 1.00 88.25 177 GLY A N 1
ATOM 1372 C CA . GLY A 1 177 ? 0.284 -14.507 -19.954 1.00 88.25 177 GLY A CA 1
ATOM 1373 C C . GLY A 1 177 ? -0.445 -15.787 -19.560 1.00 88.25 177 GLY A C 1
ATOM 1374 O O . GLY A 1 177 ? -1.676 -15.874 -19.558 1.00 88.25 177 GLY A O 1
ATOM 1375 N N . VAL A 1 178 ? 0.331 -16.809 -19.209 1.00 82.88 178 VAL A N 1
ATOM 1376 C CA . VAL A 1 178 ? -0.155 -18.046 -18.593 1.00 82.88 178 VAL A CA 1
ATOM 1377 C C . VAL A 1 178 ? 0.712 -18.375 -17.389 1.00 82.88 178 VAL A C 1
ATOM 1379 O O . VAL A 1 178 ? 1.939 -18.413 -17.470 1.00 82.88 178 VAL A O 1
ATOM 1382 N N . ARG A 1 179 ? 0.063 -18.666 -16.263 1.00 87.19 179 ARG A N 1
ATOM 1383 C CA . ARG A 1 179 ? 0.696 -19.049 -15.003 1.00 87.19 179 ARG A CA 1
ATOM 1384 C C . ARG A 1 179 ? 0.203 -20.423 -14.581 1.00 87.19 179 ARG A C 1
ATOM 1386 O O . ARG A 1 179 ? -0.983 -20.592 -14.347 1.00 87.19 179 ARG A O 1
ATOM 1393 N N . GLY A 1 180 ? 1.075 -21.422 -14.491 1.00 82.38 180 GLY A N 1
ATOM 1394 C CA . GLY A 1 180 ? 0.718 -22.808 -14.169 1.00 82.38 180 GLY A CA 1
ATOM 1395 C C . GLY A 1 180 ? 1.310 -23.276 -12.843 1.00 82.38 180 GLY A C 1
ATOM 1396 O O . GLY A 1 180 ? 2.485 -23.040 -12.568 1.00 82.38 180 GLY A O 1
ATOM 1397 N N . ARG A 1 181 ? 0.530 -23.987 -12.021 1.00 81.62 181 ARG A N 1
ATOM 1398 C CA . ARG A 1 181 ? 1.024 -24.581 -10.765 1.00 81.62 181 ARG A CA 1
ATOM 1399 C C . ARG A 1 181 ? 1.758 -25.891 -11.060 1.00 81.62 181 ARG A C 1
ATOM 1401 O O . ARG A 1 181 ? 1.141 -26.839 -11.539 1.00 81.62 181 ARG A O 1
ATOM 1408 N N . LEU A 1 182 ? 3.053 -25.962 -10.741 1.00 73.50 182 LEU A N 1
ATOM 1409 C CA . LEU A 1 182 ? 3.875 -27.159 -10.976 1.00 73.50 182 LEU A CA 1
ATOM 1410 C C . LEU A 1 182 ? 3.892 -28.105 -9.766 1.00 73.50 182 LEU A C 1
ATOM 1412 O O . LEU A 1 182 ? 3.721 -29.312 -9.921 1.00 73.50 182 LEU A O 1
ATOM 1416 N N . TRP A 1 183 ? 4.051 -27.566 -8.551 1.00 70.12 183 TRP A N 1
ATOM 1417 C CA . TRP A 1 183 ? 4.119 -28.356 -7.315 1.00 70.12 183 TRP A CA 1
ATOM 1418 C C . TRP A 1 183 ? 3.447 -27.645 -6.140 1.00 70.12 183 TRP A C 1
ATOM 1420 O O . TRP A 1 183 ? 3.822 -26.522 -5.812 1.00 70.12 183 TRP A O 1
ATOM 1430 N N . LYS A 1 184 ? 2.488 -28.334 -5.494 1.00 56.72 184 LYS A N 1
ATOM 1431 C CA . LYS A 1 184 ? 1.836 -27.979 -4.214 1.00 56.72 184 LYS A CA 1
ATOM 1432 C C . LYS A 1 184 ? 1.744 -26.461 -3.942 1.00 56.72 184 LYS A C 1
ATOM 1434 O O . LYS A 1 184 ? 2.250 -26.035 -2.934 1.00 56.72 184 LYS A O 1
ATOM 1439 N N . GLU A 1 185 ? 1.155 -25.624 -4.794 1.00 58.97 185 GLU A N 1
ATOM 1440 C CA . GLU A 1 185 ? 0.978 -24.162 -4.547 1.00 58.97 185 GLU A CA 1
ATOM 1441 C C . GLU A 1 185 ? 2.256 -23.299 -4.355 1.00 58.97 185 GLU A C 1
ATOM 1443 O O . GLU A 1 185 ? 2.168 -22.072 -4.423 1.00 58.97 185 GLU A O 1
ATOM 1448 N N . TRP A 1 186 ? 3.440 -23.892 -4.156 1.00 56.06 186 TRP A N 1
ATOM 1449 C CA . TRP A 1 186 ? 4.680 -23.164 -3.872 1.00 56.06 186 TRP A CA 1
ATOM 1450 C C . TRP A 1 186 ? 5.355 -22.690 -5.149 1.00 56.06 186 TRP A C 1
ATOM 1452 O O . TRP A 1 186 ? 5.818 -21.561 -5.159 1.00 56.06 186 TRP A O 1
ATOM 1462 N N . VAL A 1 187 ? 5.388 -23.509 -6.210 1.00 68.00 187 VAL A N 1
ATOM 1463 C CA . VAL A 1 187 ? 6.113 -23.199 -7.457 1.00 68.00 187 VAL A CA 1
ATOM 1464 C C . VAL A 1 187 ? 5.156 -23.028 -8.634 1.00 68.00 187 VAL A C 1
ATOM 1466 O O . VAL A 1 187 ? 4.376 -23.934 -8.955 1.00 68.00 187 VAL A O 1
ATOM 1469 N N . MET A 1 188 ? 5.256 -21.879 -9.299 1.00 76.25 188 MET A N 1
ATOM 1470 C CA . MET A 1 188 ? 4.476 -21.511 -10.477 1.00 76.25 188 MET A CA 1
ATOM 1471 C C . MET A 1 188 ? 5.399 -21.248 -11.666 1.00 76.25 188 MET A C 1
ATOM 1473 O O . MET A 1 188 ? 6.396 -20.545 -11.527 1.00 76.25 188 MET A O 1
ATOM 1477 N N . LEU A 1 189 ? 5.062 -21.819 -12.819 1.00 77.44 189 LEU A N 1
ATOM 1478 C CA . LEU A 1 189 ? 5.620 -21.426 -14.110 1.00 77.44 189 LEU A CA 1
ATOM 1479 C C . LEU A 1 189 ? 4.836 -20.219 -14.605 1.00 77.44 189 LEU A C 1
ATOM 1481 O O . LEU A 1 189 ? 3.611 -20.255 -14.568 1.00 77.44 189 LEU A O 1
ATOM 1485 N N . GLU A 1 190 ? 5.512 -19.191 -15.087 1.00 76.31 190 GLU A N 1
ATOM 1486 C CA . GLU A 1 190 ? 4.880 -18.022 -15.686 1.00 76.31 190 GLU A CA 1
ATOM 1487 C C . GLU A 1 190 ? 5.486 -17.805 -17.076 1.00 76.31 190 GLU A C 1
ATOM 1489 O O . GLU A 1 190 ? 6.705 -17.883 -17.232 1.00 76.31 190 GLU A O 1
ATOM 1494 N N . MET A 1 191 ? 4.641 -17.551 -18.069 1.00 73.12 191 MET A N 1
ATOM 1495 C CA . MET A 1 191 ? 5.036 -17.191 -19.429 1.00 73.12 191 MET A CA 1
ATOM 1496 C C . MET A 1 191 ? 4.193 -16.016 -19.892 1.00 73.12 191 MET A C 1
ATOM 1498 O O . MET A 1 191 ? 3.001 -15.998 -19.602 1.00 73.12 191 MET A O 1
ATOM 1502 N N . GLU A 1 192 ? 4.784 -15.072 -20.610 1.00 76.38 192 GLU A N 1
ATOM 1503 C CA . GLU A 1 192 ? 4.097 -13.878 -21.100 1.00 76.38 192 GLU A CA 1
ATOM 1504 C C . GLU A 1 192 ? 4.676 -13.471 -22.451 1.00 76.38 192 GLU A C 1
ATOM 1506 O O . GLU A 1 192 ? 5.887 -13.519 -22.659 1.00 76.38 192 GLU A O 1
ATOM 1511 N N . LEU A 1 193 ? 3.795 -13.106 -23.375 1.00 73.50 193 LEU A N 1
ATOM 1512 C CA . LEU A 1 193 ? 4.139 -12.485 -24.644 1.00 73.50 193 LEU A CA 1
ATOM 1513 C C . LEU A 1 193 ? 3.520 -11.094 -24.654 1.00 73.50 193 LEU A C 1
ATOM 1515 O O . LEU A 1 193 ? 2.303 -10.983 -24.522 1.00 73.50 193 LEU A O 1
ATOM 1519 N N . GLY A 1 194 ? 4.343 -10.072 -24.838 1.00 74.06 194 GLY A N 1
ATOM 1520 C CA . GLY A 1 194 ? 3.940 -8.680 -24.950 1.00 74.06 194 GLY A CA 1
ATOM 1521 C C . GLY A 1 194 ? 4.400 -8.059 -26.264 1.00 74.06 194 GLY A C 1
ATOM 1522 O O . GLY A 1 194 ? 5.374 -8.501 -26.878 1.00 74.06 194 GLY A O 1
ATOM 1523 N N . GLN A 1 195 ? 3.694 -7.018 -26.687 1.00 79.12 195 GLN A N 1
ATOM 1524 C CA . GLN A 1 195 ? 4.091 -6.164 -27.792 1.00 79.12 195 GLN A CA 1
ATOM 1525 C C . GLN A 1 195 ? 3.810 -4.699 -27.463 1.00 79.12 195 GLN A C 1
ATOM 1527 O O . GLN A 1 195 ? 2.711 -4.343 -27.027 1.00 79.12 195 GLN A O 1
ATOM 1532 N N . GLU A 1 196 ? 4.778 -3.852 -27.787 1.00 76.56 196 GLU A N 1
ATOM 1533 C CA . GLU A 1 196 ? 4.629 -2.408 -27.876 1.00 76.56 196 GLU A CA 1
ATOM 1534 C C . GLU A 1 196 ? 4.884 -1.973 -29.328 1.00 76.56 196 GLU A C 1
ATOM 1536 O O . GLU A 1 196 ? 5.879 -2.350 -29.948 1.00 76.56 196 GLU A O 1
ATOM 1541 N N . LEU A 1 197 ? 3.939 -1.231 -29.907 1.00 74.19 197 LEU A N 1
ATOM 1542 C CA . LEU A 1 197 ? 4.023 -0.734 -31.282 1.00 74.19 197 LEU A CA 1
ATOM 1543 C C . LEU A 1 197 ? 3.924 0.784 -31.282 1.00 74.19 197 LEU A C 1
ATOM 1545 O O . LEU A 1 197 ? 2.875 1.316 -30.912 1.00 74.19 197 LEU A O 1
ATOM 1549 N N . ASP A 1 198 ? 4.968 1.459 -31.759 1.00 76.88 198 ASP A N 1
ATOM 1550 C CA . ASP A 1 198 ? 4.918 2.896 -32.032 1.00 76.88 198 ASP A CA 1
ATOM 1551 C C . ASP A 1 198 ? 4.088 3.159 -33.298 1.00 76.88 198 ASP A C 1
ATOM 1553 O O . ASP A 1 198 ? 4.430 2.718 -34.399 1.00 76.88 198 ASP A O 1
ATOM 1557 N N . LEU A 1 199 ? 2.975 3.880 -33.154 1.00 71.00 199 LEU A N 1
ATOM 1558 C CA . LEU A 1 199 ? 2.077 4.200 -34.265 1.00 71.00 199 LEU A CA 1
ATOM 1559 C C . LEU A 1 199 ? 2.662 5.241 -35.235 1.00 71.00 199 LEU A C 1
ATOM 1561 O O . LEU A 1 199 ? 2.181 5.333 -36.367 1.00 71.00 199 LEU A O 1
ATOM 1565 N N . GLY A 1 200 ? 3.658 6.024 -34.807 1.00 66.88 200 GLY A N 1
ATOM 1566 C CA . GLY A 1 200 ? 4.341 7.021 -35.631 1.00 66.88 200 GLY A CA 1
ATOM 1567 C C . GLY A 1 200 ? 5.447 6.401 -36.479 1.00 66.88 200 GLY A C 1
ATOM 1568 O O . GLY A 1 200 ? 5.393 6.458 -37.710 1.00 66.88 200 GLY A O 1
ATOM 1569 N N . ASP A 1 201 ? 6.399 5.748 -35.814 1.00 65.31 201 ASP A N 1
ATOM 1570 C CA . ASP A 1 201 ? 7.638 5.268 -36.441 1.00 65.31 201 ASP A CA 1
ATOM 1571 C C . ASP A 1 201 ? 7.600 3.781 -36.836 1.00 65.31 201 ASP A C 1
ATOM 1573 O O . ASP A 1 201 ? 8.525 3.281 -37.477 1.00 65.31 201 ASP A O 1
ATOM 1577 N N . LYS A 1 202 ? 6.502 3.070 -36.527 1.00 64.44 202 LYS A N 1
ATOM 1578 C CA . LYS A 1 202 ? 6.330 1.621 -36.764 1.00 64.44 202 LYS A CA 1
ATOM 1579 C C . LYS A 1 202 ? 7.459 0.784 -36.156 1.00 64.44 202 LYS A C 1
ATOM 1581 O O . LYS A 1 202 ? 7.856 -0.228 -36.735 1.00 64.44 202 LYS A O 1
ATOM 1586 N N . LEU A 1 203 ? 7.961 1.211 -35.003 1.00 65.31 203 LEU A N 1
ATOM 1587 C CA . LEU A 1 203 ? 8.910 0.443 -34.206 1.00 65.31 203 LEU A CA 1
ATOM 1588 C C . LEU A 1 203 ? 8.150 -0.674 -33.494 1.00 65.31 203 LEU A C 1
ATOM 1590 O O . LEU A 1 203 ? 7.080 -0.440 -32.923 1.00 65.31 203 LEU A O 1
ATOM 1594 N N . TYR A 1 204 ? 8.692 -1.886 -33.580 1.00 68.00 204 TYR A N 1
ATOM 1595 C CA . TYR A 1 204 ? 8.121 -3.081 -32.971 1.00 68.00 204 TYR A CA 1
ATOM 1596 C C . TYR A 1 204 ? 9.026 -3.526 -31.835 1.00 68.00 204 TYR A C 1
ATOM 1598 O O . TYR A 1 204 ? 10.196 -3.834 -32.061 1.00 68.00 204 TYR A O 1
ATOM 1606 N N . ASP A 1 205 ? 8.452 -3.610 -30.646 1.00 73.94 205 ASP A N 1
ATOM 1607 C CA . ASP A 1 205 ? 9.087 -4.222 -29.495 1.00 73.94 205 ASP A CA 1
ATOM 1608 C C . ASP A 1 205 ? 8.266 -5.437 -29.072 1.00 73.94 205 ASP A C 1
ATOM 1610 O O . ASP A 1 205 ? 7.133 -5.302 -28.610 1.00 73.94 205 ASP A O 1
ATOM 1614 N N . TYR A 1 206 ? 8.818 -6.628 -29.294 1.00 74.06 206 TYR A N 1
ATOM 1615 C CA . TYR A 1 206 ? 8.229 -7.883 -28.843 1.00 74.06 206 TYR A CA 1
ATOM 1616 C C . TYR A 1 206 ? 8.979 -8.383 -27.621 1.00 74.06 206 TYR A C 1
ATOM 1618 O O . TYR A 1 206 ? 10.193 -8.560 -27.663 1.00 74.06 206 TYR A O 1
ATOM 1626 N N . GLN A 1 207 ? 8.248 -8.682 -26.557 1.00 75.06 207 GLN A N 1
ATOM 1627 C CA . GLN A 1 207 ? 8.812 -9.180 -25.310 1.00 75.06 207 GLN A CA 1
ATOM 1628 C C . GLN A 1 207 ? 8.253 -10.567 -25.025 1.00 75.06 207 GLN A C 1
ATOM 1630 O O . GLN A 1 207 ? 7.042 -10.768 -24.987 1.00 75.06 207 GLN A O 1
ATOM 1635 N N . PHE A 1 208 ? 9.138 -11.533 -24.822 1.00 72.94 208 PHE A N 1
ATOM 1636 C CA . PHE A 1 208 ? 8.804 -12.861 -24.343 1.00 72.94 208 PHE A CA 1
ATOM 1637 C C . PHE A 1 208 ? 9.453 -13.084 -22.985 1.00 72.94 208 PHE A C 1
ATOM 1639 O O . PHE A 1 208 ? 10.663 -12.961 -22.824 1.00 72.94 208 PHE A O 1
ATOM 1646 N N . TYR A 1 209 ? 8.646 -13.463 -22.010 1.00 78.50 209 TYR A N 1
ATOM 1647 C CA . TYR A 1 209 ? 9.062 -13.709 -20.642 1.00 78.50 209 TYR A CA 1
ATOM 1648 C C . TYR A 1 209 ? 8.749 -15.159 -20.269 1.00 78.50 209 TYR A C 1
ATOM 1650 O O . TYR A 1 209 ? 7.686 -15.689 -20.605 1.00 78.50 209 TYR A O 1
ATOM 1658 N N . GLY A 1 210 ? 9.658 -15.800 -19.535 1.00 76.12 210 GLY A N 1
ATOM 1659 C CA . GLY A 1 210 ? 9.444 -17.134 -18.992 1.00 76.12 210 GLY A CA 1
ATOM 1660 C C . GLY A 1 210 ? 10.229 -17.376 -17.709 1.00 76.12 210 GLY A C 1
ATOM 1661 O O . GLY A 1 210 ? 11.448 -17.209 -17.677 1.00 76.12 210 GLY A O 1
ATOM 1662 N N . GLY A 1 211 ? 9.563 -17.852 -16.656 1.00 85.56 211 GLY A N 1
ATOM 1663 C CA . GLY A 1 211 ? 10.274 -18.214 -15.435 1.00 85.56 211 GLY A CA 1
ATOM 1664 C C . GLY A 1 211 ? 9.459 -18.884 -14.346 1.00 85.56 211 GLY A C 1
ATOM 1665 O O . GLY A 1 211 ? 8.323 -19.314 -14.535 1.00 85.56 211 GLY A O 1
ATOM 1666 N N . LEU A 1 212 ? 10.101 -19.003 -13.189 1.00 82.50 212 LEU A N 1
ATOM 1667 C CA . LEU A 1 212 ? 9.587 -19.663 -12.005 1.00 82.50 212 LEU A CA 1
ATOM 1668 C C . LEU A 1 212 ? 9.328 -18.644 -10.905 1.00 82.50 212 LEU A C 1
ATOM 1670 O O . LEU A 1 212 ? 10.159 -17.787 -10.605 1.00 82.50 212 LEU A O 1
ATOM 1674 N N . ARG A 1 213 ? 8.190 -18.805 -10.246 1.00 84.44 213 ARG A N 1
ATOM 1675 C CA . ARG A 1 213 ? 7.820 -18.083 -9.040 1.00 84.44 213 ARG A CA 1
ATOM 1676 C C . ARG A 1 213 ? 7.672 -19.068 -7.893 1.00 84.44 213 ARG A C 1
ATOM 1678 O O . ARG A 1 213 ? 6.932 -20.038 -8.016 1.00 84.44 213 ARG A O 1
ATOM 1685 N N . SER A 1 214 ? 8.351 -18.804 -6.784 1.00 80.56 214 SER A N 1
ATOM 1686 C CA . SER A 1 214 ? 8.227 -19.552 -5.540 1.00 80.56 214 SER A CA 1
ATOM 1687 C C . SER A 1 214 ? 7.624 -18.677 -4.451 1.00 80.56 214 SER A C 1
ATOM 1689 O O . SER A 1 214 ? 8.208 -17.659 -4.086 1.00 80.56 214 SER A O 1
ATOM 1691 N N . ASN A 1 215 ? 6.505 -19.093 -3.870 1.00 80.44 215 ASN A N 1
ATOM 1692 C CA . ASN A 1 215 ? 6.045 -18.522 -2.608 1.00 80.44 215 ASN A CA 1
ATOM 1693 C C . ASN A 1 215 ? 6.953 -19.060 -1.491 1.00 80.44 215 ASN A C 1
ATOM 1695 O O . ASN A 1 215 ? 7.291 -20.239 -1.479 1.00 80.44 215 ASN A O 1
ATOM 1699 N N . LEU A 1 216 ? 7.407 -18.201 -0.590 1.00 76.12 216 LEU A N 1
ATOM 1700 C CA . LEU A 1 216 ? 8.273 -18.512 0.543 1.00 76.12 216 LEU A CA 1
ATOM 1701 C C . LEU A 1 216 ? 7.534 -18.161 1.852 1.00 76.12 216 LEU A C 1
ATOM 1703 O O . LEU A 1 216 ? 6.544 -17.421 1.836 1.00 76.12 216 LEU A O 1
ATOM 1707 N N . PRO A 1 217 ? 7.979 -18.678 3.012 1.00 73.94 217 PRO A N 1
ATOM 1708 C CA . PRO A 1 217 ? 7.415 -18.290 4.303 1.00 73.94 217 PRO A CA 1
ATOM 1709 C C . PRO A 1 217 ? 7.441 -16.768 4.537 1.00 73.94 217 PRO A C 1
ATOM 1711 O O . PRO A 1 217 ? 8.218 -16.039 3.923 1.00 73.94 217 PRO A O 1
ATOM 1714 N N . PHE A 1 218 ? 6.607 -16.290 5.467 1.00 73.81 218 PHE A N 1
ATOM 1715 C CA . PHE A 1 218 ? 6.531 -14.874 5.878 1.00 73.81 218 PHE A CA 1
ATOM 1716 C C . PHE A 1 218 ? 6.073 -13.893 4.787 1.00 73.81 218 PHE A C 1
ATOM 1718 O O . PHE A 1 218 ? 6.397 -12.707 4.834 1.00 73.81 218 PHE A O 1
ATOM 1725 N N . GLY A 1 219 ? 5.300 -14.382 3.812 1.00 74.50 219 GLY A N 1
ATOM 1726 C CA . GLY A 1 219 ? 4.773 -13.552 2.729 1.00 74.50 219 GLY A CA 1
ATOM 1727 C C . GLY A 1 219 ? 5.837 -13.145 1.711 1.00 74.50 219 GLY A C 1
ATOM 1728 O O . GLY A 1 219 ? 5.620 -12.202 0.959 1.00 74.50 219 GLY A O 1
ATOM 1729 N N . LEU A 1 220 ? 6.988 -13.814 1.687 1.00 77.38 220 LEU A N 1
ATOM 1730 C CA . LEU A 1 220 ? 8.002 -13.603 0.663 1.00 77.38 220 LEU A CA 1
ATOM 1731 C C . LEU A 1 220 ? 7.642 -14.389 -0.597 1.00 77.38 220 LEU A C 1
ATOM 1733 O O . LEU A 1 220 ? 7.130 -15.498 -0.528 1.00 77.38 220 LEU A O 1
ATOM 1737 N N . THR A 1 221 ? 7.946 -13.830 -1.753 1.00 82.81 221 THR A N 1
ATOM 1738 C CA . THR A 1 221 ? 7.820 -14.473 -3.054 1.00 82.81 221 THR A CA 1
ATOM 1739 C C . THR A 1 221 ? 9.124 -14.244 -3.789 1.00 82.81 221 THR A C 1
ATOM 1741 O O . THR A 1 221 ? 9.564 -13.109 -3.918 1.00 82.81 221 THR A O 1
ATOM 1744 N N . PHE A 1 222 ? 9.740 -15.307 -4.281 1.00 82.94 222 PHE A N 1
ATOM 1745 C CA . PHE A 1 222 ? 10.892 -15.228 -5.166 1.00 82.94 222 PHE A CA 1
ATOM 1746 C C . PHE A 1 222 ? 10.452 -15.496 -6.604 1.00 82.94 222 PHE A C 1
ATOM 1748 O O . PHE A 1 222 ? 9.619 -16.367 -6.839 1.00 82.94 222 PHE A O 1
ATOM 1755 N N . LYS A 1 223 ? 11.006 -14.768 -7.568 1.00 84.44 223 LYS A N 1
ATOM 1756 C CA . LYS A 1 223 ? 10.728 -14.924 -8.996 1.00 84.44 223 LYS A CA 1
ATOM 1757 C C . LYS A 1 223 ? 12.054 -14.911 -9.744 1.00 84.44 223 LYS A C 1
ATOM 1759 O O . LYS A 1 223 ? 12.879 -14.051 -9.474 1.00 84.44 223 LYS A O 1
ATOM 1764 N N . ALA A 1 224 ? 12.276 -15.836 -10.664 1.00 80.94 224 ALA A N 1
ATOM 1765 C CA . ALA A 1 224 ? 13.464 -15.831 -11.512 1.00 80.94 224 ALA A CA 1
ATOM 1766 C C . ALA A 1 224 ? 13.171 -16.462 -12.866 1.00 80.94 224 ALA A C 1
ATOM 1768 O O . ALA A 1 224 ? 12.350 -17.374 -12.960 1.00 80.94 224 ALA A O 1
ATOM 1769 N N . GLY A 1 225 ? 13.858 -16.004 -13.903 1.00 81.25 225 GLY A N 1
ATOM 1770 C CA . GLY A 1 225 ? 13.671 -16.533 -15.243 1.00 81.25 225 GLY A CA 1
ATOM 1771 C C . GLY A 1 225 ? 14.476 -15.793 -16.289 1.00 81.25 225 GLY A C 1
ATOM 1772 O O . GLY A 1 225 ? 15.495 -15.169 -15.988 1.00 81.25 225 GLY A O 1
ATOM 1773 N N . ALA A 1 226 ? 14.003 -15.905 -17.520 1.00 75.38 226 ALA A N 1
ATOM 1774 C CA . ALA A 1 226 ? 14.595 -15.289 -18.685 1.00 75.38 226 ALA A CA 1
ATOM 1775 C C . ALA A 1 226 ? 13.568 -14.431 -19.420 1.00 75.38 226 ALA A C 1
ATOM 1777 O O . ALA A 1 226 ? 12.364 -14.699 -19.409 1.00 75.38 226 ALA A O 1
ATOM 1778 N N . GLU A 1 227 ? 14.085 -13.404 -20.065 1.00 78.81 227 GLU A N 1
ATOM 1779 C CA . GLU A 1 227 ? 13.358 -12.493 -20.924 1.00 78.81 227 GLU A CA 1
ATOM 1780 C C . GLU A 1 227 ? 14.091 -12.440 -22.261 1.00 78.81 227 GLU A C 1
ATOM 1782 O O . GLU A 1 227 ? 15.318 -12.369 -22.310 1.00 78.81 227 GLU A O 1
ATOM 1787 N N . GLN A 1 228 ? 13.347 -12.509 -23.351 1.00 76.56 228 GLN A N 1
ATOM 1788 C CA . GLN A 1 228 ? 13.850 -12.279 -24.690 1.00 76.56 228 GLN A CA 1
ATOM 1789 C C . GLN A 1 228 ? 13.069 -11.118 -25.279 1.00 76.56 228 GLN A C 1
ATOM 1791 O O . GLN A 1 228 ? 11.841 -11.159 -25.338 1.00 76.56 228 GLN A O 1
ATOM 1796 N N . ARG A 1 229 ? 13.783 -10.088 -25.712 1.00 72.25 229 ARG A N 1
ATOM 1797 C CA . ARG A 1 229 ? 13.195 -8.871 -26.244 1.00 72.25 229 ARG A CA 1
ATOM 1798 C C . ARG A 1 229 ? 13.731 -8.607 -27.641 1.00 72.25 229 ARG A C 1
ATOM 1800 O O . ARG A 1 229 ? 14.933 -8.605 -27.863 1.00 72.25 229 ARG A O 1
ATOM 1807 N N . LEU A 1 230 ? 12.821 -8.397 -28.576 1.00 69.00 230 LEU A N 1
ATOM 1808 C CA . LEU A 1 230 ? 13.089 -8.106 -29.974 1.00 69.00 230 LEU A CA 1
ATOM 1809 C C . LEU A 1 230 ? 12.687 -6.659 -30.230 1.00 69.00 230 LEU A C 1
ATOM 1811 O O . LEU A 1 230 ? 11.510 -6.383 -30.455 1.00 69.00 230 LEU A O 1
ATOM 1815 N N . VAL A 1 231 ? 13.672 -5.760 -30.199 1.00 66.06 231 VAL A N 1
ATOM 1816 C CA . VAL A 1 231 ? 13.503 -4.340 -30.545 1.00 66.06 231 VAL A CA 1
ATOM 1817 C C . VAL A 1 231 ? 14.189 -4.107 -31.878 1.00 66.06 231 VAL A C 1
ATOM 1819 O O . VAL A 1 231 ? 15.381 -4.368 -32.005 1.00 66.06 231 VAL A O 1
ATOM 1822 N N . ASP A 1 232 ? 13.459 -3.657 -32.896 1.00 65.38 232 ASP A N 1
ATOM 1823 C CA . ASP A 1 232 ? 14.029 -3.319 -34.214 1.00 65.38 232 ASP A CA 1
ATOM 1824 C C . ASP A 1 232 ? 14.858 -4.444 -34.868 1.00 65.38 232 ASP A C 1
ATOM 1826 O O . ASP A 1 232 ? 15.816 -4.206 -35.605 1.00 65.38 232 ASP A O 1
ATOM 1830 N N . ASN A 1 233 ? 14.458 -5.698 -34.631 1.00 56.41 233 ASN A N 1
ATOM 1831 C CA . ASN A 1 233 ? 15.162 -6.925 -35.039 1.00 56.41 233 ASN A CA 1
ATOM 1832 C C . ASN A 1 233 ? 16.518 -7.168 -34.351 1.00 56.41 233 ASN A C 1
ATOM 1834 O O . ASN A 1 233 ? 17.268 -8.046 -34.783 1.00 56.41 233 ASN A O 1
ATOM 1838 N N . LEU A 1 234 ? 16.836 -6.430 -33.288 1.00 57.16 234 LEU A N 1
ATOM 1839 C CA . LEU A 1 234 ? 17.932 -6.750 -32.384 1.00 57.16 234 LEU A CA 1
ATOM 1840 C C . LEU A 1 234 ? 17.406 -7.629 -31.253 1.00 57.16 234 LEU A C 1
ATOM 1842 O O . LEU A 1 234 ? 16.407 -7.311 -30.607 1.00 57.16 234 LEU A O 1
ATOM 1846 N N . ASP A 1 235 ? 18.078 -8.760 -31.060 1.00 64.25 235 ASP A N 1
ATOM 1847 C CA . ASP A 1 235 ? 17.735 -9.735 -30.033 1.00 64.25 235 ASP A CA 1
ATOM 1848 C C . ASP A 1 235 ? 18.445 -9.369 -28.729 1.00 64.25 235 ASP A C 1
ATOM 1850 O O . ASP A 1 235 ? 19.676 -9.284 -28.658 1.00 64.25 235 ASP A O 1
ATOM 1854 N N . HIS A 1 236 ? 17.657 -9.131 -27.693 1.00 71.19 236 HIS A N 1
ATOM 1855 C CA . HIS A 1 236 ? 18.116 -8.820 -26.355 1.00 71.19 236 HIS A CA 1
ATOM 1856 C C . HIS A 1 236 ? 17.690 -9.951 -25.435 1.00 71.19 236 HIS A C 1
ATOM 1858 O O . HIS A 1 236 ? 16.531 -10.060 -25.039 1.00 71.19 236 HIS A O 1
ATOM 1864 N N . PHE A 1 237 ? 18.649 -10.798 -25.077 1.00 72.38 237 PHE A N 1
ATOM 1865 C CA . PHE A 1 237 ? 18.430 -11.823 -24.071 1.00 72.38 237 PHE A CA 1
ATOM 1866 C C . PHE A 1 237 ? 18.794 -11.283 -22.692 1.00 72.38 237 PHE A C 1
ATOM 1868 O O . PHE A 1 237 ? 19.889 -10.747 -22.476 1.00 72.38 237 PHE A O 1
ATOM 1875 N N . GLY A 1 238 ? 17.875 -11.458 -21.752 1.00 74.19 238 GLY A N 1
ATOM 1876 C CA . GLY A 1 238 ? 18.047 -11.091 -20.366 1.00 74.19 238 GLY A CA 1
ATOM 1877 C C . GLY A 1 238 ? 17.688 -12.210 -19.404 1.00 74.19 238 GLY A C 1
ATOM 1878 O O . GLY A 1 238 ? 16.869 -13.085 -19.680 1.00 74.19 238 GLY A O 1
ATOM 1879 N N . VAL A 1 239 ? 18.309 -12.168 -18.233 1.00 69.56 239 VAL A N 1
ATOM 1880 C CA . VAL A 1 239 ? 17.921 -12.978 -17.077 1.00 69.56 239 VAL A CA 1
ATOM 1881 C C . VAL A 1 239 ? 17.444 -12.056 -15.981 1.00 69.56 239 VAL A C 1
ATOM 1883 O O . VAL A 1 239 ? 18.020 -10.990 -15.772 1.00 69.56 239 VAL A O 1
ATOM 1886 N N . TYR A 1 240 ? 16.410 -12.464 -15.258 1.00 78.88 240 TYR A N 1
ATOM 1887 C CA . TYR A 1 240 ? 15.885 -11.662 -14.167 1.00 78.88 240 TYR A CA 1
ATOM 1888 C C . TYR A 1 240 ? 15.714 -12.490 -12.901 1.00 78.88 240 TYR A C 1
ATOM 1890 O O . TYR A 1 240 ? 15.472 -13.700 -12.925 1.00 78.88 240 TYR A O 1
ATOM 1898 N N . ALA A 1 241 ? 15.815 -11.798 -11.775 1.00 71.69 241 ALA A N 1
ATOM 1899 C CA . ALA A 1 241 ? 15.471 -12.306 -10.464 1.00 71.69 241 ALA A CA 1
ATOM 1900 C C . ALA A 1 241 ? 14.783 -11.203 -9.662 1.00 71.69 241 ALA A C 1
ATOM 1902 O O . ALA A 1 241 ? 15.114 -10.025 -9.780 1.00 71.69 241 ALA A O 1
ATOM 1903 N N . GLY A 1 242 ? 13.822 -11.581 -8.836 1.00 77.44 242 GLY A N 1
ATOM 1904 C CA . GLY A 1 242 ? 13.063 -10.656 -8.023 1.00 77.44 242 GLY A CA 1
ATOM 1905 C C . GLY A 1 242 ? 12.567 -11.284 -6.736 1.00 77.44 242 GLY A C 1
ATOM 1906 O O . GLY A 1 242 ? 12.371 -12.495 -6.624 1.00 77.44 242 GLY A O 1
ATOM 1907 N N . LEU A 1 243 ? 12.371 -10.423 -5.754 1.00 74.81 243 LEU A N 1
ATOM 1908 C CA . LEU A 1 243 ? 11.807 -10.722 -4.460 1.00 74.81 243 LEU A CA 1
ATOM 1909 C C . LEU A 1 243 ? 10.634 -9.773 -4.224 1.00 74.81 243 LEU A C 1
ATOM 1911 O O . LEU A 1 243 ? 10.772 -8.554 -4.320 1.00 74.81 243 LEU A O 1
ATOM 1915 N N . THR A 1 244 ? 9.486 -10.330 -3.875 1.00 82.19 244 THR A N 1
ATOM 1916 C CA . THR A 1 244 ? 8.334 -9.574 -3.399 1.00 82.19 244 THR A CA 1
ATOM 1917 C C . THR A 1 244 ? 8.076 -9.936 -1.950 1.00 82.19 244 THR A C 1
ATOM 1919 O O . THR A 1 244 ? 8.024 -11.113 -1.607 1.00 82.19 244 THR A O 1
ATOM 1922 N N . TRP A 1 245 ? 7.894 -8.945 -1.089 1.00 77.00 245 TRP A N 1
ATOM 1923 C CA . TRP A 1 245 ? 7.498 -9.154 0.293 1.00 77.00 245 TRP A CA 1
ATOM 1924 C C . TRP A 1 245 ? 6.114 -8.577 0.543 1.00 77.00 245 TRP A C 1
ATOM 1926 O O . TRP A 1 245 ? 5.876 -7.381 0.386 1.00 77.00 245 TRP A O 1
ATOM 1936 N N . HIS A 1 246 ? 5.203 -9.451 0.944 1.00 78.75 246 HIS A N 1
ATOM 1937 C CA . HIS A 1 246 ? 3.826 -9.136 1.249 1.00 78.75 246 HIS A CA 1
ATOM 1938 C C . HIS A 1 246 ? 3.644 -8.976 2.756 1.00 78.75 246 HIS A C 1
ATOM 1940 O O . HIS A 1 246 ? 3.617 -9.951 3.508 1.00 78.75 246 HIS A O 1
ATOM 1946 N N . LEU A 1 247 ? 3.464 -7.733 3.184 1.00 71.12 247 LEU A N 1
ATOM 1947 C CA . LEU A 1 247 ? 3.075 -7.374 4.538 1.00 71.12 247 LEU A CA 1
ATOM 1948 C C . LEU A 1 247 ? 1.558 -7.221 4.569 1.00 71.12 247 LEU A C 1
ATOM 1950 O O . LEU A 1 247 ? 0.993 -6.204 4.166 1.00 71.12 247 LEU A O 1
ATOM 1954 N N . GLN A 1 248 ? 0.888 -8.278 5.018 1.00 64.56 248 GLN A N 1
ATOM 1955 C CA . GLN A 1 248 ? -0.544 -8.238 5.267 1.00 64.56 248 GLN A CA 1
ATOM 1956 C C . GLN A 1 248 ? -0.752 -7.657 6.665 1.00 64.56 248 GLN A C 1
ATOM 1958 O O . GLN A 1 248 ? -0.376 -8.285 7.659 1.00 64.56 248 GLN A O 1
ATOM 1963 N N . HIS A 1 249 ? -1.317 -6.452 6.747 1.00 48.75 249 HIS A N 1
ATOM 1964 C CA . HIS A 1 249 ? -1.646 -5.850 8.032 1.00 48.75 249 HIS A CA 1
ATOM 1965 C C . HIS A 1 249 ? -2.901 -6.548 8.556 1.00 48.75 249 HIS A C 1
ATOM 1967 O O . HIS A 1 249 ? -4.022 -6.105 8.336 1.00 48.75 249 HIS A O 1
ATOM 1973 N N . ARG A 1 250 ? -2.730 -7.706 9.201 1.00 42.81 250 ARG A N 1
ATOM 1974 C CA . ARG A 1 250 ? -3.839 -8.344 9.910 1.00 42.81 250 ARG A CA 1
ATOM 1975 C C . ARG A 1 250 ? -4.162 -7.472 11.109 1.00 42.81 250 ARG A C 1
ATOM 1977 O O . ARG A 1 250 ? -3.320 -7.327 11.993 1.00 42.81 250 ARG A O 1
ATOM 1984 N N . ASP A 1 251 ? -5.355 -6.893 11.124 1.00 39.41 251 ASP A N 1
ATOM 1985 C CA . ASP A 1 251 ? -5.822 -6.153 12.286 1.00 39.41 251 ASP A CA 1
ATOM 1986 C C . ASP A 1 251 ? -5.728 -7.057 13.533 1.00 39.41 251 ASP A C 1
ATOM 1988 O O . ASP A 1 251 ? -6.305 -8.151 13.563 1.00 39.41 251 ASP A O 1
ATOM 1992 N N . PRO A 1 252 ? -5.004 -6.654 14.591 1.00 35.47 252 PRO A N 1
ATOM 1993 C CA . PRO A 1 252 ? -4.904 -7.452 15.815 1.00 35.47 252 PRO A CA 1
ATOM 1994 C C . PRO A 1 252 ? -6.273 -7.645 16.501 1.00 35.47 252 PRO A C 1
ATOM 1996 O O . PRO A 1 252 ? -6.466 -8.595 17.266 1.00 35.47 252 PRO A O 1
ATOM 1999 N N . VAL A 1 253 ? -7.253 -6.795 16.173 1.00 37.44 253 VAL A N 1
ATOM 2000 C CA . VAL A 1 253 ? -8.645 -6.858 16.643 1.00 37.44 253 VAL A CA 1
ATOM 2001 C C . VAL A 1 253 ? -9.379 -8.104 16.113 1.00 37.44 253 VAL A C 1
ATOM 2003 O O . VAL A 1 253 ? -10.186 -8.708 16.829 1.00 37.44 253 VAL A O 1
ATOM 2006 N N . THR A 1 254 ? -9.065 -8.575 14.903 1.00 35.84 254 THR A N 1
ATOM 2007 C CA . THR A 1 254 ? -9.714 -9.753 14.294 1.00 35.84 254 THR A CA 1
ATOM 2008 C C . THR A 1 254 ? -9.188 -11.076 14.857 1.00 35.84 254 THR A C 1
ATOM 2010 O O . THR A 1 254 ? -9.945 -12.039 14.980 1.00 35.84 254 THR A O 1
ATOM 2013 N N . ILE A 1 255 ? -7.921 -11.133 15.285 1.00 33.03 255 ILE A N 1
ATOM 2014 C CA . ILE A 1 255 ? -7.352 -12.323 15.947 1.00 33.03 255 ILE A CA 1
ATOM 2015 C C . ILE A 1 255 ? -7.917 -12.466 17.370 1.00 33.03 255 ILE A C 1
ATOM 2017 O O . ILE A 1 255 ? -8.288 -13.566 17.781 1.00 33.03 255 ILE A O 1
ATOM 2021 N N . ARG A 1 256 ? -8.064 -11.355 18.109 1.00 35.94 256 ARG A N 1
ATOM 2022 C CA . ARG A 1 256 ? -8.658 -11.376 19.456 1.00 35.94 256 ARG A CA 1
ATOM 2023 C C . ARG A 1 256 ? -10.151 -11.693 19.442 1.00 35.94 256 ARG A C 1
ATOM 2025 O O . ARG A 1 256 ? -10.582 -12.495 20.258 1.00 35.94 256 ARG A O 1
ATOM 2032 N N . SER A 1 257 ? -10.934 -11.148 18.509 1.00 35.19 257 SER A N 1
ATOM 2033 C CA . SER A 1 257 ? -12.378 -11.438 18.431 1.00 35.19 257 SER A CA 1
ATOM 2034 C C . SER A 1 257 ? -12.689 -12.880 18.013 1.00 35.19 257 SER A C 1
ATOM 2036 O O . SER A 1 257 ? -13.665 -13.454 18.497 1.00 35.19 257 SER A O 1
ATOM 2038 N N . ARG A 1 258 ? -11.844 -13.509 17.183 1.00 34.09 258 ARG A N 1
ATOM 2039 C CA . ARG A 1 258 ? -11.982 -14.930 16.822 1.00 34.09 258 ARG A CA 1
ATOM 2040 C C . ARG A 1 258 ? -11.625 -15.858 17.985 1.00 34.09 258 ARG A C 1
ATOM 2042 O O . ARG A 1 258 ? -12.415 -16.741 18.301 1.00 34.09 258 ARG A O 1
ATOM 2049 N N . ASN A 1 259 ? -10.522 -15.585 18.684 1.00 39.78 259 ASN A N 1
ATOM 2050 C CA . ASN A 1 259 ? -10.134 -16.335 19.884 1.00 39.78 259 ASN A CA 1
ATOM 2051 C C . ASN A 1 259 ? -11.132 -16.138 21.038 1.00 39.78 259 ASN A C 1
ATOM 2053 O O . ASN A 1 259 ? -11.411 -17.080 21.772 1.00 39.78 259 ASN A O 1
ATOM 2057 N N . LEU A 1 260 ? -11.719 -14.944 21.173 1.00 38.94 260 LEU A N 1
ATOM 2058 C CA . LEU A 1 260 ? -12.765 -14.669 22.159 1.00 38.94 260 LEU A CA 1
ATOM 2059 C C . LEU A 1 260 ? -14.057 -15.428 21.824 1.00 38.94 260 LEU A C 1
ATOM 2061 O O . LEU A 1 260 ? -14.643 -16.041 22.708 1.00 38.94 260 LEU A O 1
ATOM 2065 N N . ARG A 1 261 ? -14.484 -15.458 20.553 1.00 42.34 261 ARG A N 1
ATOM 2066 C CA . ARG A 1 261 ? -15.667 -16.229 20.127 1.00 42.34 261 ARG A CA 1
ATOM 2067 C C . ARG A 1 261 ? -15.474 -17.737 20.280 1.00 42.34 261 ARG A C 1
ATOM 2069 O O . ARG A 1 261 ? -16.410 -18.411 20.698 1.00 42.34 261 ARG A O 1
ATOM 2076 N N . GLU A 1 262 ? -14.291 -18.266 19.975 1.00 44.19 262 GLU A N 1
ATOM 2077 C CA . GLU A 1 262 ? -13.983 -19.688 20.183 1.00 44.19 262 GLU A CA 1
ATOM 2078 C C . GLU A 1 262 ? -13.874 -20.036 21.673 1.00 44.19 262 GLU A C 1
ATOM 2080 O O . GLU A 1 262 ? -14.408 -21.059 22.091 1.00 44.19 262 GLU A O 1
ATOM 2085 N N . SER A 1 263 ? -13.302 -19.150 22.495 1.00 37.47 263 SER A N 1
ATOM 2086 C CA . SER A 1 263 ? -13.262 -19.304 23.955 1.00 37.47 263 SER A CA 1
ATOM 2087 C C . SER A 1 263 ? -14.662 -19.266 24.583 1.00 37.47 263 SER A C 1
ATOM 2089 O O . SER A 1 263 ? -15.008 -20.135 25.383 1.00 37.47 263 SER A O 1
ATOM 2091 N N . ILE A 1 264 ? -15.522 -18.330 24.162 1.00 44.69 264 ILE A N 1
ATOM 2092 C CA . ILE A 1 264 ? -16.923 -18.248 24.609 1.00 44.69 264 ILE A CA 1
ATOM 2093 C C . ILE A 1 264 ? -17.694 -19.502 24.184 1.00 44.69 264 ILE A C 1
ATOM 2095 O O . ILE A 1 264 ? -18.410 -20.087 24.994 1.00 44.69 264 ILE A O 1
ATOM 2099 N N . ARG A 1 265 ? -17.512 -19.968 22.943 1.00 50.31 265 ARG A N 1
ATOM 2100 C CA . ARG A 1 265 ? -18.157 -21.189 22.444 1.00 50.31 265 ARG A CA 1
ATOM 2101 C C . ARG A 1 265 ? -17.727 -22.428 23.229 1.00 50.31 265 ARG A C 1
ATOM 2103 O O . ARG A 1 265 ? -18.587 -23.181 23.669 1.00 50.31 265 ARG A O 1
ATOM 2110 N N . HIS A 1 266 ? -16.428 -22.593 23.466 1.00 45.84 266 HIS A N 1
ATOM 2111 C CA . HIS A 1 266 ? -15.885 -23.713 24.234 1.00 45.84 266 HIS A CA 1
ATOM 2112 C C . HIS A 1 266 ? -16.369 -23.693 25.694 1.00 45.84 266 HIS A C 1
ATOM 2114 O O . HIS A 1 266 ? -16.710 -24.728 26.261 1.00 45.84 266 HIS A O 1
ATOM 2120 N N . THR A 1 267 ? -16.481 -22.506 26.296 1.00 46.00 267 THR A N 1
ATOM 2121 C CA . THR A 1 267 ? -16.990 -22.338 27.668 1.00 46.00 267 THR A CA 1
ATOM 2122 C C . THR A 1 267 ? -18.489 -22.654 27.767 1.00 46.00 267 THR A C 1
ATOM 2124 O O . THR A 1 267 ? -18.930 -23.294 28.722 1.00 46.00 267 THR A O 1
ATOM 2127 N N . LEU A 1 268 ? -19.283 -22.271 26.761 1.00 45.28 268 LEU A N 1
ATOM 2128 C CA . LEU A 1 268 ? -20.709 -22.610 26.677 1.00 45.28 268 LEU A CA 1
ATOM 2129 C C . LEU A 1 268 ? -20.940 -24.106 26.399 1.00 45.28 268 LEU A C 1
ATOM 2131 O O . LEU A 1 268 ? -21.867 -24.695 26.955 1.00 45.28 268 LEU A O 1
ATOM 2135 N N . GLU A 1 269 ? -20.087 -24.739 25.592 1.00 53.50 269 GLU A N 1
ATOM 2136 C CA . GLU A 1 269 ? -20.130 -26.183 25.329 1.00 53.50 269 GLU A CA 1
ATOM 2137 C C . GLU A 1 269 ? -19.771 -27.004 26.582 1.00 53.50 269 GLU A C 1
ATOM 2139 O O . GLU A 1 269 ? -20.476 -27.962 26.896 1.00 53.50 269 GLU A O 1
ATOM 2144 N N . LEU A 1 270 ? -18.772 -26.582 27.369 1.00 49.47 270 LEU A N 1
ATOM 2145 C CA . LEU A 1 270 ? -18.425 -27.212 28.653 1.00 49.47 270 LEU A CA 1
ATOM 2146 C C . LEU A 1 270 ? -19.536 -27.081 29.706 1.00 49.47 270 LEU A C 1
ATOM 2148 O O . LEU A 1 270 ? -19.769 -28.009 30.481 1.00 49.47 270 LEU A O 1
ATOM 2152 N N . ARG A 1 271 ? -20.253 -25.952 29.723 1.00 42.16 271 ARG A N 1
ATOM 2153 C CA . ARG A 1 271 ? -21.371 -25.719 30.652 1.00 42.16 271 ARG A CA 1
ATOM 2154 C C . ARG A 1 271 ? -22.588 -26.580 30.315 1.00 42.16 271 ARG A C 1
ATOM 2156 O O . ARG A 1 271 ? -23.221 -27.121 31.215 1.00 42.16 271 ARG A O 1
ATOM 2163 N N . ASN A 1 272 ? -22.880 -26.761 29.029 1.00 50.00 272 ASN A N 1
ATOM 2164 C CA . ASN A 1 272 ? -23.977 -27.623 28.582 1.00 50.00 272 ASN A CA 1
ATOM 2165 C C . ASN A 1 272 ? -23.683 -29.121 28.772 1.00 50.00 272 ASN A C 1
ATOM 2167 O O . ASN A 1 272 ? -24.615 -29.923 28.794 1.00 50.00 272 ASN A O 1
ATOM 2171 N N . GLN A 1 273 ? -22.413 -29.505 28.935 1.00 52.81 273 GLN A N 1
ATOM 2172 C CA . GLN A 1 273 ? -22.005 -30.893 29.176 1.00 52.81 273 GLN A CA 1
ATOM 2173 C C . GLN A 1 273 ? -21.989 -31.294 30.662 1.00 52.81 273 GLN A C 1
ATOM 2175 O O . GLN A 1 273 ? -21.946 -32.487 30.946 1.00 52.81 273 GLN A O 1
ATOM 2180 N N . ASN A 1 274 ? -22.088 -30.347 31.606 1.00 42.34 274 ASN A N 1
ATOM 2181 C CA . ASN A 1 274 ? -22.100 -30.626 33.050 1.00 42.34 274 ASN A CA 1
ATOM 2182 C C . ASN A 1 274 ? -23.282 -29.945 33.775 1.00 42.34 274 ASN A C 1
ATOM 2184 O O . ASN A 1 274 ? -23.081 -28.977 34.508 1.00 42.34 274 ASN A O 1
ATOM 2188 N N . PRO A 1 275 ? -24.521 -30.455 33.645 1.00 46.41 275 PRO A N 1
ATOM 2189 C CA . PRO A 1 275 ? -25.680 -29.930 34.377 1.00 46.41 275 PRO A CA 1
ATOM 2190 C C . PRO A 1 275 ? -25.754 -30.384 35.855 1.00 46.41 275 PRO A C 1
ATOM 2192 O O . PRO A 1 275 ? -26.775 -30.190 36.508 1.00 46.41 275 PRO A O 1
ATOM 2195 N N . GLY A 1 276 ? -24.709 -31.014 36.401 1.00 41.62 276 GLY A N 1
ATOM 2196 C CA . GLY A 1 276 ? -24.753 -31.708 37.692 1.00 41.62 276 GLY A CA 1
ATOM 2197 C C . GLY A 1 276 ? -24.003 -31.009 38.823 1.00 41.62 276 GLY A C 1
ATOM 2198 O O . GLY A 1 276 ? -22.944 -31.478 39.217 1.00 41.62 276 GLY A O 1
ATOM 2199 N N . TYR A 1 277 ? -24.576 -29.947 39.387 1.00 35.41 277 TYR A N 1
ATOM 2200 C CA . TYR A 1 277 ? -24.331 -29.562 40.783 1.00 35.41 277 TYR A CA 1
ATOM 2201 C C . TYR A 1 277 ? -25.669 -29.174 41.419 1.00 35.41 277 TYR A C 1
ATOM 2203 O O . TYR A 1 277 ? -26.040 -28.007 41.493 1.00 35.41 277 TYR A O 1
ATOM 2211 N N . SER A 1 278 ? -26.425 -30.190 41.841 1.00 33.78 278 SER A N 1
ATOM 2212 C CA . SER A 1 278 ? -27.565 -30.035 42.741 1.00 33.78 278 SER A CA 1
ATOM 2213 C C . SER A 1 278 ? -27.074 -30.191 44.179 1.00 33.78 278 SER A C 1
ATOM 2215 O O . SER A 1 278 ? -26.672 -31.281 44.587 1.00 33.78 278 SER A O 1
ATOM 2217 N N . VAL A 1 279 ? -27.108 -29.104 44.943 1.00 35.59 279 VAL A N 1
ATOM 2218 C CA . VAL A 1 279 ? -27.092 -29.151 46.407 1.00 35.59 279 VAL A CA 1
ATOM 2219 C C . VAL A 1 279 ? -28.524 -29.463 46.839 1.00 35.59 279 VAL 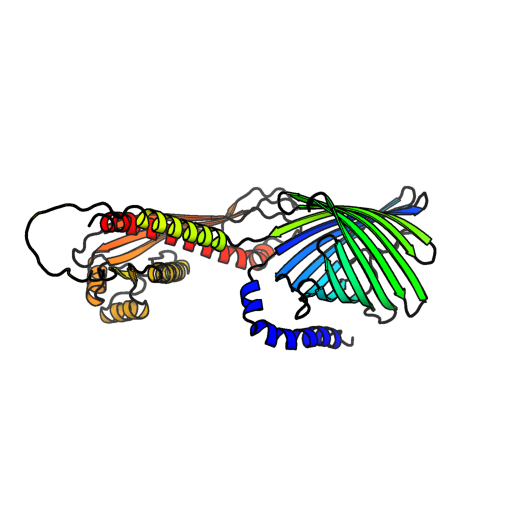A C 1
ATOM 2221 O O . VAL A 1 279 ? -29.431 -28.683 46.559 1.00 35.59 279 VAL A O 1
ATOM 2224 N N . GLU A 1 280 ? -28.743 -30.618 47.467 1.00 35.38 280 GLU A N 1
ATOM 2225 C CA . GLU A 1 280 ? -30.009 -30.905 48.150 1.00 35.38 280 GLU A CA 1
ATOM 2226 C C . GLU A 1 280 ? -30.196 -29.936 49.328 1.00 35.38 280 GLU A C 1
ATOM 2228 O O . GLU A 1 280 ? -29.253 -29.667 50.079 1.00 35.38 280 GLU A O 1
ATOM 2233 N N . PRO A 1 281 ? -31.431 -29.468 49.547 1.00 40.94 281 PRO A N 1
ATOM 2234 C CA . PRO A 1 281 ? -32.070 -29.877 50.790 1.00 40.94 281 PRO A CA 1
ATOM 2235 C C . PRO A 1 281 ? -33.503 -30.369 50.571 1.00 40.94 281 PRO A C 1
ATOM 2237 O O . PRO A 1 281 ? -34.194 -29.997 49.625 1.00 40.94 281 PRO A O 1
ATOM 2240 N N . GLY A 1 282 ? -33.917 -31.265 51.462 1.00 36.97 282 GLY A N 1
ATOM 2241 C CA . GLY A 1 282 ? -35.161 -32.006 51.367 1.00 36.97 282 GLY A CA 1
ATOM 2242 C C . GLY A 1 282 ? -36.455 -31.204 51.527 1.00 36.97 282 GLY A C 1
ATOM 2243 O O . GLY A 1 282 ? -36.499 -30.111 52.081 1.00 36.97 282 GLY A O 1
ATOM 2244 N N . ASN A 1 283 ? -37.502 -31.918 51.116 1.00 39.34 283 ASN A N 1
ATOM 2245 C CA . ASN A 1 283 ? -38.930 -31.794 51.393 1.00 39.34 283 ASN A CA 1
ATOM 2246 C C . ASN A 1 283 ? -39.754 -30.638 50.790 1.00 39.34 283 ASN A C 1
ATOM 2248 O O . ASN A 1 283 ? -39.591 -29.467 51.098 1.00 39.34 283 ASN A O 1
ATOM 2252 N N . GLU A 1 284 ? -40.765 -31.115 50.051 1.00 37.41 284 GLU A N 1
ATOM 2253 C CA . GLU A 1 284 ? -42.091 -30.556 49.769 1.00 37.41 284 GLU A CA 1
ATOM 2254 C C . GLU A 1 284 ? -42.221 -29.396 48.763 1.00 37.41 284 GLU A C 1
ATOM 2256 O O . GLU A 1 284 ? -42.044 -28.222 49.056 1.00 37.41 284 GLU A O 1
ATOM 2261 N N . LEU A 1 285 ? -42.630 -29.804 47.552 1.00 48.03 285 LEU A N 1
ATOM 2262 C CA . LEU A 1 285 ? -43.582 -29.160 46.636 1.00 48.03 285 LEU A CA 1
ATOM 2263 C C . LEU A 1 285 ? -43.859 -27.661 46.857 1.00 48.03 285 LEU A C 1
ATOM 2265 O O . LEU A 1 285 ? -44.774 -27.274 47.580 1.00 48.03 285 LEU A O 1
ATOM 2269 N N . ALA A 1 286 ? -43.202 -26.840 46.042 1.00 37.44 286 ALA A N 1
ATOM 2270 C CA . ALA A 1 286 ? -43.744 -25.575 45.566 1.00 37.44 286 ALA A CA 1
ATOM 2271 C C . ALA A 1 286 ? -43.489 -25.477 44.049 1.00 37.44 286 ALA A C 1
ATOM 2273 O O . ALA A 1 286 ? -42.491 -26.026 43.570 1.00 37.44 286 ALA A O 1
ATOM 2274 N N . PRO A 1 287 ? -44.394 -24.851 43.272 1.00 34.22 287 PRO A N 1
ATOM 2275 C CA . PRO A 1 287 ? -44.222 -24.692 41.832 1.00 34.22 287 PRO A CA 1
ATOM 2276 C C . PRO A 1 287 ? -42.872 -24.037 41.552 1.00 34.22 287 PRO A C 1
ATOM 2278 O O . PRO A 1 287 ? -42.489 -23.085 42.229 1.00 34.22 287 PRO A O 1
ATOM 2281 N N . THR A 1 288 ? -42.160 -24.575 40.563 1.00 33.16 288 THR A N 1
ATOM 2282 C CA . THR A 1 288 ? -40.895 -24.043 40.059 1.00 33.16 288 THR A CA 1
ATOM 2283 C C . THR A 1 288 ? -41.055 -22.532 39.882 1.00 33.16 288 THR A C 1
ATOM 2285 O O . THR A 1 288 ? -41.887 -22.125 39.063 1.00 33.16 288 THR A O 1
ATOM 2288 N N . PRO A 1 289 ? -40.321 -21.677 40.621 1.00 35.94 289 PRO A N 1
ATOM 2289 C CA . PRO A 1 289 ? -40.217 -20.302 40.194 1.00 35.94 289 PRO A CA 1
ATOM 2290 C C . PRO A 1 289 ? -39.572 -20.381 38.815 1.00 35.94 289 PRO A C 1
ATOM 2292 O O . PRO A 1 289 ? -38.517 -20.998 38.641 1.00 35.94 289 PRO A O 1
ATOM 2295 N N . GLN A 1 290 ? -40.255 -19.824 37.813 1.00 33.97 290 GLN A N 1
ATOM 2296 C CA . GLN A 1 290 ? -39.586 -19.408 36.591 1.00 33.97 290 GLN A CA 1
ATOM 2297 C C . GLN A 1 290 ? -38.288 -18.748 37.038 1.00 33.97 290 GLN A C 1
ATOM 2299 O O . GLN A 1 290 ? -38.334 -17.891 37.920 1.00 33.97 290 GLN A O 1
ATOM 2304 N N . ALA A 1 291 ? -37.155 -19.213 36.512 1.00 36.19 291 ALA A N 1
ATOM 2305 C CA . ALA A 1 291 ? -35.886 -18.548 36.717 1.00 36.19 291 ALA A CA 1
ATOM 2306 C C . ALA A 1 291 ? -36.090 -17.094 36.284 1.00 36.19 291 ALA A C 1
ATOM 2308 O O . ALA A 1 291 ? -36.087 -16.793 35.092 1.00 36.19 291 ALA A O 1
ATOM 2309 N N . SER A 1 292 ? -36.361 -16.218 37.253 1.00 37.66 292 SER A N 1
ATOM 2310 C CA . SER A 1 292 ? -36.215 -14.792 37.079 1.00 37.66 292 SER A CA 1
ATOM 2311 C C . SER A 1 292 ? -34.789 -14.646 36.591 1.00 37.66 292 SER A C 1
ATOM 2313 O O . SER A 1 292 ? -33.863 -15.140 37.248 1.00 37.66 292 SER A O 1
ATOM 2315 N N . SER A 1 293 ? -34.612 -14.054 35.413 1.00 41.31 293 SER A N 1
ATOM 2316 C CA . SER A 1 293 ? -33.334 -13.452 35.081 1.00 41.31 293 SER A CA 1
ATOM 2317 C C . SER A 1 293 ? -32.887 -12.714 36.336 1.00 41.31 293 SER A C 1
ATOM 2319 O O . SER A 1 293 ? -33.659 -11.965 36.937 1.00 41.31 293 SER A O 1
ATOM 2321 N N . TRP A 1 294 ? -31.712 -13.063 36.846 1.00 44.81 294 TRP A N 1
ATOM 2322 C CA . TRP A 1 294 ? -31.113 -12.280 37.908 1.00 44.81 294 TRP A CA 1
ATOM 2323 C C . TRP A 1 294 ? -30.778 -10.957 37.232 1.00 44.81 294 TRP A C 1
ATOM 2325 O O . TRP A 1 294 ? -29.746 -10.838 36.574 1.00 44.81 294 TRP A O 1
ATOM 2335 N N . ASP A 1 295 ? -31.732 -10.030 37.266 1.00 48.84 295 ASP A N 1
ATOM 2336 C CA . ASP A 1 295 ? -31.590 -8.682 36.748 1.00 48.84 295 ASP A CA 1
ATOM 2337 C C . ASP A 1 295 ? -30.642 -7.974 37.716 1.00 48.84 295 ASP A C 1
ATOM 2339 O O . ASP A 1 295 ? -31.053 -7.326 38.676 1.00 48.84 295 ASP A O 1
ATOM 2343 N N . PHE A 1 296 ? -29.344 -8.207 37.530 1.00 60.91 296 PHE A N 1
ATOM 2344 C CA . PHE A 1 296 ? -28.321 -7.440 38.213 1.00 60.91 296 PHE A CA 1
ATOM 2345 C C . PHE A 1 296 ? -28.429 -6.007 37.701 1.00 60.91 296 PHE A C 1
ATOM 2347 O O . PHE A 1 296 ? -28.197 -5.746 36.518 1.00 60.91 296 PHE A O 1
ATOM 2354 N N . GLU A 1 297 ? -28.817 -5.084 38.582 1.00 76.56 297 GLU A N 1
ATOM 2355 C CA . GLU A 1 297 ? -28.728 -3.665 38.265 1.00 76.56 297 GLU A CA 1
ATOM 2356 C C . GLU A 1 297 ? -27.250 -3.316 38.019 1.00 76.56 297 GLU A C 1
ATOM 2358 O O . GLU A 1 297 ? -26.392 -3.679 38.833 1.00 76.56 297 GLU A O 1
ATOM 2363 N N . PRO A 1 298 ? -26.923 -2.666 36.889 1.00 80.62 298 PRO A N 1
ATOM 2364 C CA . PRO A 1 298 ? -25.547 -2.325 36.566 1.00 80.62 298 PRO A CA 1
ATOM 2365 C C . PRO A 1 298 ? -25.004 -1.309 37.572 1.00 80.62 298 PRO A C 1
ATOM 2367 O O . PRO A 1 298 ? -25.700 -0.368 37.960 1.00 80.62 298 PRO A O 1
ATOM 2370 N N . VAL A 1 299 ? -23.734 -1.466 37.950 1.00 83.62 299 VAL A N 1
ATOM 2371 C CA . VAL A 1 299 ? -23.053 -0.560 38.881 1.00 83.62 299 VAL A CA 1
ATOM 2372 C C . VAL A 1 299 ? -22.934 0.817 38.239 1.00 83.62 299 VAL A C 1
ATOM 2374 O O . VAL A 1 299 ? -22.348 0.975 37.165 1.00 83.62 299 VAL A O 1
ATOM 2377 N N . ARG A 1 300 ? -23.476 1.840 38.897 1.00 88.12 300 ARG A N 1
ATOM 2378 C CA . ARG A 1 300 ? -23.539 3.200 38.363 1.00 88.12 300 ARG A CA 1
ATOM 2379 C C . ARG A 1 300 ? -22.263 3.962 38.695 1.00 88.12 300 ARG A C 1
ATOM 2381 O O . ARG A 1 300 ? -21.936 4.185 39.861 1.00 88.12 300 ARG A O 1
ATOM 2388 N N . LEU A 1 301 ? -21.554 4.408 37.662 1.00 90.25 301 LEU A N 1
ATOM 2389 C CA . LEU A 1 301 ? -20.245 5.047 37.787 1.00 90.25 301 LEU A CA 1
ATOM 2390 C C . LEU A 1 301 ? -20.284 6.512 37.359 1.00 90.25 301 LEU A C 1
ATOM 2392 O O . LEU A 1 301 ? -20.775 6.853 36.284 1.00 90.25 301 LEU A O 1
ATOM 2396 N N . VAL A 1 302 ? -19.671 7.380 38.161 1.00 91.50 302 VAL A N 1
ATOM 2397 C CA . VAL A 1 302 ? -19.321 8.748 37.755 1.00 91.50 302 VAL A CA 1
ATOM 2398 C C . VAL A 1 302 ? -17.825 8.813 37.521 1.00 91.50 302 VAL A C 1
ATOM 2400 O O . VAL A 1 302 ? -17.048 8.575 38.441 1.00 91.50 302 VAL A O 1
ATOM 2403 N N . ILE A 1 303 ? -17.416 9.177 36.308 1.00 89.62 3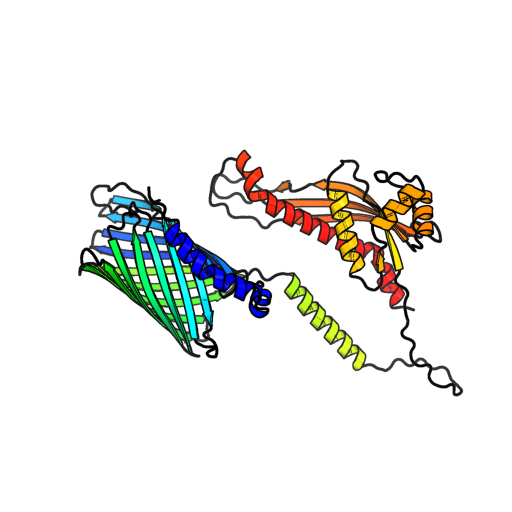03 ILE A N 1
ATOM 2404 C CA . ILE A 1 303 ? -16.008 9.409 35.978 1.00 89.62 303 ILE A CA 1
ATOM 2405 C C . ILE A 1 303 ? -15.770 10.914 35.930 1.00 89.62 303 ILE A C 1
ATOM 2407 O O . ILE A 1 303 ? -16.433 11.626 35.176 1.00 89.62 303 ILE A O 1
ATOM 2411 N N . LEU A 1 304 ? -14.829 11.392 36.738 1.00 88.75 304 LEU A N 1
ATOM 2412 C CA . LEU A 1 304 ? -14.392 12.784 36.731 1.00 88.75 304 LEU A CA 1
ATOM 2413 C C . LEU A 1 304 ? -13.201 12.980 35.783 1.00 88.75 304 LEU A C 1
ATOM 2415 O O . LEU A 1 304 ? -12.383 12.066 35.646 1.00 88.75 304 LEU A O 1
ATOM 2419 N N . PRO A 1 305 ? -13.046 14.181 35.189 1.00 84.12 305 PRO A N 1
ATOM 2420 C CA . PRO A 1 305 ? -11.842 14.537 34.450 1.00 84.12 305 PRO A CA 1
ATOM 2421 C C . PRO A 1 305 ? -10.595 14.308 35.303 1.00 84.12 305 PRO A C 1
ATOM 2423 O O . PRO A 1 305 ? -10.564 14.647 36.493 1.00 84.12 305 PRO A O 1
ATOM 2426 N N . PHE A 1 306 ? -9.549 13.762 34.690 1.00 84.31 306 PHE A N 1
ATOM 2427 C CA . PHE A 1 306 ? -8.288 13.533 35.378 1.00 84.31 306 PHE A CA 1
ATOM 2428 C C . PHE A 1 306 ? -7.598 14.872 35.624 1.00 84.31 306 PHE A C 1
ATOM 2430 O O . PHE A 1 306 ? -7.404 15.665 34.703 1.00 84.31 306 PHE A O 1
ATOM 2437 N N . ALA A 1 307 ? -7.205 15.140 36.866 1.00 82.38 307 ALA A N 1
ATOM 2438 C CA . ALA A 1 307 ? -6.466 16.348 37.183 1.00 82.38 307 ALA A CA 1
ATOM 2439 C C . ALA A 1 307 ? -5.125 16.329 36.437 1.00 82.38 307 ALA A C 1
ATOM 2441 O O . ALA A 1 307 ? -4.291 15.449 36.669 1.00 82.38 307 ALA A O 1
ATOM 2442 N N . ASP A 1 308 ? -4.924 17.302 35.553 1.00 79.56 308 ASP A N 1
ATOM 2443 C CA . ASP A 1 308 ? -3.685 17.467 34.807 1.00 79.56 308 ASP A CA 1
ATOM 2444 C C . ASP A 1 308 ? -2.963 18.742 35.265 1.00 79.56 308 ASP A C 1
ATOM 2446 O O . ASP A 1 308 ? -3.282 19.840 34.801 1.00 79.56 308 ASP A O 1
ATOM 2450 N N . PRO A 1 309 ? -1.987 18.633 36.185 1.00 68.94 309 PRO A N 1
ATOM 2451 C CA . PRO A 1 309 ? -1.251 19.794 36.676 1.00 68.94 309 PRO A CA 1
ATOM 2452 C C . PRO A 1 309 ? -0.390 20.467 35.594 1.00 68.94 309 PRO A C 1
ATOM 2454 O O . PRO A 1 309 ? 0.039 21.600 35.795 1.00 68.94 309 PRO A O 1
ATOM 2457 N N . ALA A 1 310 ? -0.127 19.794 34.469 1.00 68.19 310 ALA A N 1
ATOM 2458 C CA . ALA A 1 310 ? 0.636 20.335 33.349 1.00 68.19 310 ALA A CA 1
ATOM 2459 C C . ALA A 1 310 ? -0.257 20.944 32.250 1.00 68.19 310 ALA A C 1
ATOM 2461 O O . ALA A 1 310 ? 0.271 21.537 31.310 1.00 68.19 310 ALA A O 1
ATOM 2462 N N . GLY A 1 311 ? -1.588 20.828 32.368 1.00 65.38 311 GLY A N 1
ATOM 2463 C CA . GLY A 1 311 ? -2.549 21.397 31.418 1.00 65.38 311 GLY A CA 1
ATOM 2464 C C . GLY A 1 311 ? -2.459 20.796 30.014 1.00 65.38 311 GLY A C 1
ATOM 2465 O O . GLY A 1 311 ? -2.673 21.502 29.028 1.00 65.38 311 GLY A O 1
ATOM 2466 N N . MET A 1 312 ? -2.092 19.519 29.898 1.00 65.94 312 MET A N 1
ATOM 2467 C CA . MET A 1 312 ? -2.020 18.840 28.611 1.00 65.94 312 MET A CA 1
ATOM 2468 C C . MET A 1 312 ? -3.430 18.448 28.134 1.00 65.94 312 MET A C 1
ATOM 2470 O O . MET A 1 312 ? -4.308 18.130 28.936 1.00 65.94 312 MET A O 1
ATOM 2474 N N . PRO A 1 313 ? -3.662 18.360 26.813 1.00 66.31 313 PRO A N 1
ATOM 2475 C CA . PRO A 1 313 ? -4.939 17.895 26.260 1.00 66.31 313 PRO A CA 1
ATOM 2476 C C . PRO A 1 313 ? -5.202 16.393 26.499 1.00 66.31 313 PRO A C 1
ATOM 2478 O O . PRO A 1 313 ? -6.130 15.833 25.931 1.00 66.31 313 PRO A O 1
ATOM 2481 N N . VAL A 1 314 ? -4.378 15.709 27.302 1.00 72.38 314 VAL A N 1
ATOM 2482 C CA . VAL A 1 314 ? -4.471 14.262 27.548 1.00 72.38 314 VAL A CA 1
ATOM 2483 C C . VAL A 1 314 ? -5.628 13.928 28.491 1.00 72.38 314 VAL A C 1
ATOM 2485 O O . VAL A 1 314 ? -6.197 12.850 28.369 1.00 72.38 314 VAL A O 1
ATOM 2488 N N . SER A 1 315 ? -6.015 14.844 29.385 1.00 75.94 315 SER A N 1
ATOM 2489 C CA . SER A 1 315 ? -7.100 14.615 30.349 1.00 75.94 315 SER A CA 1
ATOM 2490 C C . SER A 1 315 ? -8.460 14.377 29.685 1.00 75.94 315 SER A C 1
ATOM 2492 O O . SER A 1 315 ? -9.114 13.381 29.994 1.00 75.94 315 SER A O 1
ATOM 2494 N N . ASP A 1 316 ? -8.855 15.232 28.733 1.00 74.38 316 ASP A N 1
ATOM 2495 C CA . ASP A 1 316 ? -10.124 15.076 28.009 1.00 74.38 316 ASP A CA 1
ATOM 2496 C C . ASP A 1 316 ? -10.143 13.771 27.202 1.00 74.38 316 ASP A C 1
ATOM 2498 O O . ASP A 1 316 ? -11.100 13.007 27.280 1.00 74.38 316 ASP A O 1
ATOM 2502 N N . VAL A 1 317 ? -9.050 13.462 26.494 1.00 72.88 317 VAL A N 1
ATOM 2503 C CA . VAL A 1 317 ? -8.963 12.247 25.666 1.00 72.88 317 VAL A CA 1
ATOM 2504 C C . VAL A 1 317 ? -8.966 10.985 26.531 1.00 72.88 317 VAL A C 1
ATOM 2506 O O . VAL A 1 317 ? -9.607 9.995 26.181 1.00 72.88 317 VAL A O 1
ATOM 2509 N N . LEU A 1 318 ? -8.277 11.004 27.675 1.00 74.88 318 LEU A N 1
ATOM 2510 C CA . LEU A 1 318 ? -8.284 9.900 28.631 1.00 74.88 318 LEU A CA 1
ATOM 2511 C C . LEU A 1 318 ? -9.686 9.671 29.200 1.00 74.88 318 LEU A C 1
ATOM 2513 O O . LEU A 1 318 ? -10.132 8.530 29.307 1.00 74.88 318 LEU A O 1
ATOM 2517 N N . TRP A 1 319 ? -10.393 10.751 29.522 1.00 76.38 319 TRP A N 1
ATOM 2518 C CA . TRP A 1 319 ? -11.758 10.673 30.016 1.00 76.38 319 TRP A CA 1
ATOM 2519 C C . TRP A 1 319 ? -12.716 10.101 28.970 1.00 76.38 319 TRP A C 1
ATOM 2521 O O . TRP A 1 319 ? -13.431 9.148 29.277 1.00 76.38 319 TRP A O 1
ATOM 2531 N N . ASP A 1 320 ? -12.673 10.602 27.735 1.00 77.56 320 ASP A N 1
ATOM 2532 C CA . ASP A 1 320 ? -13.493 10.095 26.631 1.00 77.56 320 ASP A CA 1
ATOM 2533 C C . ASP A 1 320 ? -13.192 8.612 26.344 1.00 77.56 320 ASP A C 1
ATOM 2535 O O . ASP A 1 320 ? -14.102 7.821 26.093 1.00 77.56 320 ASP A O 1
ATOM 2539 N N . THR A 1 321 ? -11.922 8.201 26.447 1.00 75.25 321 THR A N 1
ATOM 2540 C CA . THR A 1 321 ? -11.516 6.793 26.294 1.00 75.25 321 THR A CA 1
ATOM 2541 C C . THR A 1 321 ? -12.116 5.917 27.399 1.00 75.25 321 THR A C 1
ATOM 2543 O O . THR A 1 321 ? -12.635 4.838 27.111 1.00 75.25 321 THR A O 1
ATOM 2546 N N . CYS A 1 322 ? -12.109 6.384 28.653 1.00 76.12 322 CYS A N 1
ATOM 2547 C CA . CYS A 1 322 ? -12.748 5.684 29.769 1.00 76.12 322 CYS A CA 1
ATOM 2548 C C . CYS A 1 322 ? -14.272 5.604 29.609 1.00 76.12 322 CYS A C 1
ATOM 2550 O O . CYS A 1 322 ? -14.826 4.525 29.795 1.00 76.12 322 CYS A O 1
ATOM 2552 N N . LEU A 1 323 ? -14.938 6.701 29.220 1.00 77.62 323 LEU A N 1
ATOM 2553 C CA . LEU A 1 323 ? -16.384 6.719 28.962 1.00 77.62 323 LEU A CA 1
ATOM 2554 C C . LEU A 1 323 ? -16.755 5.667 27.912 1.00 77.62 323 LEU A C 1
ATOM 2556 O O . LEU A 1 323 ? -17.569 4.791 28.186 1.00 77.62 323 LEU A O 1
ATOM 2560 N N . ASN A 1 324 ? -16.092 5.696 26.753 1.00 76.81 324 ASN A N 1
ATOM 2561 C CA . ASN A 1 324 ? -16.368 4.768 25.657 1.00 76.81 324 ASN A CA 1
ATOM 2562 C C . ASN A 1 324 ? -16.113 3.309 26.043 1.00 76.81 324 ASN A C 1
ATOM 2564 O O . ASN A 1 324 ? -16.837 2.418 25.612 1.00 76.81 324 ASN A O 1
ATOM 2568 N N . ARG A 1 325 ? -15.063 3.040 26.828 1.00 73.31 325 ARG A N 1
ATOM 2569 C CA . ARG A 1 325 ? -14.717 1.667 27.201 1.00 73.31 325 ARG A CA 1
ATOM 2570 C C . ARG A 1 325 ? -15.655 1.116 28.272 1.00 73.31 325 ARG A C 1
ATOM 2572 O O . ARG A 1 325 ? -16.067 -0.034 28.165 1.00 73.31 325 ARG A O 1
ATOM 2579 N N . PHE A 1 326 ? -15.994 1.915 29.278 1.00 73.38 326 PHE A N 1
ATOM 2580 C CA . PHE A 1 326 ? -16.820 1.464 30.397 1.00 73.38 326 PHE A CA 1
ATOM 2581 C C . PHE A 1 326 ? -18.290 1.317 29.971 1.00 73.38 326 PHE A C 1
ATOM 2583 O O . PHE A 1 326 ? -18.959 0.417 30.457 1.00 73.38 326 PHE A O 1
ATOM 2590 N N . ASP A 1 327 ? -18.764 2.119 29.009 1.00 71.44 327 ASP A N 1
ATOM 2591 C CA . ASP A 1 327 ? -20.121 2.013 28.441 1.00 71.44 327 ASP A CA 1
ATOM 2592 C C . ASP A 1 327 ? -20.332 0.727 27.612 1.00 71.44 327 ASP A C 1
ATOM 2594 O O . ASP A 1 327 ? -21.456 0.283 27.399 1.00 71.44 327 ASP A O 1
ATOM 2598 N N . THR A 1 328 ? -19.248 0.080 27.159 1.00 74.31 328 THR A N 1
ATOM 2599 C CA . THR A 1 328 ? -19.341 -1.222 26.469 1.00 74.31 328 THR A CA 1
ATOM 2600 C C . THR A 1 328 ? -19.490 -2.421 27.409 1.00 74.31 328 THR A C 1
ATOM 2602 O O . THR A 1 328 ? -19.751 -3.525 26.928 1.00 74.31 328 THR A O 1
ATOM 2605 N N . ASP A 1 329 ? -19.327 -2.235 28.722 1.00 71.44 329 ASP A N 1
ATOM 2606 C CA . ASP A 1 329 ? -19.477 -3.300 29.713 1.00 71.44 329 ASP A CA 1
ATOM 2607 C C . ASP A 1 329 ? -20.901 -3.306 30.285 1.00 71.44 329 ASP A C 1
ATOM 2609 O O . ASP A 1 329 ? -21.313 -2.374 30.966 1.00 71.44 329 ASP A O 1
ATOM 2613 N N . SER A 1 330 ? -21.659 -4.381 30.047 1.00 74.75 330 SER A N 1
ATOM 2614 C CA . SER A 1 330 ? -23.054 -4.494 30.498 1.00 74.75 330 SER A CA 1
ATOM 2615 C C . SER A 1 330 ? -23.231 -4.497 32.021 1.00 74.75 330 SER A C 1
ATOM 2617 O O . SER A 1 330 ? -24.355 -4.357 32.493 1.00 74.75 330 SER A O 1
ATOM 2619 N N . SER A 1 331 ? -22.156 -4.705 32.787 1.00 76.12 331 SER A N 1
ATOM 2620 C CA . SER A 1 331 ? -22.184 -4.665 34.254 1.00 76.12 331 SER A CA 1
ATOM 2621 C C . SER A 1 331 ? -22.025 -3.253 34.828 1.00 76.12 331 SER A C 1
ATOM 2623 O O . SER A 1 331 ? -22.259 -3.052 36.021 1.00 76.12 331 SER A O 1
ATOM 2625 N N . LEU A 1 332 ? -21.664 -2.273 33.991 1.00 81.88 332 LEU A N 1
ATOM 2626 C CA . LEU A 1 332 ? -21.387 -0.898 34.385 1.00 81.88 332 LEU A CA 1
ATOM 2627 C C . LEU A 1 332 ? -22.330 0.067 33.657 1.00 81.88 332 LEU A C 1
ATOM 2629 O O . LEU A 1 332 ? -22.561 -0.037 32.459 1.00 81.88 332 LEU A O 1
ATOM 2633 N N . ALA A 1 333 ? -22.854 1.052 34.379 1.00 85.12 333 ALA A N 1
ATOM 2634 C CA . ALA A 1 333 ? -23.650 2.136 33.815 1.00 85.12 333 ALA A CA 1
ATOM 2635 C C . ALA A 1 333 ? -22.953 3.469 34.085 1.00 85.12 333 ALA A C 1
ATOM 2637 O O . ALA A 1 333 ? -23.011 4.019 35.190 1.00 85.12 333 ALA A O 1
ATOM 2638 N N . VAL A 1 334 ? -22.271 4.003 33.074 1.00 88.12 334 VAL A N 1
ATOM 2639 C CA . VAL A 1 334 ? -21.527 5.257 33.209 1.00 88.12 334 VAL A CA 1
ATOM 2640 C C . VAL A 1 334 ? -22.463 6.444 33.047 1.00 88.12 334 VAL A C 1
ATOM 2642 O O . VAL A 1 334 ? -23.204 6.555 32.073 1.00 88.12 334 VAL A O 1
ATOM 2645 N N . ILE A 1 335 ? -22.427 7.372 34.000 1.00 88.75 335 ILE A N 1
ATOM 2646 C CA . ILE A 1 335 ? -23.260 8.570 33.946 1.00 88.75 335 ILE A CA 1
ATOM 2647 C C . ILE A 1 335 ? -22.695 9.547 32.896 1.00 88.75 335 ILE A C 1
ATOM 2649 O O . ILE A 1 335 ? -21.522 9.919 32.986 1.00 88.75 335 ILE A O 1
ATOM 2653 N N . PRO A 1 336 ? -23.513 10.011 31.927 1.00 86.56 336 PRO A N 1
ATOM 2654 C CA . PRO A 1 336 ? -23.071 10.911 30.865 1.00 86.56 336 PRO A CA 1
ATOM 2655 C C . PRO A 1 336 ? -22.396 12.193 31.367 1.00 86.56 336 PRO A C 1
ATOM 2657 O O . PRO A 1 336 ? -22.903 12.860 32.274 1.00 86.56 336 PRO A O 1
ATOM 2660 N N . ARG A 1 337 ? -21.318 12.604 30.684 1.00 85.62 337 ARG A N 1
ATOM 2661 C CA . ARG A 1 337 ? -20.543 13.836 30.946 1.00 85.62 337 ARG A CA 1
ATOM 2662 C C . ARG A 1 337 ? -21.419 15.066 31.167 1.00 85.62 337 ARG A C 1
ATOM 2664 O O . ARG A 1 337 ? -21.251 15.768 32.157 1.00 85.62 337 ARG A O 1
ATOM 2671 N N . LEU A 1 338 ? -22.398 15.281 30.289 1.00 86.88 338 LEU A N 1
ATOM 2672 C CA . LEU A 1 338 ? -23.294 16.436 30.364 1.00 86.88 338 LEU A CA 1
ATOM 2673 C C . LEU A 1 338 ? -24.028 16.522 31.714 1.00 86.88 338 LEU A C 1
ATOM 2675 O O . LEU A 1 338 ? -24.165 17.610 32.266 1.00 86.88 338 LEU A O 1
ATOM 2679 N N . LEU A 1 339 ? -24.466 15.385 32.266 1.00 88.94 339 LEU A N 1
ATOM 2680 C CA . LEU A 1 339 ? -25.156 15.340 33.559 1.00 88.94 339 LEU A CA 1
ATOM 2681 C C . LEU A 1 339 ? -24.195 15.580 34.724 1.00 88.94 339 LEU A C 1
ATOM 2683 O O . LEU A 1 339 ? -24.559 16.251 35.693 1.00 88.94 339 LEU A O 1
ATOM 2687 N N . VAL A 1 340 ? -22.970 15.057 34.626 1.00 89.69 340 VAL A N 1
ATOM 2688 C CA . VAL A 1 340 ? -21.911 15.296 35.614 1.00 89.69 340 VAL A CA 1
ATOM 2689 C C . VAL A 1 340 ? -21.579 16.787 35.674 1.00 89.69 340 VAL A C 1
ATOM 2691 O O . VAL A 1 340 ? -21.611 17.368 36.758 1.00 89.69 340 VAL A O 1
ATOM 2694 N N . ASP A 1 341 ? -21.342 17.421 34.526 1.00 88.69 341 ASP A N 1
ATOM 2695 C CA . ASP A 1 341 ? -20.970 18.836 34.436 1.00 88.69 341 ASP A CA 1
ATOM 2696 C C . ASP A 1 341 ? -22.105 19.755 34.920 1.00 88.69 341 ASP A C 1
ATOM 2698 O O . ASP A 1 341 ? -21.883 20.590 35.799 1.00 88.69 341 ASP A O 1
ATOM 2702 N N . GLN A 1 342 ? -23.348 19.530 34.473 1.00 90.25 342 GLN A N 1
ATOM 2703 C CA . GLN A 1 342 ? -24.524 20.276 34.952 1.00 90.25 342 GLN A CA 1
ATOM 2704 C C . GLN A 1 342 ? -24.718 20.149 36.469 1.00 90.25 342 GLN A C 1
ATOM 2706 O O . GLN A 1 342 ? -25.069 21.114 37.153 1.00 90.25 342 GLN A O 1
ATOM 2711 N N . THR A 1 343 ? -24.488 18.955 37.020 1.00 91.44 343 THR A N 1
ATOM 2712 C CA . THR A 1 343 ? -24.630 18.730 38.463 1.00 91.44 343 THR A CA 1
ATOM 2713 C C . THR A 1 343 ? -23.502 19.398 39.241 1.00 91.44 343 THR A C 1
ATOM 2715 O O . THR A 1 343 ? -23.760 19.954 40.308 1.00 91.44 343 THR A O 1
ATOM 2718 N N . ARG A 1 344 ? -22.274 19.414 38.711 1.00 91.19 344 ARG A N 1
ATOM 2719 C CA . ARG A 1 344 ? -21.150 20.151 39.309 1.00 91.19 344 ARG A CA 1
ATOM 2720 C C . ARG A 1 344 ? -21.421 21.646 39.346 1.00 91.19 344 ARG A C 1
ATOM 2722 O O . ARG A 1 344 ? -21.255 22.244 40.405 1.00 91.19 344 ARG A O 1
ATOM 2729 N N . GLU A 1 345 ? -21.903 22.223 38.249 1.00 90.94 345 GLU A N 1
ATOM 2730 C CA . GLU A 1 345 ? -22.294 23.636 38.196 1.00 90.94 345 GLU A CA 1
ATOM 2731 C C . GLU A 1 345 ? -23.393 23.952 39.215 1.00 90.94 345 GLU A C 1
ATOM 2733 O O . GLU A 1 345 ? -23.262 24.894 39.997 1.00 90.94 345 GLU A O 1
ATOM 2738 N N . ARG A 1 346 ? -24.435 23.111 39.291 1.00 92.81 346 ARG A N 1
ATOM 2739 C CA . ARG A 1 346 ? -25.527 23.260 40.267 1.00 92.81 346 ARG A CA 1
ATOM 2740 C C . ARG A 1 346 ? -25.040 23.199 41.718 1.00 92.81 346 ARG A C 1
ATOM 2742 O O . ARG A 1 346 ? -25.600 23.876 42.575 1.00 92.81 346 ARG A O 1
ATOM 2749 N N . LEU A 1 347 ? -24.026 22.382 41.999 1.00 90.62 347 LEU A N 1
ATOM 2750 C CA . LEU A 1 347 ? -23.422 22.237 43.327 1.00 90.62 347 LEU A CA 1
ATOM 2751 C C . LEU A 1 347 ? -22.323 23.279 43.613 1.00 90.62 347 LEU A C 1
ATOM 2753 O O . LEU A 1 347 ? -21.750 23.264 44.701 1.00 90.62 347 LEU A O 1
ATOM 2757 N N . GLY A 1 348 ? -22.009 24.171 42.665 1.00 90.56 348 GLY A N 1
ATOM 2758 C CA . GLY A 1 348 ? -20.921 25.145 42.800 1.00 90.56 348 GLY A CA 1
ATOM 2759 C C . GLY A 1 348 ? -19.528 24.507 42.850 1.00 90.56 348 GLY A C 1
ATOM 2760 O O . GLY A 1 348 ? -18.605 25.080 43.429 1.00 90.56 348 GLY A O 1
ATOM 2761 N N . LEU A 1 349 ? -19.368 23.308 42.283 1.00 89.31 349 LEU A N 1
ATOM 2762 C CA . LEU A 1 349 ? -18.108 22.572 42.272 1.00 89.31 349 LEU A CA 1
ATOM 2763 C C . LEU A 1 349 ? -17.241 23.003 41.076 1.00 89.31 349 LEU A C 1
ATOM 2765 O O . LEU A 1 349 ? -17.737 23.069 39.951 1.00 89.31 349 LEU A O 1
ATOM 2769 N N . PRO A 1 350 ? -15.934 23.254 41.271 1.00 82.56 350 PRO A N 1
ATOM 2770 C CA . PRO A 1 350 ? -15.047 23.681 40.191 1.00 82.56 350 PRO A CA 1
ATOM 2771 C C . PRO A 1 350 ? -14.866 22.562 39.163 1.00 82.56 350 PRO A C 1
ATOM 2773 O O . PRO A 1 350 ? -14.629 21.428 39.565 1.00 82.56 350 PRO A O 1
ATOM 2776 N N . LEU A 1 351 ? -14.921 22.863 37.859 1.00 75.19 351 LEU A N 1
ATOM 2777 C CA . LEU A 1 351 ? -14.798 21.868 36.775 1.00 75.19 351 LEU A CA 1
ATOM 2778 C C . LEU A 1 351 ? -13.360 21.347 36.584 1.00 75.19 351 LEU A C 1
ATOM 2780 O O . LEU A 1 351 ? -13.160 20.153 36.366 1.00 75.19 351 LEU A O 1
ATOM 2784 N N . ASN A 1 352 ? -12.364 22.219 36.768 1.00 69.12 352 ASN A N 1
ATOM 2785 C CA . ASN A 1 352 ? -10.956 21.951 36.429 1.00 69.12 352 ASN A CA 1
ATOM 2786 C C . ASN A 1 352 ? -10.076 21.572 37.633 1.00 69.12 352 ASN A C 1
ATOM 2788 O O . ASN A 1 352 ? -8.860 21.452 37.498 1.00 69.12 352 ASN A O 1
ATOM 2792 N N . LEU A 1 353 ? -10.660 21.437 38.826 1.00 71.31 353 LEU A N 1
ATOM 2793 C CA . LEU A 1 353 ? -9.930 21.103 40.048 1.00 71.31 353 LEU A CA 1
ATOM 2794 C C . LEU A 1 353 ? -10.317 19.715 40.545 1.00 71.31 353 LEU A C 1
ATOM 2796 O O . LEU A 1 353 ? -11.465 19.285 40.418 1.00 71.31 353 LEU A O 1
ATOM 2800 N N . GLN A 1 354 ? -9.342 19.040 41.153 1.00 79.94 354 GLN A N 1
ATOM 2801 C CA . GLN A 1 354 ? -9.570 17.776 41.833 1.00 79.94 354 GLN A CA 1
ATOM 2802 C C . GLN A 1 354 ? -10.512 18.012 43.017 1.00 79.94 354 GLN A C 1
ATOM 2804 O O . GLN A 1 354 ? -10.198 18.775 43.932 1.00 79.94 354 GLN A O 1
ATOM 2809 N N . LEU A 1 355 ? -11.674 17.363 42.983 1.00 86.75 355 LEU A N 1
ATOM 2810 C CA . LEU A 1 355 ? -12.636 17.399 44.077 1.00 86.75 355 LEU A CA 1
ATOM 2811 C C . LEU A 1 355 ? -12.093 16.601 45.265 1.00 86.75 355 LEU A C 1
ATOM 2813 O O . LEU A 1 355 ? -11.494 15.539 45.077 1.00 86.75 355 LEU A O 1
ATOM 2817 N N . ASN A 1 356 ? -12.322 17.086 46.483 1.00 89.56 356 ASN A N 1
ATOM 2818 C CA . ASN A 1 356 ? -12.028 16.307 47.684 1.00 89.56 356 ASN A CA 1
ATOM 2819 C C . ASN A 1 356 ? -13.048 15.158 47.859 1.00 89.56 356 ASN A C 1
ATOM 2821 O O . ASN A 1 356 ? -14.078 15.122 47.188 1.00 89.56 356 ASN A O 1
ATOM 2825 N N . ALA A 1 357 ? -12.773 14.214 48.763 1.00 87.62 357 ALA A N 1
ATOM 2826 C CA . ALA A 1 357 ? -13.613 13.027 48.960 1.00 87.62 357 ALA A CA 1
ATOM 2827 C C . ALA A 1 357 ? -15.083 13.360 49.291 1.00 87.62 357 ALA A C 1
ATOM 2829 O O . ALA A 1 357 ? -15.999 12.704 48.799 1.00 87.62 357 ALA A O 1
ATOM 2830 N N . GLU A 1 358 ? -15.322 14.409 50.080 1.00 91.12 358 GLU A N 1
ATOM 2831 C CA . GLU A 1 358 ? -16.671 14.828 50.467 1.00 91.12 358 GLU A CA 1
ATOM 2832 C C . GLU A 1 358 ? -17.454 15.415 49.284 1.00 91.12 358 GLU A C 1
ATOM 2834 O O . GLU A 1 358 ? -18.612 15.057 49.070 1.00 91.12 358 GLU A O 1
ATOM 2839 N N . GLN A 1 359 ? -16.800 16.241 48.466 1.00 92.75 359 GLN A N 1
ATOM 2840 C CA . GLN A 1 359 ? -17.359 16.795 47.232 1.00 92.75 359 GLN A CA 1
ATOM 2841 C C . GLN A 1 359 ? -17.640 15.704 46.194 1.00 92.75 359 GLN A C 1
ATOM 2843 O O . GLN A 1 359 ? -18.686 15.732 45.546 1.00 92.75 359 GLN A O 1
ATOM 2848 N N . GLN A 1 360 ? -16.736 14.728 46.050 1.00 92.06 360 GLN A N 1
ATOM 2849 C CA . GLN A 1 360 ? -16.945 13.565 45.183 1.00 92.06 360 GLN A CA 1
ATOM 2850 C C . GLN A 1 360 ? -18.176 12.777 45.632 1.00 92.06 360 GLN A C 1
ATOM 2852 O O . GLN A 1 360 ? -19.063 12.515 44.823 1.00 92.06 360 GLN A O 1
ATOM 2857 N N . ARG A 1 361 ? -18.289 12.489 46.932 1.00 93.19 361 ARG A N 1
ATOM 2858 C CA . ARG A 1 361 ? -19.450 11.798 47.502 1.00 93.19 361 ARG A CA 1
ATOM 2859 C C . ARG A 1 361 ? -20.751 12.571 47.281 1.00 93.19 361 ARG A C 1
ATOM 2861 O O . ARG A 1 361 ? -21.742 11.980 46.869 1.00 93.19 361 ARG A O 1
ATOM 2868 N N . GLN A 1 362 ? -20.758 13.885 47.518 1.00 93.00 362 GLN A N 1
ATOM 2869 C CA . GLN A 1 362 ? -21.939 14.731 47.311 1.00 93.00 362 GLN A CA 1
ATOM 2870 C C . GLN A 1 362 ? -22.397 14.730 45.845 1.00 93.00 362 GLN A C 1
ATOM 2872 O O . GLN A 1 362 ? -23.598 14.657 45.567 1.00 93.00 362 GLN A O 1
ATOM 2877 N N . LEU A 1 363 ? -21.447 14.786 44.909 1.00 93.56 363 LEU A N 1
ATOM 2878 C CA . LEU A 1 363 ? -21.714 14.707 43.477 1.00 93.56 363 LEU A CA 1
ATOM 2879 C C . LEU A 1 363 ? -22.265 13.330 43.082 1.00 93.56 363 LEU A C 1
ATOM 2881 O O . LEU A 1 363 ? -23.304 13.264 42.429 1.00 93.56 363 LEU A O 1
ATOM 2885 N N . GLY A 1 364 ? -21.615 12.248 43.521 1.00 92.25 364 GLY A N 1
ATOM 2886 C CA . GLY A 1 364 ? -22.060 10.876 43.269 1.00 92.25 364 GLY A CA 1
ATOM 2887 C C . GLY A 1 364 ? -23.466 10.613 43.811 1.00 92.25 364 GLY A C 1
ATOM 2888 O O . GLY A 1 364 ? -24.328 10.137 43.077 1.00 92.25 364 GLY A O 1
ATOM 2889 N N . ALA A 1 365 ? -23.746 11.040 45.046 1.00 92.81 365 ALA A N 1
ATOM 2890 C CA . ALA A 1 365 ? -25.066 10.908 45.664 1.00 92.81 365 ALA A CA 1
ATOM 2891 C C . ALA A 1 365 ? -26.143 11.699 44.904 1.00 92.81 365 ALA A C 1
ATOM 2893 O O . ALA A 1 365 ? -27.253 11.210 44.712 1.00 92.81 365 ALA A O 1
ATOM 2894 N N . SER A 1 366 ? -25.807 12.895 44.408 1.00 93.00 366 SER A N 1
ATOM 2895 C CA . SER A 1 366 ? -26.726 13.725 43.612 1.00 93.00 366 SER A CA 1
ATOM 2896 C C . SER A 1 366 ? -27.076 13.115 42.252 1.00 93.00 366 SER A C 1
ATOM 2898 O O . SER A 1 366 ? -28.106 13.467 41.678 1.00 93.00 366 SER A O 1
ATOM 2900 N N . LEU A 1 367 ? -26.216 12.238 41.731 1.00 93.38 367 LEU A N 1
ATOM 2901 C CA . LEU A 1 367 ? -26.377 11.553 40.448 1.00 93.38 367 LEU A CA 1
ATOM 2902 C C . LEU A 1 367 ? -26.912 10.115 40.601 1.00 93.38 367 LEU A C 1
ATOM 2904 O O . LEU A 1 367 ? -27.246 9.472 39.601 1.00 93.38 367 LEU A O 1
ATOM 2908 N N . GLY A 1 368 ? -27.024 9.618 41.837 1.00 92.06 368 GLY A N 1
ATOM 2909 C CA . GLY A 1 368 ? -27.380 8.230 42.133 1.00 92.06 368 GLY A CA 1
ATOM 2910 C C . GLY A 1 368 ? -26.315 7.237 41.664 1.00 92.06 368 GLY A C 1
ATOM 2911 O O . GLY A 1 368 ? -26.663 6.198 41.115 1.00 92.06 368 GLY A O 1
ATOM 2912 N N . ALA A 1 369 ? -25.039 7.599 41.789 1.00 91.31 369 ALA A N 1
ATOM 2913 C CA . ALA A 1 369 ? -23.915 6.728 41.470 1.00 91.31 369 ALA A CA 1
ATOM 2914 C C . ALA A 1 369 ? -23.514 5.880 42.681 1.00 91.31 369 ALA A C 1
ATOM 2916 O O . ALA A 1 369 ? -23.575 6.363 43.812 1.00 91.31 369 ALA A O 1
ATOM 2917 N N . ASP A 1 370 ? -23.037 4.665 42.430 1.00 89.06 370 ASP A N 1
ATOM 2918 C CA . ASP A 1 370 ? -22.471 3.782 43.451 1.00 89.06 370 ASP A CA 1
ATOM 2919 C C . ASP A 1 370 ? -21.008 4.142 43.722 1.00 89.06 370 ASP A C 1
ATOM 2921 O O . ASP A 1 370 ? -20.565 4.179 44.873 1.00 89.06 370 ASP A O 1
ATOM 2925 N N . PHE A 1 371 ? -20.272 4.503 42.663 1.00 90.50 371 PHE A N 1
ATOM 2926 C CA . PHE A 1 371 ? -18.871 4.906 42.757 1.00 90.50 371 PHE A CA 1
ATOM 2927 C C . PHE A 1 371 ? -18.559 6.176 41.975 1.00 90.50 371 PHE A C 1
ATOM 2929 O O . PHE A 1 371 ? -19.130 6.469 40.921 1.00 90.50 371 PHE A O 1
ATOM 2936 N N . VAL A 1 372 ? -17.567 6.901 42.485 1.00 90.88 372 VAL A N 1
ATOM 2937 C CA . VAL A 1 372 ? -16.932 8.026 41.805 1.00 90.88 372 VAL A CA 1
ATOM 2938 C C . VAL A 1 372 ? -15.483 7.664 41.522 1.00 90.88 372 VAL A C 1
ATOM 2940 O O . VAL A 1 372 ? -14.700 7.415 42.439 1.00 90.88 372 VAL A O 1
ATOM 2943 N N . VAL A 1 373 ? -15.127 7.651 40.242 1.00 89.44 373 VAL A N 1
ATOM 2944 C CA . VAL A 1 373 ? -13.764 7.450 39.758 1.00 89.44 373 VAL A CA 1
ATOM 2945 C C . VAL A 1 373 ? -13.157 8.813 39.462 1.00 89.44 373 VAL A C 1
ATOM 2947 O O . VAL A 1 373 ? -13.700 9.614 38.700 1.00 89.44 373 VAL A O 1
ATOM 2950 N N . SER A 1 374 ? -12.013 9.088 40.072 1.00 89.81 374 SER A N 1
ATOM 2951 C CA . SER A 1 374 ? -11.219 10.285 39.819 1.00 89.81 374 SER A CA 1
ATOM 2952 C C . SER A 1 374 ? -9.756 9.912 39.652 1.00 89.81 374 SER A C 1
ATOM 2954 O O . SER A 1 374 ? -9.328 8.824 40.030 1.00 89.81 374 SER A O 1
ATOM 2956 N N . GLY A 1 375 ? -8.959 10.814 39.097 1.00 87.25 375 GLY A N 1
ATOM 2957 C CA . GLY A 1 375 ? -7.540 10.545 38.961 1.00 87.25 375 GLY A CA 1
ATOM 2958 C C . GLY A 1 375 ? -6.710 11.785 38.725 1.00 87.25 375 GLY A C 1
ATOM 2959 O O . GLY A 1 375 ? -7.228 12.892 38.576 1.00 87.25 375 GLY A O 1
ATOM 2960 N N . ARG A 1 376 ? -5.396 11.586 38.725 1.00 87.88 376 ARG A N 1
ATOM 2961 C CA . ARG A 1 376 ? -4.401 12.624 38.474 1.00 87.88 376 ARG A CA 1
ATOM 2962 C C . ARG A 1 376 ? -3.332 12.084 37.541 1.00 87.88 376 ARG A C 1
ATOM 2964 O O . ARG A 1 376 ? -2.750 11.039 37.823 1.00 87.88 376 ARG A O 1
ATOM 2971 N N . ILE A 1 377 ? -3.036 12.823 36.478 1.00 85.81 377 ILE A N 1
ATOM 2972 C CA . ILE A 1 377 ? -1.913 12.514 35.592 1.00 85.81 377 ILE A CA 1
ATOM 2973 C C . ILE A 1 377 ? -0.619 12.855 36.341 1.00 85.81 377 ILE A C 1
ATOM 2975 O O . ILE A 1 377 ? -0.433 13.983 36.807 1.00 85.81 377 ILE A O 1
ATOM 2979 N N . LEU A 1 378 ? 0.242 11.852 36.519 1.00 85.88 378 LEU A N 1
ATOM 2980 C CA . LEU A 1 378 ? 1.533 11.983 37.196 1.00 85.88 378 LEU A CA 1
ATOM 2981 C C . LEU A 1 378 ? 2.635 12.303 36.189 1.00 85.88 378 LEU A C 1
ATOM 2983 O O . LEU A 1 378 ? 3.429 13.215 36.414 1.00 85.88 378 LEU A O 1
ATOM 2987 N N . SER A 1 379 ? 2.653 11.582 35.069 1.00 84.19 379 SER A N 1
ATOM 2988 C CA . SER A 1 379 ? 3.565 11.831 33.959 1.00 84.19 379 SER A CA 1
ATOM 2989 C C . SER A 1 379 ? 2.890 11.509 32.627 1.00 84.19 379 SER A C 1
ATOM 2991 O O . SER A 1 379 ? 2.066 10.604 32.519 1.00 84.19 379 SER A O 1
ATOM 2993 N N . SER A 1 380 ? 3.213 12.288 31.601 1.00 78.50 380 SER A N 1
ATOM 2994 C CA . SER A 1 380 ? 2.780 12.046 30.228 1.00 78.50 380 SER A CA 1
ATOM 2995 C C . SER A 1 380 ? 3.898 12.509 29.312 1.00 78.50 380 SER A C 1
ATOM 2997 O O . SER A 1 380 ? 4.269 13.685 29.314 1.00 78.50 380 SER A O 1
ATOM 2999 N N . GLU A 1 381 ? 4.475 11.575 28.563 1.00 75.94 381 GLU A N 1
ATOM 3000 C CA . GLU A 1 381 ? 5.517 11.873 27.589 1.00 75.94 381 GLU A CA 1
ATOM 3001 C C . GLU A 1 381 ? 4.997 11.551 26.188 1.00 75.94 381 GLU A C 1
ATOM 3003 O O . GLU A 1 381 ? 5.037 10.396 25.742 1.00 75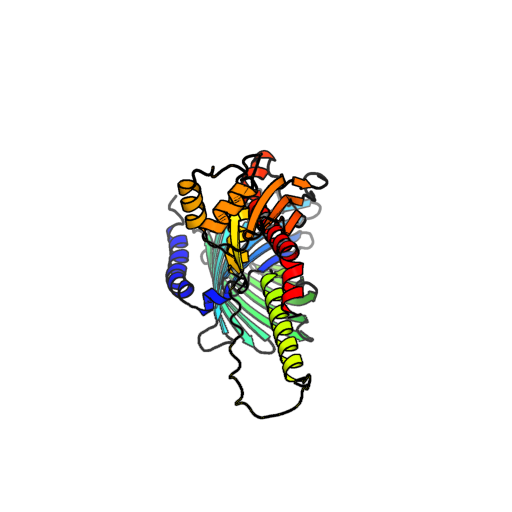.94 381 GLU A O 1
ATOM 3008 N N . PRO A 1 382 ? 4.495 12.562 25.457 1.00 63.38 382 PRO A N 1
ATOM 3009 C CA . PRO A 1 382 ? 4.059 12.363 24.089 1.00 63.38 382 PRO A CA 1
ATOM 3010 C C . PRO A 1 382 ? 5.290 12.186 23.188 1.00 63.38 382 PRO A C 1
ATOM 3012 O O . PRO A 1 382 ? 5.902 13.149 22.734 1.00 63.38 382 PRO A O 1
ATOM 3015 N N . ALA A 1 383 ? 5.633 10.928 22.906 1.00 60.62 383 ALA A N 1
ATOM 3016 C CA . ALA A 1 383 ? 6.593 10.506 21.884 1.00 60.62 383 ALA A CA 1
ATOM 3017 C C . ALA A 1 383 ? 8.058 10.949 22.103 1.00 60.62 383 ALA A C 1
ATOM 3019 O O . ALA A 1 383 ? 8.577 11.826 21.407 1.00 60.62 383 ALA A O 1
ATOM 3020 N N . ARG A 1 384 ? 8.789 10.252 22.984 1.00 56.91 384 ARG A N 1
ATOM 3021 C CA . ARG A 1 384 ? 10.259 10.315 23.028 1.00 56.91 384 ARG A CA 1
ATOM 3022 C C . ARG A 1 384 ? 10.875 9.542 21.867 1.00 56.91 384 ARG A C 1
ATOM 3024 O O . ARG A 1 384 ? 10.480 8.418 21.564 1.00 56.91 384 ARG A O 1
ATOM 3031 N N . ARG A 1 385 ? 11.899 10.128 21.243 1.00 54.16 385 ARG A N 1
ATOM 3032 C CA . ARG A 1 385 ? 12.760 9.425 20.288 1.00 54.16 385 ARG A CA 1
ATOM 3033 C C . ARG A 1 385 ? 13.792 8.620 21.074 1.00 54.16 385 ARG A C 1
ATOM 3035 O O . ARG A 1 385 ? 14.648 9.199 21.734 1.00 54.16 385 ARG A O 1
ATOM 3042 N N . THR A 1 386 ? 13.723 7.299 20.992 1.00 52.19 386 THR A N 1
ATOM 3043 C CA . THR A 1 386 ? 14.693 6.387 21.608 1.00 52.19 386 THR A CA 1
ATOM 3044 C C . THR A 1 386 ? 15.458 5.639 20.512 1.00 52.19 386 THR A C 1
ATOM 3046 O O . THR A 1 386 ? 14.872 5.187 19.527 1.00 52.19 386 THR A O 1
ATOM 3049 N N . GLY A 1 387 ? 16.788 5.554 20.625 1.00 54.06 387 GLY A N 1
ATOM 3050 C CA . GLY A 1 387 ? 17.637 4.802 19.688 1.00 54.06 387 GLY A CA 1
ATOM 3051 C C . GLY A 1 387 ? 18.940 5.500 19.285 1.00 54.06 387 GLY A C 1
ATOM 3052 O O . GLY A 1 387 ? 19.108 6.700 19.485 1.00 54.06 387 GLY A O 1
ATOM 3053 N N . LEU A 1 388 ? 19.861 4.722 18.709 1.00 42.38 388 LEU A N 1
ATOM 3054 C CA . LEU A 1 388 ? 21.137 5.204 18.171 1.00 42.38 388 LEU A CA 1
ATOM 3055 C C . LEU A 1 388 ? 20.937 5.834 16.780 1.00 42.38 388 LEU A C 1
ATOM 3057 O O . LEU A 1 388 ? 20.384 5.194 15.879 1.00 42.38 388 LEU A O 1
ATOM 3061 N N . ASP A 1 389 ? 21.432 7.061 16.588 1.00 44.25 389 ASP A N 1
ATOM 3062 C CA . ASP A 1 389 ? 21.566 7.683 15.263 1.00 44.25 389 ASP A CA 1
ATOM 3063 C C . ASP A 1 389 ? 22.884 7.206 14.623 1.00 44.25 389 ASP A C 1
ATOM 3065 O O . ASP A 1 389 ? 23.950 7.774 14.849 1.00 44.25 389 ASP A O 1
ATOM 3069 N N . LEU A 1 390 ? 22.825 6.122 13.844 1.00 43.34 390 LEU A N 1
ATOM 3070 C CA . LEU A 1 390 ? 23.959 5.623 13.059 1.00 43.34 390 LEU A CA 1
ATOM 3071 C C . LEU A 1 390 ? 23.908 6.199 11.636 1.00 43.34 390 LEU A C 1
ATOM 3073 O O . LEU A 1 390 ? 23.410 5.544 10.727 1.00 43.34 390 LEU A O 1
ATOM 3077 N N . ALA A 1 391 ? 24.449 7.411 11.448 1.00 43.19 391 ALA A N 1
ATOM 3078 C CA . ALA A 1 391 ? 24.734 8.026 10.137 1.00 43.19 391 ALA A CA 1
ATOM 3079 C C . ALA A 1 391 ? 23.510 8.082 9.157 1.00 43.19 391 ALA A C 1
ATOM 3081 O O . ALA A 1 391 ? 22.397 7.706 9.523 1.00 43.19 391 ALA A O 1
ATOM 3082 N N . PRO A 1 392 ? 23.607 8.644 7.931 1.00 42.72 392 PRO A N 1
ATOM 3083 C CA . PRO A 1 392 ? 22.422 9.163 7.227 1.00 42.72 392 PRO A CA 1
ATOM 3084 C C . PRO A 1 392 ? 21.476 8.112 6.610 1.00 42.72 392 PRO A C 1
ATOM 3086 O O . PRO A 1 392 ? 20.423 8.500 6.108 1.00 42.72 392 PRO A O 1
ATOM 3089 N N . LEU A 1 393 ? 21.805 6.814 6.649 1.00 40.66 393 LEU A N 1
ATOM 3090 C CA . LEU A 1 393 ? 21.052 5.750 5.958 1.00 40.66 393 LEU A CA 1
ATOM 3091 C C . LEU A 1 393 ? 20.446 4.683 6.892 1.00 40.66 393 LEU A C 1
ATOM 3093 O O . LEU A 1 393 ? 19.558 3.950 6.475 1.00 40.66 393 LEU A O 1
ATOM 3097 N N . LEU A 1 394 ? 20.870 4.586 8.160 1.00 39.56 394 LEU A N 1
ATOM 3098 C CA . LEU A 1 394 ? 20.424 3.524 9.074 1.00 39.56 394 LEU A CA 1
ATOM 3099 C C . LEU A 1 394 ? 20.206 4.046 10.497 1.00 39.56 394 LEU A C 1
ATOM 3101 O O . LEU A 1 394 ? 20.935 3.717 11.425 1.00 39.56 394 LEU A O 1
ATOM 3105 N N . SER A 1 395 ? 19.150 4.822 10.719 1.00 43.66 395 SER A N 1
ATOM 3106 C CA . SER A 1 395 ? 18.762 5.174 12.088 1.00 43.66 395 SER A CA 1
ATOM 3107 C C . SER A 1 395 ? 17.660 4.242 12.597 1.00 43.66 395 SER A C 1
ATOM 3109 O O . SER A 1 395 ? 16.548 4.248 12.068 1.00 43.66 395 SER A O 1
ATOM 3111 N N . ARG A 1 396 ? 17.926 3.493 13.670 1.00 51.69 396 ARG A N 1
ATOM 3112 C CA . ARG A 1 396 ? 16.907 2.713 14.393 1.00 51.69 396 ARG A CA 1
ATOM 3113 C C . ARG A 1 396 ? 16.201 3.599 15.407 1.00 51.69 396 ARG A C 1
ATOM 3115 O O . ARG A 1 396 ? 16.400 3.471 16.611 1.00 51.69 396 ARG A O 1
ATOM 3122 N N . THR A 1 397 ? 15.415 4.545 14.918 1.00 55.91 397 THR A N 1
ATOM 3123 C CA . THR A 1 397 ? 14.710 5.481 15.794 1.00 55.91 397 THR A CA 1
ATOM 3124 C C . THR A 1 397 ? 13.330 4.955 16.096 1.00 55.91 397 THR A C 1
ATOM 3126 O O . THR A 1 397 ? 12.537 4.762 15.177 1.00 55.91 397 THR A O 1
ATOM 3129 N N . ARG A 1 398 ? 13.058 4.744 17.376 1.00 65.62 398 ARG A N 1
ATOM 3130 C CA . ARG A 1 398 ? 11.745 4.384 17.892 1.00 65.62 398 ARG A CA 1
ATOM 3131 C C . ARG A 1 398 ? 11.098 5.618 18.494 1.00 65.62 398 ARG A C 1
ATOM 3133 O O . ARG A 1 398 ? 11.787 6.475 19.047 1.00 65.62 398 ARG A O 1
ATOM 3140 N N . LEU A 1 399 ? 9.785 5.707 18.362 1.00 68.62 399 LEU A N 1
ATOM 3141 C CA . LEU A 1 399 ? 8.977 6.625 19.147 1.00 68.62 399 LEU A CA 1
ATOM 3142 C C . LEU A 1 399 ? 8.346 5.816 20.276 1.00 68.62 399 LEU A C 1
ATOM 3144 O O . LEU A 1 399 ? 7.821 4.730 20.027 1.00 68.62 399 LEU A O 1
ATOM 3148 N N . SER A 1 400 ? 8.397 6.339 21.493 1.00 74.94 400 SER A N 1
ATOM 3149 C CA . SER A 1 400 ? 7.699 5.776 22.648 1.00 74.94 400 SER A CA 1
ATOM 3150 C C . SER A 1 400 ? 6.810 6.836 23.277 1.00 74.94 400 SER A C 1
ATOM 3152 O O . SER A 1 400 ? 7.264 7.953 23.516 1.00 74.94 400 SER A O 1
ATOM 3154 N N . SER A 1 401 ? 5.553 6.502 23.539 1.00 80.06 401 SER A N 1
ATOM 3155 C CA . SER A 1 401 ? 4.653 7.324 24.343 1.00 80.06 401 SER A CA 1
ATOM 3156 C C . SER A 1 401 ? 4.390 6.598 25.648 1.00 80.06 401 SER A C 1
ATOM 3158 O O . SER A 1 401 ? 4.081 5.411 25.622 1.00 80.06 401 SER A O 1
ATOM 3160 N N . SER A 1 402 ? 4.519 7.306 26.765 1.00 83.12 402 SER A N 1
ATOM 3161 C CA . SER A 1 402 ? 4.186 6.784 28.086 1.00 83.12 402 SER A CA 1
ATOM 3162 C C . SER A 1 402 ? 3.180 7.685 28.785 1.00 83.12 402 SER A C 1
ATOM 3164 O O . SER A 1 402 ? 3.191 8.908 28.613 1.00 83.12 402 SER A O 1
ATOM 3166 N N . LEU A 1 403 ? 2.311 7.059 29.569 1.00 84.25 403 LEU A N 1
ATOM 3167 C CA . LEU A 1 403 ? 1.343 7.719 30.430 1.00 84.25 403 LEU A CA 1
ATOM 3168 C C . LEU A 1 403 ? 1.353 7.031 31.786 1.00 84.25 403 LEU A C 1
ATOM 3170 O O . LEU A 1 403 ? 1.222 5.811 31.861 1.00 84.25 403 LEU A O 1
ATOM 3174 N N . GLU A 1 404 ? 1.454 7.823 32.841 1.00 86.88 404 GLU A N 1
ATOM 3175 C CA . GLU A 1 404 ? 1.314 7.377 34.216 1.00 86.88 404 GLU A CA 1
ATOM 3176 C C . GLU A 1 404 ? 0.279 8.252 34.913 1.00 86.88 404 GLU A C 1
ATOM 3178 O O . GLU A 1 404 ? 0.409 9.479 34.981 1.00 86.88 404 GLU A O 1
ATOM 3183 N N . ALA A 1 405 ? -0.764 7.623 35.441 1.00 86.81 405 ALA A N 1
ATOM 3184 C CA . ALA A 1 405 ? -1.829 8.324 36.132 1.00 86.81 405 ALA A CA 1
ATOM 3185 C C . ALA A 1 405 ? -2.274 7.546 37.368 1.00 86.81 405 ALA A C 1
ATOM 3187 O O . ALA A 1 405 ? -2.384 6.320 37.372 1.00 86.81 405 ALA A O 1
ATOM 3188 N N . GLN A 1 406 ? -2.513 8.294 38.439 1.00 88.31 406 GLN A N 1
ATOM 3189 C CA . GLN A 1 406 ? -3.111 7.787 39.659 1.00 88.31 406 GLN A CA 1
ATOM 3190 C C . GLN A 1 406 ? -4.625 7.737 39.492 1.00 88.31 406 GLN A C 1
ATOM 3192 O O . GLN A 1 406 ? -5.222 8.720 39.051 1.00 88.31 406 GLN A O 1
ATOM 3197 N N . ILE A 1 407 ? -5.235 6.633 39.913 1.00 88.19 407 ILE A N 1
ATOM 3198 C CA . ILE A 1 407 ? -6.685 6.453 39.958 1.00 88.19 407 ILE A CA 1
ATOM 3199 C C . ILE A 1 407 ? -7.130 6.300 41.407 1.00 88.19 407 ILE A C 1
ATOM 3201 O O . ILE A 1 407 ? -6.446 5.681 42.225 1.00 88.19 407 ILE A O 1
ATOM 3205 N N . LEU A 1 408 ? -8.284 6.881 41.707 1.00 88.50 408 LEU A N 1
ATOM 3206 C CA . LEU A 1 408 ? -8.997 6.806 42.968 1.00 88.50 408 LEU A CA 1
ATOM 3207 C C . LEU A 1 408 ? -10.441 6.398 42.668 1.00 88.50 408 LEU A C 1
ATOM 3209 O O . LEU A 1 408 ? -11.104 7.050 41.863 1.00 88.50 408 LEU A O 1
ATOM 3213 N N . MET A 1 409 ? -10.931 5.360 43.337 1.00 88.56 409 MET A N 1
ATOM 3214 C CA . MET A 1 409 ? -12.336 4.955 43.291 1.00 88.56 409 MET A CA 1
ATOM 3215 C C . MET A 1 409 ? -12.922 5.084 44.687 1.00 88.56 409 MET A C 1
ATOM 3217 O O . MET A 1 409 ? -12.434 4.459 45.631 1.00 88.56 409 MET A O 1
ATOM 3221 N N . LEU A 1 410 ? -13.940 5.925 44.818 1.00 90.19 410 LEU A N 1
ATOM 3222 C CA . LEU A 1 410 ? -14.615 6.205 46.076 1.00 90.19 410 LEU A CA 1
ATOM 3223 C C . LEU A 1 410 ? -16.039 5.660 46.022 1.00 90.19 410 LEU A C 1
ATOM 3225 O O . LEU A 1 410 ? -16.781 5.958 45.088 1.00 90.19 410 LEU A O 1
ATOM 3229 N N . GLU A 1 411 ? -16.412 4.880 47.029 1.00 90.44 411 GLU A N 1
ATOM 3230 C CA . GLU A 1 411 ? -17.776 4.388 47.203 1.00 90.44 411 GLU A CA 1
ATOM 3231 C C . GLU A 1 411 ? -18.659 5.510 47.759 1.00 90.44 411 GLU A C 1
ATOM 3233 O O . GLU A 1 411 ? -18.347 6.123 48.783 1.00 90.44 411 GLU A O 1
ATOM 3238 N N . VAL A 1 412 ? -19.774 5.798 47.089 1.00 90.06 412 VAL A N 1
ATOM 3239 C CA . VAL A 1 412 ? -20.644 6.931 47.431 1.00 90.06 412 VAL A CA 1
ATOM 3240 C C . VAL A 1 412 ? -21.381 6.696 48.749 1.00 90.06 412 VAL A C 1
ATOM 3242 O O . VAL A 1 412 ? -21.487 7.617 49.561 1.00 90.06 412 VAL A O 1
ATOM 3245 N N . GLY A 1 413 ? -21.862 5.473 48.987 1.00 85.00 413 GLY A N 1
ATOM 3246 C CA . GLY A 1 413 ? -22.640 5.138 50.183 1.00 85.00 413 GLY A CA 1
ATOM 3247 C C . GLY A 1 413 ? -21.831 5.257 51.476 1.00 85.00 413 GLY A C 1
ATOM 3248 O O . GLY A 1 413 ? -22.269 5.896 52.434 1.00 85.00 413 GLY A O 1
ATOM 3249 N N . SER A 1 414 ? -20.628 4.681 51.496 1.00 86.94 414 SER A N 1
ATOM 3250 C CA . SER A 1 414 ? -19.758 4.655 52.678 1.00 86.94 414 SER A CA 1
ATOM 3251 C C . SER A 1 414 ? -18.806 5.856 52.759 1.00 86.94 414 SER A C 1
ATOM 3253 O O . SER A 1 414 ? -18.354 6.224 53.844 1.00 86.94 414 SER A O 1
ATOM 3255 N N . GLY A 1 415 ? -18.489 6.486 51.623 1.00 82.62 415 GLY A N 1
ATOM 3256 C CA . GLY A 1 415 ? -17.387 7.440 51.505 1.00 82.62 415 GLY A CA 1
ATOM 3257 C C . GLY A 1 415 ? -16.002 6.787 51.584 1.00 82.62 415 GLY A C 1
ATOM 3258 O O . GLY A 1 415 ? -15.002 7.504 51.661 1.00 82.62 415 GLY A O 1
ATOM 3259 N N . ALA A 1 416 ? -15.926 5.453 51.600 1.00 84.31 416 ALA A N 1
ATOM 3260 C CA . ALA A 1 416 ? -14.673 4.725 51.679 1.00 84.31 416 ALA A CA 1
ATOM 3261 C C . ALA A 1 416 ? -13.923 4.777 50.344 1.00 84.31 416 ALA A C 1
ATOM 3263 O O . ALA A 1 416 ? -14.503 4.728 49.257 1.00 84.31 416 ALA A O 1
ATOM 3264 N N . LEU A 1 417 ? -12.597 4.855 50.439 1.00 84.38 417 LEU A N 1
ATOM 3265 C CA . LEU A 1 417 ? -11.719 4.703 49.290 1.00 84.38 417 LEU A CA 1
ATOM 3266 C C . LEU A 1 417 ? -11.617 3.211 48.967 1.00 84.38 417 LEU A C 1
ATOM 3268 O O . LEU A 1 417 ? -10.958 2.472 49.693 1.00 84.38 417 LEU A O 1
ATOM 3272 N N . HIS A 1 418 ? -12.289 2.793 47.900 1.00 81.62 418 HIS A N 1
ATOM 3273 C CA . HIS A 1 418 ? -12.329 1.402 47.463 1.00 81.62 418 HIS A CA 1
ATOM 3274 C C . HIS A 1 418 ? -11.032 1.008 46.749 1.00 81.62 418 HIS A C 1
ATOM 3276 O O . HIS A 1 418 ? -10.485 -0.060 46.992 1.00 81.62 418 HIS A O 1
ATOM 3282 N N . TYR A 1 419 ? -10.489 1.913 45.929 1.00 85.00 419 TYR A N 1
ATOM 3283 C CA . TYR A 1 419 ? -9.226 1.689 45.231 1.00 85.00 419 TYR A CA 1
ATOM 3284 C C . TYR A 1 419 ? -8.373 2.955 45.162 1.00 85.00 419 TYR A C 1
ATOM 3286 O O . TYR A 1 419 ? -8.876 4.065 44.963 1.00 85.00 419 TYR A O 1
ATOM 3294 N N . LYS A 1 420 ? -7.056 2.770 45.288 1.00 87.12 420 LYS A N 1
ATOM 3295 C CA . LYS A 1 420 ? -6.040 3.784 45.002 1.00 87.12 420 LYS A CA 1
ATOM 3296 C C . LYS A 1 420 ? -4.796 3.121 44.440 1.00 87.12 420 LYS A C 1
ATOM 3298 O O . LYS A 1 420 ? -4.078 2.442 45.167 1.00 87.12 420 LYS A O 1
ATOM 3303 N N . GLY A 1 421 ? -4.498 3.413 43.183 1.00 85.56 421 GLY A N 1
ATOM 3304 C CA . GLY A 1 421 ? -3.346 2.848 42.493 1.00 85.56 421 GLY A CA 1
ATOM 3305 C C . GLY A 1 421 ? -2.771 3.796 41.457 1.00 85.56 421 GLY A C 1
ATOM 3306 O O . GLY A 1 421 ? -3.358 4.833 41.140 1.00 85.56 421 GLY A O 1
ATOM 3307 N N . VAL A 1 422 ? -1.591 3.448 40.958 1.00 86.88 422 VAL A N 1
ATOM 3308 C CA . VAL A 1 422 ? -0.934 4.140 39.849 1.00 86.88 422 VAL A CA 1
ATOM 3309 C C . VAL A 1 422 ? -0.853 3.167 38.692 1.00 86.88 422 VAL A C 1
ATOM 3311 O O . VAL A 1 422 ? -0.372 2.051 38.859 1.00 86.88 422 VAL A O 1
ATOM 3314 N N . ILE A 1 423 ? -1.331 3.602 37.533 1.00 84.81 423 ILE A N 1
ATOM 3315 C CA . ILE A 1 423 ? -1.362 2.793 36.320 1.00 84.81 423 ILE A CA 1
ATOM 3316 C C . ILE A 1 423 ? -0.451 3.448 35.302 1.00 84.81 423 ILE A C 1
ATOM 3318 O O . ILE A 1 423 ? -0.471 4.673 35.139 1.00 84.81 423 ILE A O 1
ATOM 3322 N N . SER A 1 424 ? 0.361 2.625 34.643 1.00 85.88 424 SER A N 1
ATOM 3323 C CA . SER A 1 424 ? 1.352 3.075 33.676 1.00 85.88 424 SER A CA 1
ATOM 3324 C C . SER A 1 424 ? 1.239 2.275 32.387 1.00 85.88 424 SER A C 1
ATOM 3326 O O . SER A 1 424 ? 1.255 1.047 32.411 1.00 85.88 424 SER A O 1
ATOM 3328 N N . ALA A 1 425 ? 1.157 2.977 31.261 1.00 83.00 425 ALA A N 1
ATOM 3329 C CA . ALA A 1 425 ? 1.145 2.375 29.936 1.00 83.00 425 ALA A CA 1
ATOM 3330 C C . ALA A 1 425 ? 2.264 2.960 29.079 1.00 83.00 425 ALA A C 1
ATOM 3332 O O . ALA A 1 425 ? 2.609 4.139 29.199 1.00 83.00 425 ALA A O 1
ATOM 3333 N N . GLU A 1 426 ? 2.811 2.133 28.189 1.00 83.06 426 GLU A N 1
ATOM 3334 C CA . GLU A 1 426 ? 3.839 2.542 27.241 1.00 83.06 426 GLU A CA 1
ATOM 3335 C C . GLU A 1 426 ? 3.602 1.888 25.873 1.00 83.06 426 GLU A C 1
ATOM 3337 O O . GLU A 1 426 ? 3.746 0.675 25.717 1.00 83.06 426 GLU A O 1
ATOM 3342 N N . ALA A 1 427 ? 3.319 2.701 24.853 1.00 76.31 427 ALA A N 1
ATOM 3343 C CA . ALA A 1 427 ? 3.272 2.253 23.466 1.00 76.31 427 ALA A CA 1
ATOM 3344 C C . ALA A 1 427 ? 4.565 2.622 22.729 1.00 76.31 427 ALA A C 1
ATOM 3346 O O . ALA A 1 427 ? 5.111 3.719 22.883 1.00 76.31 427 ALA A O 1
ATOM 3347 N N . ARG A 1 428 ? 5.056 1.709 21.883 1.00 74.50 428 ARG A N 1
ATOM 3348 C CA . ARG A 1 428 ? 6.286 1.883 21.095 1.00 74.50 428 ARG A CA 1
ATOM 3349 C C . ARG A 1 428 ? 6.026 1.604 19.621 1.00 74.50 428 ARG A C 1
ATOM 3351 O O . ARG A 1 428 ? 5.341 0.642 19.292 1.00 74.50 428 ARG A O 1
ATOM 3358 N N . THR A 1 429 ? 6.623 2.393 18.728 1.00 65.62 429 THR A N 1
ATOM 3359 C CA . THR A 1 429 ? 6.636 2.059 17.295 1.00 65.62 429 THR A CA 1
ATOM 3360 C C . THR A 1 429 ? 7.709 1.031 16.987 1.00 65.62 429 THR A C 1
ATOM 3362 O O . THR A 1 429 ? 8.804 1.052 17.564 1.00 65.62 429 THR A O 1
ATOM 3365 N N . GLU A 1 430 ? 7.443 0.192 15.990 1.00 58.12 430 GLU A N 1
ATOM 3366 C CA . GLU A 1 430 ? 8.484 -0.614 15.367 1.00 58.12 430 GLU A CA 1
ATOM 3367 C C . GLU A 1 430 ? 9.609 0.273 14.796 1.00 58.12 430 GLU A C 1
ATOM 3369 O O . GLU A 1 430 ? 9.379 1.430 14.421 1.00 58.12 430 GLU A O 1
ATOM 3374 N N . PRO A 1 431 ? 10.858 -0.225 14.771 1.00 50.75 431 PRO A N 1
ATOM 3375 C CA . PRO A 1 431 ? 11.969 0.497 14.166 1.00 50.75 431 PRO A CA 1
ATOM 3376 C C . PRO A 1 431 ? 11.748 0.627 12.653 1.00 50.75 431 PRO A C 1
ATOM 3378 O O . PRO A 1 431 ? 11.708 -0.374 11.946 1.00 50.75 431 PRO A O 1
ATOM 3381 N N . SER A 1 432 ? 11.649 1.856 12.144 1.00 45.91 432 SER A N 1
ATOM 3382 C CA . SER A 1 432 ? 11.532 2.101 10.704 1.00 45.91 432 SER A CA 1
ATOM 3383 C C . SER A 1 432 ? 12.900 2.151 10.017 1.00 45.91 432 SER A C 1
ATOM 3385 O O . SER A 1 432 ? 13.865 2.713 10.543 1.00 45.91 432 SER A O 1
ATOM 3387 N N . LEU A 1 433 ? 12.984 1.553 8.825 1.00 40.47 433 LEU A N 1
ATOM 3388 C CA . LEU A 1 433 ? 14.143 1.627 7.932 1.00 40.47 433 LEU A CA 1
ATOM 3389 C C . LEU A 1 433 ? 14.036 2.920 7.109 1.00 40.47 433 LEU A C 1
ATOM 3391 O O . LEU A 1 433 ? 12.981 3.208 6.543 1.00 40.47 433 LEU A O 1
ATOM 3395 N N . ARG A 1 434 ? 15.091 3.743 7.092 1.00 48.78 434 ARG A N 1
ATOM 3396 C CA . ARG A 1 434 ? 15.066 5.065 6.443 1.00 48.78 434 ARG A CA 1
ATOM 3397 C C . ARG A 1 434 ? 15.746 5.010 5.077 1.00 48.78 434 ARG A C 1
ATOM 3399 O O . ARG A 1 434 ? 16.887 4.582 4.997 1.00 48.78 434 ARG A O 1
ATOM 3406 N N . LEU A 1 435 ? 15.075 5.511 4.037 1.00 41.59 435 LEU A N 1
ATOM 3407 C CA . LEU A 1 435 ? 15.634 5.605 2.677 1.00 41.59 435 LEU A CA 1
ATOM 3408 C C . LEU A 1 435 ? 15.913 7.049 2.209 1.00 41.59 435 LEU A C 1
ATOM 3410 O O . LEU A 1 435 ? 16.514 7.228 1.157 1.00 41.59 435 LEU A O 1
ATOM 3414 N N . PHE A 1 436 ? 15.547 8.088 2.981 1.00 39.88 436 PHE A N 1
ATOM 3415 C CA . PHE A 1 436 ? 15.743 9.491 2.570 1.00 39.88 436 PHE A CA 1
ATOM 3416 C C . PHE A 1 436 ? 16.225 10.417 3.695 1.00 39.88 436 PHE A C 1
ATOM 3418 O O . PHE A 1 436 ? 15.782 10.337 4.845 1.00 39.88 436 PHE A O 1
ATOM 3425 N N . ASN A 1 437 ? 17.095 11.366 3.335 1.00 39.44 437 ASN A N 1
ATOM 3426 C CA . ASN A 1 437 ? 17.742 12.309 4.245 1.00 39.44 437 ASN A CA 1
ATOM 3427 C C . ASN A 1 437 ? 17.021 13.680 4.245 1.00 39.44 437 ASN A C 1
ATOM 3429 O O . ASN A 1 437 ? 17.480 14.644 3.641 1.00 39.44 437 ASN A O 1
ATOM 3433 N N . VAL A 1 438 ? 15.858 13.788 4.899 1.00 42.19 438 VAL A N 1
ATOM 3434 C CA . VAL A 1 438 ? 15.111 15.069 5.038 1.00 42.19 438 VAL A CA 1
ATOM 3435 C C . VAL A 1 438 ? 15.759 15.949 6.124 1.00 42.19 438 VAL A C 1
ATOM 3437 O O . VAL A 1 438 ? 16.343 15.402 7.042 1.00 42.19 438 VAL A O 1
ATOM 3440 N N . LYS A 1 439 ? 15.688 17.287 6.118 1.00 44.56 439 LYS A N 1
ATOM 3441 C CA . LYS A 1 439 ? 16.229 18.118 7.230 1.00 44.56 439 LYS A CA 1
ATOM 3442 C C . LYS A 1 439 ? 15.426 17.944 8.533 1.00 44.56 439 LYS A C 1
ATOM 3444 O O . LYS A 1 439 ? 14.201 17.921 8.489 1.00 44.56 439 LYS A O 1
ATOM 3449 N N . GLN A 1 440 ? 16.101 17.881 9.689 1.00 49.28 440 GLN A N 1
ATOM 3450 C CA . GLN A 1 440 ? 15.525 17.537 11.006 1.00 49.28 440 GLN A CA 1
ATOM 3451 C C . GLN A 1 440 ? 14.276 18.351 11.397 1.00 49.28 440 GLN A C 1
ATOM 3453 O O . GLN A 1 440 ? 13.293 17.758 11.822 1.00 49.28 440 GLN A O 1
ATOM 3458 N N . ALA A 1 441 ? 14.253 19.662 11.142 1.00 46.34 441 ALA A N 1
ATOM 3459 C CA . ALA A 1 441 ? 13.106 20.523 11.458 1.00 46.34 441 ALA A CA 1
ATOM 3460 C C . ALA A 1 441 ? 11.834 20.219 10.631 1.00 46.34 441 ALA A C 1
ATOM 3462 O O . ALA A 1 441 ? 10.724 20.389 11.121 1.00 46.34 441 ALA A O 1
ATOM 3463 N N . HIS A 1 442 ? 11.973 19.720 9.396 1.00 42.03 442 HIS A N 1
ATOM 3464 C CA . HIS A 1 442 ? 10.832 19.311 8.563 1.00 42.03 442 HIS A CA 1
ATOM 3465 C C . HIS A 1 442 ? 10.370 17.870 8.859 1.00 42.03 442 HIS A C 1
ATOM 3467 O O . HIS A 1 442 ? 9.248 17.505 8.509 1.00 42.03 442 HIS A O 1
ATOM 3473 N N . ARG A 1 443 ? 11.205 17.064 9.543 1.00 49.34 443 ARG A N 1
ATOM 3474 C CA . ARG A 1 443 ? 10.885 15.688 9.976 1.00 49.34 443 ARG A CA 1
ATOM 3475 C C . ARG A 1 443 ? 9.820 15.662 11.078 1.00 49.34 443 ARG A C 1
ATOM 3477 O O . ARG A 1 443 ? 8.945 14.802 11.042 1.00 49.34 443 ARG A O 1
ATOM 3484 N N . ASP A 1 444 ? 9.886 16.598 12.027 1.00 44.91 444 ASP A N 1
ATOM 3485 C CA . ASP A 1 444 ? 8.993 16.629 13.196 1.00 44.91 444 ASP A CA 1
ATOM 3486 C C . ASP A 1 444 ? 7.562 17.071 12.873 1.00 44.91 444 ASP A C 1
ATOM 3488 O O . ASP A 1 444 ? 6.631 16.670 13.571 1.00 44.91 444 ASP A O 1
ATOM 3492 N N . ALA A 1 445 ? 7.384 17.848 11.802 1.00 41.31 445 ALA A N 1
ATOM 3493 C CA . ALA A 1 445 ? 6.095 18.419 11.429 1.00 41.31 445 ALA A CA 1
ATOM 3494 C C . ALA A 1 445 ? 5.253 17.519 10.504 1.00 41.31 445 ALA A C 1
ATOM 3496 O O . ALA A 1 445 ? 4.038 17.470 10.660 1.00 41.31 445 ALA A O 1
ATOM 3497 N N . LEU A 1 446 ? 5.865 16.809 9.542 1.00 38.06 446 LEU A N 1
ATOM 3498 C CA . LEU A 1 446 ? 5.120 16.230 8.405 1.00 38.06 446 LEU A CA 1
ATOM 3499 C C . LEU A 1 446 ? 4.912 14.708 8.449 1.00 38.06 446 LEU A C 1
ATOM 3501 O O . LEU A 1 446 ? 3.883 14.233 7.982 1.00 38.06 446 LEU A O 1
ATOM 3505 N N . LEU A 1 447 ? 5.847 13.930 9.006 1.00 47.28 447 LEU A N 1
ATOM 3506 C CA . LEU A 1 447 ? 5.789 12.454 8.950 1.00 47.28 447 LEU A CA 1
ATOM 3507 C C . LEU A 1 447 ? 5.442 11.792 10.291 1.00 47.28 447 LEU A C 1
ATOM 3509 O O . LEU A 1 447 ? 5.135 10.604 10.333 1.00 47.28 447 LEU A O 1
ATOM 3513 N N . LEU A 1 448 ? 5.481 12.547 11.392 1.00 55.62 448 LEU A N 1
ATOM 3514 C CA . LEU A 1 448 ? 5.332 12.002 12.743 1.00 55.62 448 LEU A CA 1
ATOM 3515 C C . LEU A 1 448 ? 3.985 12.322 13.395 1.00 55.62 448 LEU A C 1
ATOM 3517 O O . LEU A 1 448 ? 3.648 11.665 14.370 1.00 55.62 448 LEU A O 1
ATOM 3521 N N . ALA A 1 449 ? 3.187 13.262 12.880 1.00 57.94 449 ALA A N 1
ATOM 3522 C CA . ALA A 1 449 ? 1.910 13.619 13.508 1.00 57.94 449 ALA A CA 1
ATOM 3523 C C . ALA A 1 449 ? 0.892 12.453 13.537 1.00 57.94 449 ALA A C 1
ATOM 3525 O O . ALA A 1 449 ? 0.389 12.154 14.624 1.00 57.94 449 ALA A O 1
ATOM 3526 N N . PRO A 1 450 ? 0.654 11.703 12.436 1.00 62.44 450 PRO A N 1
ATOM 3527 C CA . PRO A 1 450 ? -0.247 10.547 12.473 1.00 62.44 450 PRO A CA 1
ATOM 3528 C C . PRO A 1 450 ? 0.293 9.412 13.350 1.00 62.44 450 PRO A C 1
ATOM 3530 O O . PRO A 1 450 ? -0.461 8.776 14.079 1.00 62.44 450 PRO A O 1
ATOM 3533 N N . ALA A 1 451 ? 1.609 9.174 13.321 1.00 63.38 451 ALA A N 1
ATOM 3534 C CA . ALA A 1 451 ? 2.252 8.150 14.143 1.00 63.38 451 ALA A CA 1
ATOM 3535 C C . ALA A 1 451 ? 2.200 8.495 15.642 1.00 63.38 451 ALA A C 1
ATOM 3537 O O . ALA A 1 451 ? 1.934 7.620 16.458 1.00 63.38 451 ALA A O 1
ATOM 3538 N N . ARG A 1 452 ? 2.397 9.770 16.005 1.00 65.38 452 ARG A N 1
ATOM 3539 C CA . ARG A 1 452 ? 2.259 10.280 17.379 1.00 65.38 452 ARG A CA 1
ATOM 3540 C C . ARG A 1 452 ? 0.822 10.169 17.876 1.00 65.38 452 ARG A C 1
ATOM 3542 O O . ARG A 1 452 ? 0.622 9.739 19.003 1.00 65.38 452 ARG A O 1
ATOM 3549 N N . SER A 1 453 ? -0.158 10.501 17.034 1.00 69.56 453 SER A N 1
ATOM 3550 C CA . SER A 1 453 ? -1.577 10.343 17.367 1.00 69.56 453 SER A CA 1
ATOM 3551 C C . SER A 1 453 ? -1.941 8.873 17.590 1.00 69.56 453 SER A C 1
ATOM 3553 O O . SER A 1 453 ? -2.492 8.556 18.636 1.00 69.56 453 SER A O 1
ATOM 3555 N N . ARG A 1 454 ? -1.539 7.961 16.691 1.00 73.31 454 ARG A N 1
ATOM 3556 C CA . ARG A 1 454 ? -1.767 6.512 16.862 1.00 73.31 454 ARG A CA 1
ATOM 3557 C C . ARG A 1 454 ? -1.091 5.948 18.109 1.00 73.31 454 ARG A C 1
ATOM 3559 O O . ARG A 1 454 ? -1.686 5.133 18.803 1.00 73.31 454 ARG A O 1
ATOM 3566 N N . LEU A 1 455 ? 0.141 6.374 18.395 1.00 76.50 455 LEU A N 1
ATOM 3567 C CA . LEU A 1 455 ? 0.846 5.984 19.618 1.00 76.50 455 LEU A CA 1
ATOM 3568 C C . LEU A 1 455 ? 0.105 6.449 20.861 1.00 76.50 455 LEU A C 1
ATOM 3570 O O . LEU A 1 455 ? -0.079 5.651 21.766 1.00 76.50 455 LEU A O 1
ATOM 3574 N N . LEU A 1 456 ? -0.323 7.711 20.894 1.00 75.69 456 LEU A N 1
ATOM 3575 C CA . LEU A 1 456 ? -1.067 8.256 22.022 1.00 75.69 456 LEU A CA 1
ATOM 3576 C C . LEU A 1 456 ? -2.372 7.484 22.238 1.00 75.69 456 LEU A C 1
ATOM 3578 O O . LEU A 1 456 ? -2.632 7.061 23.357 1.00 75.69 456 LEU A O 1
ATOM 3582 N N . THR A 1 457 ? -3.143 7.238 21.174 1.00 79.12 457 THR A N 1
ATOM 3583 C CA . THR A 1 457 ? -4.360 6.417 21.238 1.00 79.12 457 THR A CA 1
ATOM 3584 C C . THR A 1 457 ? -4.056 5.022 21.779 1.00 79.12 457 THR A C 1
ATOM 3586 O O . THR A 1 457 ? -4.704 4.587 22.721 1.00 79.12 457 THR A O 1
ATOM 3589 N N . SER A 1 458 ? -3.015 4.353 21.272 1.00 81.00 458 SER A N 1
ATOM 3590 C CA . SER A 1 458 ? -2.622 3.026 21.758 1.00 81.00 458 SER A CA 1
ATOM 3591 C C . SER A 1 458 ? -2.182 3.035 23.225 1.00 81.00 458 SER A C 1
ATOM 3593 O O . SER A 1 458 ? -2.495 2.087 23.942 1.00 81.00 458 SER A O 1
ATOM 3595 N N . THR A 1 459 ? -1.453 4.060 23.678 1.00 82.69 459 THR A N 1
ATOM 3596 C CA . THR A 1 459 ? -1.062 4.207 25.088 1.00 82.69 459 THR A CA 1
ATOM 3597 C C . THR A 1 459 ? -2.297 4.396 25.965 1.00 82.69 459 THR A C 1
ATOM 3599 O O . THR A 1 459 ? -2.402 3.754 27.005 1.00 82.69 459 THR A O 1
ATOM 3602 N N . LEU A 1 460 ? -3.241 5.243 25.541 1.00 81.75 460 LEU A N 1
ATOM 3603 C CA . LEU A 1 460 ? -4.487 5.504 26.265 1.00 81.75 460 LEU A CA 1
ATOM 3604 C C . LEU A 1 460 ? -5.361 4.252 26.351 1.00 81.75 460 LEU A C 1
ATOM 3606 O O . LEU A 1 460 ? -5.806 3.907 27.435 1.00 81.75 460 LEU A O 1
ATOM 3610 N N . GLU A 1 461 ? -5.539 3.521 25.251 1.00 81.56 461 GLU A N 1
ATOM 3611 C CA . GLU A 1 461 ? -6.290 2.260 25.235 1.00 81.56 461 GLU A CA 1
ATOM 3612 C C . GLU A 1 461 ? -5.670 1.203 26.160 1.00 81.56 461 GLU A C 1
ATOM 3614 O O . GLU A 1 461 ? -6.387 0.546 26.916 1.00 81.56 461 GLU A O 1
ATOM 3619 N N . GLN A 1 462 ? -4.340 1.045 26.130 1.00 82.69 462 GLN A N 1
ATOM 3620 C CA . GLN A 1 462 ? -3.629 0.133 27.032 1.00 82.69 462 GLN A CA 1
ATOM 3621 C C . GLN A 1 462 ? -3.807 0.539 28.493 1.00 82.69 462 GLN A C 1
ATOM 3623 O O . GLN A 1 462 ? -4.088 -0.313 29.335 1.00 82.69 462 GLN A O 1
ATOM 3628 N N . TRP A 1 463 ? -3.672 1.833 28.779 1.00 87.31 463 TRP A N 1
ATOM 3629 C CA . TRP A 1 463 ? -3.856 2.369 30.118 1.00 87.31 463 TRP A CA 1
ATOM 3630 C C . TRP A 1 463 ? -5.287 2.141 30.616 1.00 87.31 463 TRP A C 1
ATOM 3632 O O . TRP A 1 463 ? -5.475 1.637 31.718 1.00 87.31 463 TRP A O 1
ATOM 3642 N N . THR A 1 464 ? -6.303 2.447 29.801 1.00 80.06 464 THR A N 1
ATOM 3643 C CA . THR A 1 464 ? -7.718 2.281 30.165 1.00 80.06 464 THR A CA 1
ATOM 3644 C C . THR A 1 464 ? -8.068 0.813 30.383 1.00 80.06 464 THR A C 1
ATOM 3646 O O . THR A 1 464 ? -8.837 0.501 31.289 1.00 80.06 464 THR A O 1
ATOM 3649 N N . GLN A 1 465 ? -7.487 -0.102 29.601 1.00 79.88 465 GLN A N 1
ATOM 3650 C CA . GLN A 1 465 ? -7.675 -1.533 29.827 1.00 79.88 465 GLN A CA 1
ATOM 3651 C C . GLN A 1 465 ? -7.077 -1.975 31.166 1.00 79.88 465 GLN A C 1
ATOM 3653 O O . GLN A 1 465 ? -7.762 -2.634 31.936 1.00 79.88 465 GLN A O 1
ATOM 3658 N N . GLN A 1 466 ? -5.843 -1.569 31.475 1.00 81.62 466 GLN A N 1
ATOM 3659 C CA . GLN A 1 466 ? -5.233 -1.866 32.775 1.00 81.62 466 GLN A CA 1
ATOM 3660 C C . GLN A 1 466 ? -6.021 -1.240 33.932 1.00 81.62 466 GLN A C 1
ATOM 3662 O O . GLN A 1 466 ? -6.154 -1.849 34.986 1.00 81.62 466 GLN A O 1
ATOM 3667 N N . ALA A 1 467 ? -6.584 -0.046 33.731 1.00 78.56 467 ALA A N 1
ATOM 3668 C CA . ALA A 1 467 ? -7.463 0.595 34.700 1.00 78.56 467 ALA A CA 1
ATOM 3669 C C . ALA A 1 467 ? -8.720 -0.211 34.990 1.00 78.56 467 ALA A C 1
ATOM 3671 O O . ALA A 1 467 ? -9.068 -0.360 36.156 1.00 78.56 467 ALA A O 1
ATOM 3672 N N . LEU A 1 468 ? -9.374 -0.750 33.963 1.00 74.50 468 LEU A N 1
ATOM 3673 C CA . LEU A 1 468 ? -10.510 -1.648 34.151 1.00 74.50 468 LEU A CA 1
ATOM 3674 C C . LEU A 1 468 ? -10.119 -2.908 34.904 1.00 74.50 468 LEU A C 1
ATOM 3676 O O . LEU A 1 468 ? -10.791 -3.269 35.869 1.00 74.50 468 LEU A O 1
ATOM 3680 N N . ASP A 1 469 ? -9.033 -3.538 34.462 1.00 76.94 469 ASP A N 1
ATOM 3681 C CA . ASP A 1 469 ? -8.564 -4.787 35.041 1.00 76.94 469 ASP A CA 1
ATOM 3682 C C . ASP A 1 469 ? -8.274 -4.591 36.536 1.00 76.94 469 ASP A C 1
ATOM 3684 O O . ASP A 1 469 ? -8.755 -5.380 37.332 1.00 76.94 469 ASP A O 1
ATOM 3688 N N . GLU A 1 470 ? -7.596 -3.509 36.937 1.00 77.94 470 GLU A N 1
ATOM 3689 C CA . GLU A 1 470 ? -7.269 -3.218 38.343 1.00 77.94 470 GLU A CA 1
ATOM 3690 C C . GLU A 1 470 ? -8.473 -2.745 39.180 1.00 77.94 470 GLU A C 1
ATOM 3692 O O . GLU A 1 470 ? -8.633 -3.167 40.323 1.00 77.94 470 GLU A O 1
ATOM 3697 N N . LEU A 1 471 ? -9.340 -1.877 38.639 1.00 73.12 471 LEU A N 1
ATOM 3698 C CA . LEU A 1 471 ? -10.488 -1.330 39.380 1.00 73.12 471 LEU A CA 1
ATOM 3699 C C . LEU A 1 471 ? -11.564 -2.380 39.668 1.00 73.12 471 LEU A C 1
ATOM 3701 O O . LEU A 1 471 ? -12.246 -2.299 40.689 1.00 73.12 471 LEU A O 1
ATOM 3705 N N . PHE A 1 472 ? -11.736 -3.343 38.761 1.00 68.25 472 PHE A N 1
ATOM 3706 C CA . PHE A 1 472 ? -12.842 -4.300 38.804 1.00 68.25 472 PHE A CA 1
ATOM 3707 C C . PHE A 1 472 ? -12.382 -5.759 38.918 1.00 68.25 472 PHE A C 1
ATOM 3709 O O . PHE A 1 472 ? -13.227 -6.660 38.889 1.00 68.25 472 PHE A O 1
ATOM 3716 N N . TYR A 1 473 ? -11.080 -6.007 39.131 1.00 63.62 473 TYR A N 1
ATOM 3717 C CA . TYR A 1 473 ? -10.541 -7.346 39.398 1.00 63.62 473 TYR A CA 1
ATOM 3718 C C . TYR A 1 473 ? -11.340 -8.053 40.502 1.00 63.62 473 TYR A C 1
ATOM 3720 O O . TYR A 1 473 ? -11.816 -9.172 40.315 1.00 63.62 473 TYR A O 1
ATOM 3728 N N . GLU A 1 474 ? -11.570 -7.369 41.627 1.00 51.06 474 GLU A N 1
ATOM 3729 C CA . GLU A 1 474 ? -12.269 -7.937 42.786 1.00 51.06 474 GLU A CA 1
ATOM 3730 C C . GLU A 1 474 ? -13.774 -8.157 42.545 1.00 51.06 474 GLU A C 1
ATOM 3732 O O . GLU A 1 474 ? -14.328 -9.151 43.021 1.00 51.06 474 GLU A O 1
ATOM 3737 N N . TYR A 1 475 ? -14.434 -7.312 41.744 1.00 52.12 475 TYR A N 1
ATOM 3738 C CA . TYR A 1 475 ? -15.857 -7.476 41.405 1.00 52.12 475 TYR A CA 1
ATOM 3739 C C . TYR A 1 475 ? -16.106 -8.656 40.465 1.00 52.12 475 TYR A C 1
ATOM 3741 O O . TYR A 1 475 ? -17.088 -9.380 40.638 1.00 52.12 475 TYR A O 1
ATOM 3749 N N . SER A 1 476 ? -15.193 -8.906 39.521 1.00 43.19 476 SER A N 1
ATOM 3750 C CA . SER A 1 476 ? -15.279 -10.074 38.637 1.00 43.19 476 SER A CA 1
ATOM 3751 C C . SER A 1 476 ? -15.182 -11.399 39.408 1.00 43.19 476 SER A C 1
ATOM 3753 O O . SER A 1 476 ? -15.829 -12.378 39.043 1.00 43.19 476 SER A O 1
ATOM 3755 N N . VAL A 1 477 ? -14.440 -11.417 40.523 1.00 39.47 477 VAL A N 1
ATOM 3756 C CA . VAL A 1 477 ? -14.284 -12.594 41.390 1.00 39.47 477 VAL A CA 1
ATOM 3757 C C . VAL A 1 477 ? -15.467 -12.746 42.352 1.00 39.47 477 VAL A C 1
ATOM 3759 O O . VAL A 1 477 ? -15.938 -13.862 42.562 1.00 39.47 477 VAL A O 1
ATOM 3762 N N . GLN A 1 478 ? -16.000 -11.653 42.909 1.00 37.19 478 GLN A N 1
ATOM 3763 C CA . GLN A 1 478 ? -17.133 -11.720 43.843 1.00 37.19 478 GLN A CA 1
ATOM 3764 C C . GLN A 1 478 ? -18.481 -12.018 43.164 1.00 37.19 478 GLN A C 1
ATOM 3766 O O . GLN A 1 478 ? -19.321 -12.672 43.781 1.00 37.19 478 GLN A O 1
ATOM 3771 N N . MET A 1 479 ? -18.684 -11.630 41.897 1.00 38.47 479 MET A N 1
ATOM 3772 C CA . MET A 1 479 ? -19.894 -11.997 41.138 1.00 38.47 479 MET A CA 1
ATOM 3773 C C . MET A 1 479 ? -19.959 -13.483 40.750 1.00 38.47 479 MET A C 1
ATOM 3775 O O . MET A 1 479 ? -21.037 -13.986 40.455 1.00 38.47 479 MET A O 1
ATOM 3779 N N . VAL A 1 480 ? -18.835 -14.208 40.779 1.00 34.69 480 VAL A N 1
ATOM 3780 C CA . VAL A 1 480 ? -18.797 -15.662 40.521 1.00 34.69 480 VAL A CA 1
ATOM 3781 C C . VAL A 1 480 ? -19.128 -16.481 41.780 1.00 34.69 480 VAL A C 1
ATOM 3783 O O . VAL A 1 480 ? -19.417 -17.671 41.680 1.00 34.69 480 VAL A O 1
ATOM 3786 N N . VAL A 1 481 ? -19.101 -15.864 42.969 1.00 31.03 481 VAL A N 1
ATOM 3787 C CA . VAL A 1 481 ? -19.171 -16.562 44.270 1.00 31.03 481 VAL A CA 1
ATOM 3788 C C . VAL A 1 481 ? -20.442 -16.215 45.071 1.00 31.03 481 VAL A C 1
ATOM 3790 O O . VAL A 1 481 ? -20.555 -16.596 46.235 1.00 31.03 481 VAL A O 1
ATOM 3793 N N . ARG A 1 482 ? -21.430 -15.540 44.474 1.00 34.44 482 ARG A N 1
ATOM 3794 C CA . ARG A 1 482 ? -22.763 -15.376 45.082 1.00 34.44 482 ARG A CA 1
ATOM 3795 C C . ARG A 1 482 ? -23.821 -16.230 44.411 1.00 34.44 482 ARG A C 1
ATOM 3797 O O . ARG A 1 482 ? -23.872 -16.219 43.164 1.00 34.44 482 ARG A O 1
#

Radius of gyration: 32.34 Å; chains: 1; bounding box: 80×57×89 Å

Secondary structure (DSSP, 8-state):
---SHHHHHHHHHHHHHHHHHHTT-HHHHHSTT--EEEEEEEEEEEE-SSSEEEEEEEEEEEEEEETTEEEEEEEEEEEEEETTEEEEEE--EEEEEEEEEEETTEEEEEEEEEEEEEES-S----BTTBPPS--SS-EEEEEEEEEEE-SSEEEEEEEEEEEETTSS-EEEEEEEEEEEEEETTTEEEEEEEEEEEETTT--EEEEEEEEEEEE-GGGEEEEEEEEEEEETTEEEEEEEEEEEEEEE---HHHHHHHHHHHHHHHHHHHHHH-----------------------PPEEEEEPPPB-TT--THHHHHHHHHHHHHTT-TTEEEPPHHHHHHHHHHTT--SSSPPPHHHHHHHHHHHT-SEEEEEEEEEEEEEEEES-EETTTEE-PEEEEEEEEEEEEEETTT--EEEEEEEEEEEEPPPPPP-----HHHHHHHSSHHHHHHHHHHHHHHHHHHHHHHHHHHHHHHTT--